Protein AF-A0A9X1I318-F1 (afdb_monomer_lite)

Sequence (467 aa):
MESYISKHQFKATGDNLLKHIIPNKFHVRIDIENLVLRIYRDKNLLEYDEILSKYSVNESSVAISFIKLIILSNYSLKAFKARKRINTLFAWRLIFDSLTFFKKDNPKAGIGSQGFLSIELYRYESEDNRKILRLHIWDESFANEFKENEFRKYKVHSHLFNAQSHILVGSISNNRYEVLATDNTSDNSLYRIDWKSEKDDKGLTKRRSELNVDIENVTIKKTSGETVTIGQDYSVSINEYHSSNSNTPLTATLFLFNSDEGLNNLSKVVGPKNDSNTGFKYEQINIFPSLYKIDREIKKYYNKQKLLGLDWMRKIHTLEHAHRIESRHLNTFSEILSWSIVGIPAIIAALTFYLKQMPNDKEDIIVWVAIMAGISTLLGTVNKVIKPSNLSEKHRLNSGKFEHLRHKLEKSIIFNNDDRLELVLDDIQKDWKELTLYNVKEYNFKRATKMIKNMKVYPENLAFLKE

pLDDT: mean 89.59, std 9.31, range [50.41, 98.25]

Secondary structure (DSSP, 8-state):
---EEEHHHHHHHHHHHHHHTS-GGGGGG--HHHHHHHHHTT-SEEEHHHHHHHHTTTS-HHHHHHHHHHHHHHHHHHHHHTT----HHHHHHHHHHHHHHHTTT--EEEE-TTSSEEEEEEEEE-SS-EEEEEEEEEEGGGGGGS-TTTTTTT-SB--SSEEEEEEEESEEEEEEEEEEE-SS--SEEEEEEEEEEEE-TTS-EEEEEEEEEEESSEEEEEEEEEEEETT-EEEE-TT-EEEEEESSSEEEEEEEEE-TT---S-EEEEEETT-TT-S---EEEESHHHHHHHHHHHHHHHHHHHHHHHHHHHHHHHHHHHHHHHHHHHHHHHHHHHHHHHHHHHHHHHHHHHHTT-SS--HHHHHHHHHHHHHHHHHHHHHHHH-HHHHHHHHHHHHHHHHHHHHHHHIIIII---TTHHHHHHHHHHHHHTS--PPPPHHHHHHHHHHHHHHT-SPPTTGGGG-

Organism: NCBI:txid2883124

Foldseek 3Di:
DQQKDFLVLLLVQLVQCCVAPFDPVCVVVDDSVVLSCVQQVPHGMDGLCSSLVVDVPPGDLSHNLSSLLSSLVVQVVVCVVVVHFDLLVSNLVSVLSNLCPRCVVPLKFKDKLLQWTKAWSGWDDDPQWIKTKIKIKHALCSVVVDDPCSRNQFQKKFDQFKKKKAWSAAKKKKWWKDKDADPDDAQKFKWWWDWDWDADPVRHTDIFTFTDTPGQHIDIDTPDIDMDGHRDMDMAHGGIIIGIDTPDNMIMITMMGTCPVHGDPIMMTMGGHPPPDGGMDIDIDRCVVNSVVSVVRSVVVVVVLLQVLLVVLLVLQLLLQLLLVLLVVLVVVLVVLVCLLVVLVVVLVVLVVVLVPDDPDRDVSVVVSVVSVVVSVVSVVCCVVVVSNVSSVLSNVLSVLSVVLSVLSCCCNPVDPDSCSVVSVVVSVVSVVVRDDDDGDPVSSVVSSVVSVVVVPGDDPCPVVVD

Radius of gyration: 34.1 Å; chains: 1; bounding box: 88×60×101 Å

Structure (mmCIF, N/CA/C/O backbone):
data_AF-A0A9X1I318-F1
#
_entry.id   AF-A0A9X1I318-F1
#
loop_
_atom_site.group_PDB
_atom_site.id
_atom_site.type_symbol
_atom_site.label_atom_id
_atom_site.label_alt_id
_atom_site.label_comp_id
_atom_site.label_asym_id
_atom_site.label_entity_id
_atom_site.label_seq_id
_atom_site.pdbx_PDB_ins_code
_atom_site.Cartn_x
_atom_site.Cartn_y
_atom_site.Cartn_z
_atom_site.occupancy
_atom_site.B_iso_or_equiv
_atom_site.auth_seq_id
_atom_site.auth_comp_id
_atom_site.auth_asym_id
_atom_site.auth_atom_id
_atom_site.pdbx_PDB_model_num
ATOM 1 N N . MET A 1 1 ? -9.176 -6.220 -1.183 1.00 59.53 1 MET A N 1
ATOM 2 C CA . MET A 1 1 ? -8.923 -6.766 -2.536 1.00 59.53 1 MET A CA 1
ATOM 3 C C . MET A 1 1 ? -9.077 -8.269 -2.465 1.00 59.53 1 MET A C 1
ATOM 5 O O . MET A 1 1 ? -8.786 -8.821 -1.416 1.00 59.53 1 MET A O 1
ATOM 9 N N . GLU A 1 2 ? -9.546 -8.902 -3.534 1.00 70.81 2 GLU A N 1
ATOM 10 C CA . GLU A 1 2 ? -9.625 -10.359 -3.614 1.00 70.81 2 GLU A CA 1
ATOM 11 C C . GLU A 1 2 ? -8.238 -10.972 -3.410 1.00 70.81 2 GLU A C 1
ATOM 13 O O . GLU A 1 2 ? -7.357 -10.850 -4.261 1.00 70.81 2 GLU A O 1
ATOM 18 N N . SER A 1 3 ? -8.030 -11.585 -2.249 1.00 86.19 3 SER A N 1
ATOM 19 C CA . SER A 1 3 ? -6.770 -12.210 -1.852 1.00 86.19 3 SER A CA 1
ATOM 20 C C . SER A 1 3 ? -6.700 -13.662 -2.304 1.00 86.19 3 SER A C 1
ATOM 22 O O . SER A 1 3 ? -6.124 -14.480 -1.602 1.00 86.19 3 SER A O 1
ATOM 24 N N . TYR A 1 4 ? -7.312 -13.993 -3.441 1.00 94.38 4 TYR A N 1
ATOM 25 C CA . TYR A 1 4 ? -7.426 -15.360 -3.928 1.00 94.38 4 TYR A CA 1
ATOM 26 C C . TYR A 1 4 ? -6.865 -15.526 -5.336 1.00 94.38 4 TYR A C 1
ATOM 28 O O . TYR A 1 4 ? -6.851 -14.589 -6.139 1.00 94.38 4 TYR A O 1
ATOM 36 N N . ILE A 1 5 ? -6.470 -16.748 -5.668 1.00 96.94 5 ILE A N 1
ATOM 37 C CA . ILE A 1 5 ? -6.023 -17.155 -6.999 1.00 96.94 5 ILE A CA 1
ATOM 38 C C . ILE A 1 5 ? -6.631 -18.514 -7.339 1.00 96.94 5 ILE A C 1
ATOM 40 O O . ILE A 1 5 ? -6.784 -19.378 -6.476 1.00 96.94 5 ILE A O 1
ATOM 44 N N . SER A 1 6 ? -7.072 -18.665 -8.589 1.00 97.56 6 SER A N 1
ATOM 45 C CA . SER A 1 6 ? -7.607 -19.940 -9.069 1.00 97.56 6 SER A CA 1
ATOM 46 C C . SER A 1 6 ? -6.489 -20.876 -9.515 1.00 97.56 6 SER A C 1
ATOM 48 O O . SER A 1 6 ? -5.429 -20.425 -9.956 1.00 97.56 6 SER A O 1
ATOM 50 N N . LYS A 1 7 ? -6.765 -22.183 -9.496 1.00 97.19 7 LYS A N 1
ATOM 51 C CA . LYS A 1 7 ? -5.848 -23.236 -9.958 1.00 97.19 7 LYS A CA 1
ATOM 52 C C . LYS A 1 7 ? -5.289 -22.943 -11.355 1.00 97.19 7 LYS A C 1
ATOM 54 O O . LYS A 1 7 ? -4.079 -22.983 -11.568 1.00 97.19 7 LYS A O 1
ATOM 59 N N . HIS A 1 8 ? -6.172 -22.568 -12.281 1.00 97.69 8 HIS A N 1
ATOM 60 C CA . HIS A 1 8 ? -5.811 -22.203 -13.650 1.00 97.69 8 HIS A CA 1
ATOM 61 C C . HIS A 1 8 ? -4.916 -20.957 -13.706 1.00 97.69 8 HIS A C 1
ATOM 63 O O . HIS A 1 8 ? -3.879 -20.970 -14.364 1.00 97.69 8 HIS A O 1
ATOM 69 N N . GLN A 1 9 ? -5.276 -19.884 -12.989 1.00 97.38 9 GLN A N 1
ATOM 70 C CA . GLN A 1 9 ? -4.472 -18.656 -12.957 1.00 97.38 9 GLN A CA 1
ATOM 71 C C . GLN A 1 9 ? -3.088 -18.891 -12.353 1.00 97.38 9 GLN A C 1
ATOM 73 O O . GLN A 1 9 ? -2.112 -18.340 -12.856 1.00 97.38 9 GLN A O 1
ATOM 78 N N . PHE A 1 10 ? -2.999 -19.699 -11.296 1.00 97.62 10 PHE A N 1
ATOM 79 C CA . PHE A 1 10 ? -1.734 -20.060 -10.665 1.00 97.62 10 PHE A CA 1
ATOM 80 C C . PHE A 1 10 ? -0.814 -20.766 -11.659 1.00 97.62 10 PHE A C 1
ATOM 82 O O . PHE A 1 10 ? 0.320 -20.332 -11.856 1.00 97.62 10 PHE A O 1
ATOM 89 N N . LYS A 1 11 ? -1.338 -21.795 -12.335 1.00 97.75 11 LYS A N 1
ATOM 90 C CA . LYS A 1 11 ? -0.611 -22.552 -13.353 1.00 97.75 11 LYS A CA 1
ATOM 91 C C . LYS A 1 11 ? -0.147 -21.656 -14.501 1.00 97.75 11 LYS A C 1
ATOM 93 O O . LYS A 1 11 ? 1.046 -21.561 -14.750 1.00 97.75 11 LYS A O 1
ATOM 98 N N . ALA A 1 12 ? -1.067 -20.919 -15.124 1.00 97.25 12 ALA A N 1
ATOM 99 C CA . ALA A 1 12 ? -0.755 -20.045 -16.254 1.00 97.25 12 ALA A CA 1
ATOM 100 C C . ALA A 1 12 ? 0.285 -18.967 -15.895 1.00 97.25 12 ALA A C 1
ATOM 102 O O . ALA A 1 12 ? 1.189 -18.681 -16.677 1.00 97.25 12 ALA A O 1
ATOM 103 N N . THR A 1 13 ? 0.191 -18.388 -14.692 1.00 97.56 13 THR A N 1
ATOM 104 C CA . THR A 1 13 ? 1.173 -17.408 -14.203 1.00 97.56 13 THR A CA 1
ATOM 105 C C . THR A 1 13 ? 2.540 -18.059 -13.995 1.00 97.56 13 THR A C 1
ATOM 107 O O . THR A 1 13 ? 3.552 -17.482 -14.387 1.00 97.56 13 THR A O 1
ATOM 110 N N . GLY A 1 14 ? 2.586 -19.253 -13.398 1.00 97.44 14 GLY A N 1
ATOM 111 C CA . GLY A 1 14 ? 3.834 -19.972 -13.160 1.00 97.44 14 GLY A CA 1
ATOM 112 C C . GLY A 1 14 ? 4.511 -20.447 -14.447 1.00 97.44 14 GLY A C 1
ATOM 113 O O . GLY A 1 14 ? 5.711 -20.229 -14.598 1.00 97.44 14 GLY A O 1
ATOM 114 N N . ASP A 1 15 ? 3.755 -20.996 -15.401 1.00 96.81 15 ASP A N 1
ATOM 115 C CA . ASP A 1 15 ? 4.260 -21.391 -16.726 1.00 96.81 15 ASP A CA 1
ATOM 116 C C . ASP A 1 15 ? 4.921 -20.190 -17.423 1.00 96.81 15 ASP A C 1
ATOM 118 O O . ASP A 1 15 ? 6.033 -20.266 -17.951 1.00 96.81 15 ASP A O 1
ATOM 122 N N . ASN A 1 16 ? 4.273 -19.029 -17.338 1.00 95.81 16 ASN A N 1
ATOM 123 C CA . ASN A 1 16 ? 4.775 -17.791 -17.913 1.00 95.81 16 ASN A CA 1
ATOM 124 C C . ASN A 1 16 ? 6.038 -17.259 -17.197 1.00 95.81 16 ASN A C 1
ATOM 126 O O . ASN A 1 16 ? 6.982 -16.795 -17.841 1.00 95.81 16 ASN A O 1
ATOM 130 N N . LEU A 1 17 ? 6.097 -17.370 -15.865 1.00 96.62 17 LEU A N 1
ATOM 131 C CA . LEU 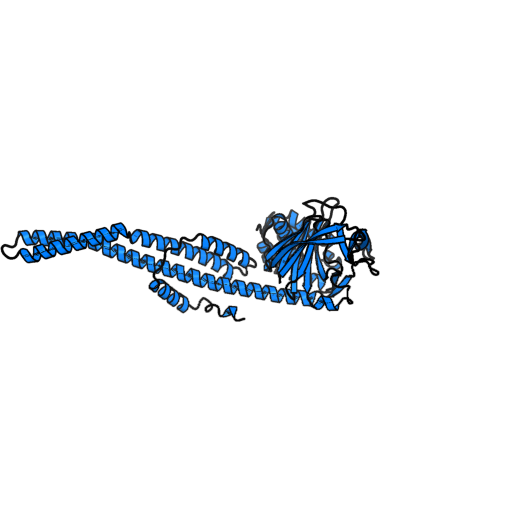A 1 17 ? 7.288 -17.027 -15.083 1.00 96.62 17 LEU A CA 1
ATOM 132 C C . LEU A 1 17 ? 8.473 -17.941 -15.412 1.00 96.62 17 LEU A C 1
ATOM 134 O O . LEU A 1 17 ? 9.583 -17.435 -15.574 1.00 96.62 17 LEU A O 1
ATOM 138 N N . LEU A 1 18 ? 8.259 -19.254 -15.541 1.00 95.62 18 LEU A N 1
ATOM 139 C CA . LEU A 1 18 ? 9.300 -20.201 -15.958 1.00 95.62 18 LEU A CA 1
ATOM 140 C C . LEU A 1 18 ? 9.850 -19.847 -17.338 1.00 95.62 18 LEU A C 1
ATOM 142 O O . LEU A 1 18 ? 11.062 -19.825 -17.530 1.00 95.62 18 LEU A O 1
ATOM 146 N N . LYS A 1 19 ? 8.964 -19.493 -18.270 1.00 93.69 19 LYS A N 1
ATOM 147 C CA . LYS A 1 19 ? 9.337 -19.149 -19.642 1.00 93.69 19 LYS A CA 1
ATOM 148 C C . LYS A 1 19 ? 10.169 -17.866 -19.752 1.00 93.69 19 LYS A C 1
ATOM 150 O O . LYS A 1 19 ? 11.054 -17.800 -20.602 1.00 93.69 19 LYS A O 1
ATOM 155 N N . HIS A 1 20 ? 9.879 -16.841 -18.946 1.00 91.88 20 HIS A N 1
ATOM 156 C CA . HIS A 1 20 ? 10.419 -15.494 -19.187 1.00 91.88 20 HIS A CA 1
ATOM 157 C C . HIS A 1 20 ? 11.241 -14.880 -18.052 1.00 91.88 20 HIS A C 1
ATOM 159 O O . HIS A 1 20 ? 12.017 -13.964 -18.318 1.00 91.88 20 HIS A O 1
ATOM 165 N N . ILE A 1 21 ? 11.073 -15.326 -16.806 1.00 93.88 21 ILE A N 1
ATOM 166 C CA . ILE A 1 21 ? 11.637 -14.644 -15.629 1.00 93.88 21 ILE A CA 1
ATOM 167 C C . ILE A 1 21 ? 12.590 -15.543 -14.842 1.00 93.88 21 ILE A C 1
ATOM 169 O O . ILE A 1 21 ? 13.669 -15.101 -14.442 1.00 93.88 21 ILE A O 1
ATOM 173 N N . ILE A 1 22 ? 12.209 -16.798 -14.596 1.00 94.38 22 ILE A N 1
ATOM 174 C CA . ILE A 1 22 ? 12.992 -17.710 -13.761 1.00 94.38 22 ILE A CA 1
ATOM 175 C C . ILE A 1 22 ? 14.209 -18.225 -14.539 1.00 94.38 22 ILE A C 1
ATOM 177 O O . ILE A 1 22 ? 14.042 -18.784 -15.622 1.00 94.38 22 ILE A O 1
ATOM 181 N N . PRO A 1 23 ? 15.435 -18.120 -13.989 1.00 91.62 23 PRO A N 1
ATOM 182 C CA . PRO A 1 23 ? 16.622 -18.666 -14.641 1.00 91.62 23 PRO A CA 1
ATOM 183 C C . PRO A 1 23 ? 16.536 -20.186 -14.863 1.00 91.62 23 PRO A C 1
ATOM 185 O O . PRO A 1 23 ? 16.211 -20.923 -13.930 1.00 91.62 23 PRO A O 1
ATOM 188 N N . ASN A 1 24 ? 16.946 -20.659 -16.047 1.00 91.19 24 ASN A N 1
ATOM 189 C CA . ASN A 1 24 ? 16.866 -22.074 -16.462 1.00 91.19 24 ASN A CA 1
ATOM 190 C C . ASN A 1 24 ? 17.455 -23.067 -15.445 1.00 91.19 24 ASN A C 1
ATOM 192 O O . ASN A 1 24 ? 16.933 -24.164 -15.273 1.00 91.19 24 ASN A O 1
ATOM 196 N N . LYS A 1 25 ? 18.501 -22.675 -14.703 1.00 92.69 25 LYS A N 1
ATOM 197 C CA . LYS A 1 25 ? 19.113 -23.515 -13.655 1.00 92.69 25 LYS A CA 1
ATOM 198 C C . LYS A 1 25 ? 18.145 -23.934 -12.536 1.00 92.69 25 LYS A C 1
ATOM 200 O O . LYS A 1 25 ? 18.431 -24.881 -11.811 1.00 92.69 25 LYS A O 1
ATOM 205 N N . PHE A 1 26 ? 17.027 -23.225 -12.369 1.00 93.94 26 PHE A N 1
ATOM 206 C CA . PHE A 1 26 ? 15.999 -23.547 -11.381 1.00 93.94 26 PHE A CA 1
ATOM 207 C C . PHE A 1 26 ? 14.840 -24.368 -11.957 1.00 93.94 26 PHE A C 1
ATOM 209 O O . PHE A 1 26 ? 14.088 -24.936 -11.173 1.00 93.94 26 PHE A O 1
ATOM 216 N N . HIS A 1 27 ? 14.699 -24.472 -13.286 1.00 93.44 27 HIS A N 1
ATOM 217 C CA . HIS A 1 27 ? 13.548 -25.130 -13.925 1.00 93.44 27 HIS A CA 1
ATOM 218 C C . HIS A 1 27 ? 13.441 -26.605 -13.538 1.00 93.44 27 HIS A C 1
ATOM 220 O O . HIS A 1 27 ? 12.365 -27.062 -13.185 1.00 93.44 27 HIS A O 1
ATOM 226 N N . VAL A 1 28 ? 14.569 -27.320 -13.474 1.00 90.12 28 VAL A N 1
ATOM 227 C CA . VAL A 1 28 ? 14.614 -28.742 -13.070 1.00 90.12 28 VAL A CA 1
ATOM 228 C C . VAL A 1 28 ? 14.072 -28.967 -11.650 1.00 90.12 28 VAL A C 1
ATOM 230 O O . VAL A 1 28 ? 13.634 -30.059 -11.310 1.00 90.12 28 VAL A O 1
ATOM 233 N N . ARG A 1 29 ? 14.097 -27.934 -10.800 1.00 91.44 29 ARG A N 1
ATOM 234 C CA . ARG A 1 29 ? 13.636 -27.999 -9.404 1.00 91.44 29 ARG A CA 1
ATOM 235 C C . ARG A 1 29 ? 12.206 -27.490 -9.220 1.00 91.44 29 ARG A C 1
ATOM 237 O O . ARG A 1 29 ? 11.715 -27.494 -8.094 1.00 91.44 29 ARG A O 1
ATOM 244 N N . ILE A 1 30 ? 11.564 -27.013 -10.285 1.00 92.38 30 ILE A N 1
ATOM 245 C CA . ILE A 1 30 ? 10.215 -26.453 -10.250 1.00 92.38 30 ILE A CA 1
ATOM 246 C C . ILE A 1 30 ? 9.317 -27.322 -11.122 1.00 92.38 30 ILE A C 1
ATOM 248 O O . ILE A 1 30 ? 9.264 -27.170 -12.337 1.00 92.38 30 ILE A O 1
ATOM 252 N N . ASP A 1 31 ? 8.577 -28.210 -10.470 1.00 93.94 31 ASP A N 1
ATOM 253 C CA . ASP A 1 31 ? 7.517 -28.983 -11.106 1.00 93.94 31 ASP A CA 1
ATOM 254 C C . ASP A 1 31 ? 6.170 -28.316 -10.822 1.00 93.94 31 ASP A C 1
ATOM 256 O O . ASP A 1 31 ? 5.591 -28.464 -9.741 1.00 93.94 31 ASP A O 1
ATOM 260 N N . ILE A 1 32 ? 5.702 -27.516 -11.780 1.00 94.81 32 ILE A N 1
ATOM 261 C CA . ILE A 1 32 ? 4.481 -26.731 -11.610 1.00 94.81 32 ILE A CA 1
ATOM 262 C C . ILE A 1 32 ? 3.226 -27.600 -11.518 1.00 94.81 32 ILE A C 1
ATOM 264 O O . ILE A 1 32 ? 2.325 -27.256 -10.757 1.00 94.81 32 ILE A O 1
ATOM 268 N N . GLU A 1 33 ? 3.169 -28.727 -12.227 1.00 95.38 33 GLU A N 1
ATOM 269 C CA . GLU A 1 33 ? 2.010 -29.624 -12.197 1.00 95.38 33 GLU A CA 1
ATOM 270 C C . GLU A 1 33 ? 1.876 -30.247 -10.810 1.00 95.38 33 GLU A C 1
ATOM 272 O O . GLU A 1 33 ? 0.816 -30.183 -10.182 1.00 95.38 33 GLU A O 1
ATOM 277 N N . ASN A 1 34 ? 2.987 -30.755 -10.273 1.00 93.56 34 ASN A N 1
ATOM 278 C CA . ASN A 1 34 ? 3.009 -31.302 -8.926 1.00 93.56 34 ASN A CA 1
ATOM 279 C C . ASN A 1 34 ? 2.770 -30.227 -7.857 1.00 93.56 34 ASN A C 1
ATOM 281 O O . ASN A 1 34 ? 2.057 -30.493 -6.889 1.00 93.56 34 ASN A O 1
ATOM 285 N N . LEU A 1 35 ? 3.292 -29.005 -8.024 1.00 93.38 35 LEU A N 1
ATOM 286 C CA . LEU A 1 35 ? 2.970 -27.889 -7.126 1.00 93.38 35 LEU A CA 1
ATOM 287 C C . LEU A 1 35 ? 1.473 -27.571 -7.147 1.00 93.38 35 LEU A C 1
ATOM 289 O O . LEU A 1 35 ? 0.862 -27.434 -6.090 1.00 93.38 35 LEU A O 1
ATOM 293 N N . VAL A 1 36 ? 0.862 -27.500 -8.329 1.00 94.62 36 VAL A N 1
ATOM 294 C CA . VAL A 1 36 ? -0.573 -27.250 -8.489 1.00 94.62 36 VAL A CA 1
ATOM 295 C C . VAL A 1 36 ? -1.398 -28.348 -7.814 1.00 94.62 36 VAL A C 1
ATOM 297 O O . VAL A 1 36 ? -2.303 -28.028 -7.043 1.00 94.62 36 VAL A O 1
ATOM 300 N N . LEU A 1 37 ? -1.076 -29.626 -8.046 1.00 93.12 37 LEU A N 1
ATOM 301 C CA . LEU A 1 37 ? -1.754 -30.760 -7.408 1.00 93.12 37 LEU A CA 1
ATOM 302 C C . LEU A 1 37 ? -1.618 -30.719 -5.883 1.00 93.12 37 LEU A C 1
ATOM 304 O O . LEU A 1 37 ? -2.613 -30.879 -5.176 1.00 93.12 37 LEU A O 1
ATOM 308 N N . ARG A 1 38 ? -0.411 -30.455 -5.367 1.00 91.19 38 ARG A N 1
ATOM 309 C CA . ARG A 1 38 ? -0.168 -30.380 -3.922 1.00 91.19 38 ARG A CA 1
ATOM 310 C C . ARG A 1 38 ? -0.896 -29.212 -3.278 1.00 91.19 38 ARG A C 1
ATOM 312 O O . ARG A 1 38 ? -1.484 -29.427 -2.221 1.00 91.19 38 ARG A O 1
ATOM 319 N N . ILE A 1 39 ? -0.841 -28.018 -3.876 1.00 92.25 39 ILE A N 1
ATOM 320 C CA . ILE A 1 39 ? -1.397 -26.770 -3.326 1.00 92.25 39 ILE A CA 1
ATOM 321 C C . ILE A 1 39 ? -2.921 -26.799 -3.338 1.00 92.25 39 ILE A C 1
ATOM 323 O O . ILE A 1 39 ? -3.552 -26.560 -2.309 1.00 92.25 39 ILE A O 1
ATOM 327 N N . TYR A 1 40 ? -3.507 -27.101 -4.494 1.00 93.50 40 TYR A N 1
ATOM 328 C CA . TYR A 1 40 ? -4.948 -27.008 -4.685 1.00 93.50 40 TYR A CA 1
ATOM 329 C C . TYR A 1 40 ? -5.686 -28.262 -4.234 1.00 93.50 40 TYR A C 1
ATOM 331 O O . TYR A 1 40 ? -6.803 -28.136 -3.745 1.00 93.50 40 TYR A O 1
ATOM 339 N N . ARG A 1 41 ? -5.066 -29.448 -4.331 1.00 91.12 41 ARG A N 1
ATOM 340 C CA . ARG A 1 41 ? -5.729 -30.741 -4.107 1.00 91.12 41 ARG A CA 1
ATOM 341 C C . ARG A 1 41 ? -7.045 -30.805 -4.898 1.00 91.12 41 ARG A C 1
ATOM 343 O O . ARG A 1 41 ? -7.022 -30.827 -6.128 1.00 91.12 41 ARG A O 1
ATOM 350 N N . ASP A 1 42 ? -8.165 -30.786 -4.188 1.00 92.81 42 ASP A N 1
ATOM 351 C CA . ASP A 1 42 ? -9.548 -30.803 -4.658 1.00 92.81 42 ASP A CA 1
ATOM 352 C C . ASP A 1 42 ? -10.168 -29.400 -4.830 1.00 92.81 42 ASP A C 1
ATOM 354 O O . ASP A 1 42 ? -11.209 -29.252 -5.469 1.00 92.81 42 ASP A O 1
ATOM 358 N N . LYS A 1 43 ? -9.532 -28.346 -4.307 1.00 95.38 43 LYS A N 1
ATOM 359 C CA . LYS A 1 43 ? -10.003 -26.961 -4.425 1.00 95.38 43 LYS A CA 1
ATOM 360 C C . LYS A 1 43 ? -9.628 -26.355 -5.778 1.00 95.38 43 LYS A C 1
ATOM 362 O O . LYS A 1 43 ? -8.573 -26.625 -6.336 1.00 95.38 43 LYS A O 1
ATOM 367 N N . ASN A 1 44 ? -10.451 -25.432 -6.273 1.00 95.88 44 ASN A N 1
ATOM 368 C CA . ASN A 1 44 ? -10.148 -24.654 -7.486 1.00 95.88 44 ASN A CA 1
ATOM 369 C C . ASN A 1 44 ? -9.750 -23.200 -7.203 1.00 95.88 44 ASN A C 1
ATOM 371 O O . ASN A 1 44 ? -9.299 -22.500 -8.110 1.00 95.88 44 ASN A O 1
ATOM 375 N N . LEU A 1 45 ? -9.903 -22.754 -5.958 1.00 96.69 45 LEU A N 1
ATOM 376 C CA . LEU A 1 45 ? -9.685 -21.384 -5.518 1.00 96.69 45 LEU A CA 1
ATOM 377 C C . LEU A 1 45 ? -9.083 -21.405 -4.114 1.00 96.69 45 LEU A C 1
ATOM 379 O O . LEU A 1 45 ? -9.561 -22.149 -3.257 1.00 96.69 45 LEU A O 1
ATOM 383 N N . LEU A 1 46 ? -8.044 -20.607 -3.892 1.00 96.44 46 LEU A N 1
ATOM 384 C CA . LEU A 1 46 ? -7.358 -20.513 -2.608 1.00 96.44 46 LEU A CA 1
ATOM 385 C C . LEU A 1 46 ? -6.979 -19.074 -2.300 1.00 96.44 46 LEU A C 1
ATOM 387 O O . LEU A 1 46 ? -6.640 -18.314 -3.210 1.00 96.44 46 LEU A O 1
ATOM 391 N N . GLU A 1 47 ? -6.986 -18.727 -1.016 1.00 94.69 47 GLU A N 1
ATOM 392 C CA . GLU A 1 47 ? -6.429 -17.462 -0.550 1.00 94.69 47 GLU A CA 1
ATOM 393 C C . GLU A 1 47 ? -4.895 -17.494 -0.543 1.00 94.69 47 GLU A C 1
ATOM 395 O O . GLU A 1 47 ? -4.281 -18.528 -0.280 1.00 94.69 47 GLU A O 1
ATOM 400 N N . TYR A 1 48 ? -4.257 -16.349 -0.790 1.00 94.19 48 TYR A N 1
ATOM 401 C CA . TYR A 1 48 ? -2.801 -16.214 -0.765 1.00 94.19 48 TYR A CA 1
ATOM 402 C C . TYR A 1 48 ? -2.212 -16.623 0.583 1.00 94.19 48 TYR A C 1
ATOM 404 O O . TYR A 1 48 ? -1.202 -17.319 0.612 1.00 94.19 48 TYR A O 1
ATOM 412 N N . ASP A 1 49 ? -2.872 -16.256 1.680 1.00 89.69 49 ASP A N 1
ATOM 413 C CA . ASP A 1 49 ? -2.424 -16.587 3.033 1.00 89.69 49 ASP A CA 1
ATOM 414 C C . ASP A 1 49 ? -2.558 -18.097 3.307 1.00 89.69 49 ASP A C 1
ATOM 416 O O . ASP A 1 49 ? -1.685 -18.693 3.941 1.00 89.69 49 ASP A O 1
ATOM 420 N N . GLU A 1 50 ? -3.578 -18.763 2.747 1.00 91.81 50 GLU A N 1
ATOM 421 C CA . GLU A 1 50 ? -3.713 -20.229 2.797 1.00 91.81 50 GLU A CA 1
ATOM 422 C C . GLU A 1 50 ? -2.583 -20.919 2.011 1.00 91.81 50 GLU A C 1
ATOM 424 O O . GLU A 1 50 ? -2.020 -21.910 2.479 1.00 91.81 50 GLU A O 1
ATOM 429 N N . ILE A 1 51 ? -2.200 -20.384 0.845 1.00 93.12 51 ILE A N 1
ATOM 430 C CA . ILE A 1 51 ? -1.078 -20.912 0.049 1.00 93.12 51 ILE A CA 1
ATOM 431 C C . ILE A 1 51 ? 0.257 -20.690 0.781 1.00 93.12 51 ILE A C 1
ATOM 433 O O . ILE A 1 51 ? 1.066 -21.610 0.887 1.00 93.12 51 ILE A O 1
ATOM 437 N N . LEU A 1 52 ? 0.504 -19.491 1.312 1.00 90.88 52 LEU A N 1
ATOM 438 C CA . LEU A 1 52 ? 1.765 -19.160 1.983 1.00 90.88 52 LEU A CA 1
ATOM 439 C C . LEU A 1 52 ? 1.934 -19.915 3.312 1.00 90.88 52 LEU A C 1
ATOM 441 O O . LEU A 1 52 ? 3.027 -20.401 3.605 1.00 90.88 52 LEU A O 1
ATOM 445 N N . SER A 1 53 ? 0.870 -20.058 4.106 1.00 87.06 53 SER A N 1
ATOM 446 C CA . SER A 1 53 ? 0.924 -20.758 5.400 1.00 87.06 53 SER A CA 1
ATOM 447 C C . SER A 1 53 ? 1.151 -22.262 5.249 1.00 87.06 53 SER A C 1
ATOM 449 O O . SER A 1 53 ? 2.011 -22.818 5.926 1.00 87.06 53 SER A O 1
ATOM 451 N N . LYS A 1 54 ? 0.448 -22.927 4.323 1.00 81.75 54 LYS A N 1
ATOM 452 C CA . LYS A 1 54 ? 0.570 -24.382 4.138 1.00 81.75 54 LYS A CA 1
ATOM 453 C C . LYS A 1 54 ? 1.944 -24.826 3.638 1.00 81.75 54 LYS A C 1
ATOM 455 O O . LYS A 1 54 ? 2.380 -25.926 3.970 1.00 81.75 54 LYS A O 1
ATOM 460 N N . TYR A 1 55 ? 2.608 -24.003 2.829 1.00 73.25 55 TYR A N 1
ATOM 461 C CA . TYR A 1 55 ? 3.787 -24.437 2.070 1.00 73.25 55 TYR A CA 1
ATOM 462 C C . TYR A 1 55 ? 5.080 -23.715 2.453 1.00 73.25 55 TYR A C 1
ATOM 464 O O . TYR A 1 55 ? 6.144 -24.085 1.966 1.00 73.25 55 TYR A O 1
ATOM 472 N N . SER A 1 56 ? 5.033 -22.759 3.387 1.00 68.56 56 SER A N 1
ATOM 473 C CA . SER A 1 56 ? 6.243 -22.146 3.959 1.00 68.56 56 SER A CA 1
ATOM 474 C C . SER A 1 56 ? 7.102 -23.110 4.790 1.00 68.56 56 SER A C 1
ATOM 476 O O . SER A 1 56 ? 8.273 -22.812 5.005 1.00 68.56 56 SER A O 1
ATOM 478 N N . VAL A 1 57 ? 6.565 -24.260 5.223 1.00 68.62 57 VAL A N 1
ATOM 479 C CA . VAL A 1 57 ? 7.267 -25.203 6.121 1.00 68.62 57 VAL A CA 1
ATOM 480 C C . VAL A 1 57 ? 7.788 -26.460 5.407 1.00 68.62 57 VAL A C 1
ATOM 482 O O . VAL A 1 57 ? 8.805 -27.008 5.818 1.00 68.62 57 VAL A O 1
ATOM 485 N N . ASN A 1 58 ? 7.140 -26.904 4.322 1.00 77.38 58 ASN A N 1
ATOM 486 C CA . ASN A 1 58 ? 7.363 -28.244 3.746 1.00 77.38 58 ASN A CA 1
ATOM 487 C C . ASN A 1 58 ? 7.910 -28.258 2.308 1.00 77.38 58 ASN A C 1
ATOM 489 O O . ASN A 1 58 ? 8.124 -29.332 1.750 1.00 77.38 58 ASN A O 1
ATOM 493 N N . GLU A 1 59 ? 8.115 -27.099 1.684 1.00 86.00 59 GLU A N 1
ATOM 494 C CA . GLU A 1 59 ? 8.620 -27.008 0.310 1.00 86.00 59 GLU A CA 1
ATOM 495 C C . GLU A 1 59 ? 10.077 -26.535 0.272 1.00 86.00 59 GLU A C 1
ATOM 497 O O . GLU A 1 59 ? 10.578 -25.873 1.183 1.00 86.00 59 GLU A O 1
ATOM 502 N N . SER A 1 60 ? 10.774 -26.848 -0.822 1.00 92.31 60 SER A N 1
ATOM 503 C CA . SER A 1 60 ? 12.124 -26.323 -1.038 1.00 92.31 60 SER A CA 1
ATOM 504 C C . SER A 1 60 ? 12.111 -24.792 -1.128 1.00 92.31 60 SER A C 1
ATOM 506 O O . SER A 1 60 ? 11.155 -24.194 -1.625 1.00 92.31 60 SER A O 1
ATOM 508 N N . SER A 1 61 ? 13.208 -24.132 -0.742 1.00 93.00 61 SER A N 1
ATOM 509 C CA . SER A 1 61 ? 13.314 -22.668 -0.852 1.00 93.00 61 SER A CA 1
ATOM 510 C C . SER A 1 61 ? 13.095 -22.158 -2.285 1.00 93.00 61 SER A C 1
ATOM 512 O O . SER A 1 61 ? 12.542 -21.078 -2.463 1.00 93.00 61 SER A O 1
ATOM 514 N N . VAL A 1 62 ? 13.455 -22.957 -3.305 1.00 95.19 62 VAL A N 1
ATOM 515 C CA . VAL A 1 62 ? 13.180 -22.646 -4.721 1.00 95.19 62 VAL A CA 1
ATOM 516 C C . VAL A 1 62 ? 11.676 -22.578 -4.975 1.00 95.19 62 VAL A C 1
ATOM 518 O O . VAL A 1 62 ? 11.193 -21.598 -5.541 1.00 95.19 62 VAL A O 1
ATOM 521 N N . ALA A 1 63 ? 10.938 -23.604 -4.545 1.00 94.88 63 ALA A N 1
ATOM 522 C CA . ALA A 1 63 ? 9.492 -23.670 -4.712 1.00 94.88 63 ALA A CA 1
ATOM 523 C C . ALA A 1 63 ? 8.789 -22.547 -3.937 1.00 94.88 63 ALA A C 1
ATOM 525 O O . ALA A 1 63 ? 7.919 -21.885 -4.492 1.00 94.88 63 ALA A O 1
ATOM 526 N N . ILE A 1 64 ? 9.217 -22.259 -2.702 1.00 94.75 64 ILE A N 1
ATOM 527 C CA . ILE A 1 64 ? 8.660 -21.162 -1.895 1.00 94.75 64 ILE A CA 1
ATOM 528 C C . ILE A 1 64 ? 8.845 -19.812 -2.600 1.00 94.75 64 ILE A C 1
ATOM 530 O O . ILE A 1 64 ? 7.876 -19.070 -2.763 1.00 94.75 64 ILE A O 1
ATOM 534 N N . SER A 1 65 ? 10.058 -19.484 -3.057 1.00 95.75 65 SER A N 1
ATOM 535 C CA . SER A 1 65 ? 10.308 -18.226 -3.776 1.00 95.75 65 SER A CA 1
ATOM 536 C C . SER A 1 65 ? 9.560 -18.162 -5.110 1.00 95.75 65 SER A C 1
ATOM 538 O O . SER A 1 65 ? 9.076 -17.099 -5.493 1.00 95.75 65 SER A O 1
ATOM 540 N N . PHE A 1 66 ? 9.395 -19.292 -5.803 1.00 97.00 66 PHE A N 1
ATOM 541 C CA . PHE A 1 66 ? 8.597 -19.361 -7.028 1.00 97.00 66 PHE A CA 1
ATOM 542 C C . PHE A 1 66 ? 7.106 -19.091 -6.767 1.00 97.00 66 PHE A C 1
ATOM 544 O O . PHE A 1 66 ? 6.504 -18.257 -7.444 1.00 97.00 66 PHE A O 1
ATOM 551 N N . ILE A 1 67 ? 6.526 -19.721 -5.740 1.00 96.69 67 ILE A N 1
ATOM 552 C CA . ILE A 1 67 ? 5.141 -19.490 -5.300 1.00 96.69 67 ILE A CA 1
ATOM 553 C C . ILE A 1 67 ? 4.932 -18.015 -4.938 1.00 96.69 67 ILE A C 1
ATOM 555 O O . ILE A 1 67 ? 3.944 -17.413 -5.361 1.00 96.69 67 ILE A O 1
ATOM 559 N N . LYS A 1 68 ? 5.871 -17.405 -4.201 1.00 96.81 68 LYS A N 1
ATOM 560 C CA . LYS A 1 68 ? 5.809 -15.978 -3.846 1.00 96.81 68 LYS A CA 1
ATOM 561 C C . LYS A 1 68 ? 5.762 -15.080 -5.082 1.00 96.81 68 LYS A C 1
ATOM 563 O O . LYS A 1 68 ? 4.974 -14.136 -5.109 1.00 96.81 68 LYS A O 1
ATOM 568 N N . LEU A 1 69 ? 6.536 -15.394 -6.122 1.00 97.25 69 LEU A N 1
ATOM 569 C CA . LEU A 1 69 ? 6.533 -14.631 -7.370 1.00 97.25 69 LEU A CA 1
ATOM 570 C C . LEU A 1 69 ? 5.243 -14.826 -8.188 1.00 97.25 69 LEU A C 1
ATOM 572 O O . LEU A 1 69 ? 4.752 -13.862 -8.781 1.00 97.25 69 LEU A O 1
ATOM 576 N N . ILE A 1 70 ? 4.650 -16.030 -8.178 1.00 97.94 70 ILE A N 1
ATOM 577 C CA . ILE A 1 70 ? 3.315 -16.283 -8.757 1.00 97.94 70 ILE A CA 1
ATOM 578 C C . ILE A 1 70 ? 2.267 -15.417 -8.058 1.00 97.94 70 ILE A C 1
ATOM 580 O O . ILE A 1 70 ? 1.497 -14.718 -8.722 1.00 97.94 70 ILE A O 1
ATOM 584 N N . ILE A 1 71 ? 2.256 -15.441 -6.721 1.00 97.56 71 ILE A N 1
ATOM 585 C CA . ILE A 1 71 ? 1.322 -14.657 -5.909 1.00 97.56 71 ILE A CA 1
ATOM 586 C C . ILE A 1 71 ? 1.508 -13.170 -6.186 1.00 97.56 71 ILE A C 1
ATOM 588 O O . ILE A 1 71 ? 0.522 -12.504 -6.482 1.00 97.56 71 ILE A O 1
ATOM 592 N N . LEU A 1 72 ? 2.745 -12.661 -6.167 1.00 97.81 72 LEU A N 1
ATOM 593 C CA . LEU A 1 72 ? 3.044 -11.261 -6.472 1.00 97.81 72 LEU A CA 1
ATOM 594 C C . LEU A 1 72 ? 2.488 -10.867 -7.839 1.00 97.81 72 LEU A C 1
ATOM 596 O O . LEU A 1 72 ? 1.766 -9.882 -7.951 1.00 97.81 72 LEU A O 1
ATOM 600 N N . SER A 1 73 ? 2.791 -11.656 -8.869 1.00 97.88 73 SER A N 1
ATOM 601 C CA . SER A 1 73 ? 2.362 -11.371 -10.237 1.00 97.88 73 SER A CA 1
ATOM 602 C C . SER A 1 73 ? 0.837 -11.311 -10.333 1.00 97.88 73 SER A C 1
ATOM 604 O O . SER A 1 73 ? 0.288 -10.339 -10.847 1.00 97.88 73 SER A O 1
ATOM 606 N N . ASN A 1 74 ? 0.129 -12.303 -9.783 1.00 97.81 74 ASN A N 1
ATOM 607 C CA . ASN A 1 74 ? -1.334 -12.323 -9.814 1.00 97.81 74 ASN A CA 1
ATOM 608 C C . ASN A 1 74 ? -1.952 -11.178 -8.998 1.00 97.81 74 ASN A C 1
ATOM 610 O O . ASN A 1 74 ? -2.834 -10.471 -9.489 1.00 97.81 74 ASN A O 1
ATOM 614 N N . TYR A 1 75 ? -1.456 -10.979 -7.776 1.00 96.62 75 TYR A N 1
ATOM 615 C CA . TYR A 1 75 ? -1.880 -9.937 -6.848 1.00 96.62 75 TYR A CA 1
ATOM 616 C C . TYR A 1 75 ? -1.755 -8.550 -7.480 1.00 96.62 75 TYR A C 1
ATOM 618 O O . TYR A 1 75 ? -2.729 -7.797 -7.523 1.00 96.62 75 TYR A O 1
ATOM 626 N N . SER A 1 76 ? -0.582 -8.236 -8.029 1.00 96.50 76 SER A N 1
ATOM 627 C CA . SER A 1 76 ? -0.303 -6.942 -8.638 1.00 96.50 76 SER A CA 1
ATOM 628 C C . SER A 1 76 ? -1.137 -6.726 -9.893 1.00 96.50 76 SER A C 1
ATOM 630 O O . SER A 1 76 ? -1.788 -5.694 -10.002 1.00 96.50 76 SER A O 1
ATOM 632 N N . LEU A 1 77 ? -1.207 -7.699 -10.809 1.00 95.94 77 LEU A N 1
ATOM 633 C CA . LEU A 1 77 ? -2.013 -7.563 -12.029 1.00 95.94 77 LEU A CA 1
ATOM 634 C C . LEU A 1 77 ? -3.499 -7.320 -11.721 1.00 95.94 77 LEU A C 1
ATOM 636 O O . LEU A 1 77 ? -4.133 -6.497 -12.382 1.00 95.94 77 LEU A O 1
ATOM 640 N N . LYS A 1 78 ? -4.053 -7.987 -10.698 1.00 95.38 78 LYS A N 1
ATOM 641 C CA . LYS A 1 78 ? -5.421 -7.723 -10.224 1.00 95.38 78 LYS A CA 1
ATOM 642 C C . LYS A 1 78 ? -5.562 -6.320 -9.634 1.00 95.38 78 LYS A C 1
ATOM 644 O O . LYS A 1 78 ? -6.543 -5.646 -9.944 1.00 95.38 78 LYS A O 1
ATOM 649 N N . ALA A 1 79 ? -4.605 -5.881 -8.813 1.00 93.44 79 ALA A N 1
ATOM 650 C CA . ALA A 1 79 ? -4.615 -4.550 -8.204 1.00 93.44 79 ALA A CA 1
ATOM 651 C C . ALA A 1 79 ? -4.597 -3.440 -9.263 1.00 93.44 79 ALA A C 1
ATOM 653 O O . ALA A 1 79 ? -5.488 -2.592 -9.270 1.00 93.44 79 ALA A O 1
ATOM 654 N N . PHE A 1 80 ? -3.656 -3.516 -10.207 1.00 94.56 80 PHE A N 1
ATOM 655 C CA . PHE A 1 80 ? -3.521 -2.566 -11.310 1.00 94.56 80 PHE A CA 1
ATOM 656 C C . PHE A 1 80 ? -4.773 -2.515 -12.188 1.00 94.56 80 PHE A C 1
ATOM 658 O O . PHE A 1 80 ? -5.302 -1.432 -12.444 1.00 94.56 80 PHE A O 1
ATOM 665 N N . LYS A 1 81 ? -5.301 -3.684 -12.590 1.00 93.62 81 LYS A N 1
ATOM 666 C CA . LYS A 1 81 ? -6.528 -3.774 -13.397 1.00 93.62 81 LYS A CA 1
ATOM 667 C C . LYS A 1 81 ? -7.730 -3.158 -12.681 1.00 93.62 81 LYS A C 1
ATOM 669 O O . LYS A 1 81 ? -8.547 -2.495 -13.307 1.00 93.62 81 LYS A O 1
ATOM 674 N N . ALA A 1 82 ? -7.846 -3.379 -11.374 1.00 93.00 82 ALA A N 1
ATOM 675 C CA . ALA A 1 82 ? -8.935 -2.838 -10.570 1.00 93.00 82 ALA A CA 1
ATOM 676 C C . ALA A 1 82 ? -8.704 -1.383 -10.120 1.00 93.00 82 ALA A C 1
ATOM 678 O O . ALA A 1 82 ? -9.564 -0.853 -9.418 1.00 93.00 82 ALA A O 1
ATOM 679 N N . ARG A 1 83 ? -7.559 -0.769 -10.469 1.00 90.38 83 ARG A N 1
ATOM 680 C CA . ARG A 1 83 ? -7.103 0.542 -9.968 1.00 90.38 83 ARG A CA 1
ATOM 681 C C . ARG A 1 83 ? -7.210 0.632 -8.441 1.00 90.38 83 ARG A C 1
ATOM 683 O O . ARG A 1 83 ? -7.750 1.582 -7.882 1.00 90.38 83 ARG A O 1
ATOM 690 N N . LYS A 1 84 ? -6.767 -0.431 -7.763 1.00 89.06 84 LYS A N 1
ATOM 691 C CA . LYS A 1 84 ? -6.807 -0.557 -6.303 1.00 89.06 84 LYS A CA 1
ATOM 692 C C . LYS A 1 84 ? -5.421 -0.372 -5.714 1.00 89.06 84 LYS A C 1
ATOM 694 O O . LYS A 1 84 ? -4.434 -0.867 -6.251 1.00 89.06 84 LYS A O 1
ATOM 699 N N . ARG A 1 85 ? -5.393 0.249 -4.536 1.00 87.75 85 ARG A N 1
ATOM 700 C CA . ARG A 1 85 ? -4.196 0.388 -3.713 1.00 87.75 85 ARG A CA 1
ATOM 701 C C . ARG A 1 85 ? -3.541 -0.970 -3.453 1.00 87.75 85 ARG A C 1
ATOM 703 O O . ARG A 1 85 ? -4.201 -1.924 -3.030 1.00 87.75 85 ARG A O 1
ATOM 710 N N . ILE A 1 86 ? -2.235 -1.030 -3.690 1.00 89.31 86 ILE A N 1
ATOM 711 C CA . ILE A 1 86 ? -1.389 -2.175 -3.368 1.00 89.31 86 ILE A CA 1
ATOM 712 C C . ILE A 1 86 ? -1.003 -2.104 -1.895 1.00 89.31 86 ILE A C 1
ATOM 714 O O . ILE A 1 86 ? -0.605 -1.062 -1.386 1.00 89.31 86 ILE A O 1
ATOM 718 N N . ASN A 1 87 ? -1.085 -3.245 -1.223 1.00 89.56 87 ASN A N 1
ATOM 719 C CA . ASN A 1 87 ? -0.464 -3.431 0.071 1.00 89.56 87 ASN A CA 1
ATOM 720 C C . ASN A 1 87 ? 1.056 -3.478 -0.122 1.00 89.56 87 ASN A C 1
ATOM 722 O O . ASN A 1 87 ? 1.615 -4.475 -0.593 1.00 89.56 87 ASN A O 1
ATOM 726 N N . THR A 1 88 ? 1.698 -2.374 0.242 1.00 91.50 88 THR A N 1
ATOM 727 C CA . THR A 1 88 ? 3.126 -2.148 0.048 1.00 91.50 88 THR A CA 1
ATOM 728 C C . THR A 1 88 ? 3.990 -3.175 0.770 1.00 91.50 88 THR A C 1
ATOM 730 O O . THR A 1 88 ? 4.920 -3.707 0.164 1.00 91.50 88 THR A O 1
ATOM 733 N N . LEU A 1 89 ? 3.692 -3.487 2.037 1.00 91.06 89 LEU A N 1
ATOM 734 C CA . LEU A 1 89 ? 4.507 -4.422 2.814 1.00 91.06 89 LEU A CA 1
ATOM 735 C C . LEU A 1 89 ? 4.399 -5.840 2.239 1.00 91.06 89 LEU A C 1
ATOM 737 O O . LEU A 1 89 ? 5.429 -6.475 2.031 1.00 91.06 89 LEU A O 1
ATOM 741 N N . PHE A 1 90 ? 3.195 -6.283 1.872 1.00 92.19 90 PHE A N 1
ATOM 742 C CA . PHE A 1 90 ? 2.953 -7.614 1.308 1.00 92.19 90 PHE A CA 1
ATOM 743 C C . PHE A 1 90 ? 3.667 -7.787 -0.022 1.00 92.19 90 PHE A C 1
ATOM 745 O O . PHE A 1 90 ? 4.461 -8.712 -0.196 1.00 92.19 90 PHE A O 1
ATOM 752 N N . ALA A 1 91 ? 3.442 -6.852 -0.950 1.00 95.00 91 ALA A N 1
ATOM 753 C CA . ALA A 1 91 ? 4.113 -6.867 -2.240 1.00 95.00 91 ALA A CA 1
ATOM 754 C C . ALA A 1 91 ? 5.636 -6.845 -2.057 1.00 95.00 91 ALA A C 1
ATOM 756 O O . ALA A 1 91 ? 6.344 -7.625 -2.693 1.00 95.00 91 ALA A O 1
ATOM 757 N N . TRP A 1 92 ? 6.140 -6.013 -1.140 1.00 96.88 92 TRP A N 1
ATOM 758 C CA . TRP A 1 92 ? 7.566 -5.933 -0.862 1.00 96.88 92 TRP A CA 1
ATOM 759 C C . TRP A 1 92 ? 8.149 -7.230 -0.298 1.00 96.88 92 TRP A C 1
ATOM 761 O O . TRP A 1 92 ? 9.211 -7.640 -0.757 1.00 96.88 92 TRP A O 1
ATOM 771 N N . ARG A 1 93 ? 7.478 -7.915 0.639 1.00 95.44 93 ARG A N 1
ATOM 772 C CA . ARG A 1 93 ? 7.951 -9.210 1.165 1.00 95.44 93 ARG A CA 1
ATOM 773 C C . ARG A 1 93 ? 8.112 -10.230 0.043 1.00 95.44 93 ARG A C 1
ATOM 775 O O . ARG A 1 93 ? 9.153 -10.875 -0.056 1.00 95.44 93 ARG A O 1
ATOM 782 N N . LEU A 1 94 ? 7.129 -10.315 -0.853 1.00 96.56 94 LEU A N 1
ATOM 783 C CA . LEU A 1 94 ? 7.190 -11.217 -2.002 1.00 96.56 94 LEU A CA 1
ATOM 784 C C . LEU A 1 94 ? 8.321 -10.841 -2.973 1.00 96.56 94 LEU A C 1
ATOM 786 O O . LEU A 1 94 ? 9.039 -11.728 -3.435 1.00 96.56 94 LEU A O 1
ATOM 790 N N . ILE A 1 95 ? 8.506 -9.545 -3.257 1.00 98.06 95 ILE A N 1
ATOM 791 C CA . ILE A 1 95 ? 9.594 -9.028 -4.107 1.00 98.06 95 ILE A CA 1
ATOM 792 C C . ILE A 1 95 ? 10.956 -9.355 -3.495 1.00 98.06 95 ILE A C 1
ATOM 794 O O . ILE A 1 95 ? 11.800 -9.961 -4.154 1.00 98.06 95 ILE A O 1
ATOM 798 N N . PHE A 1 96 ? 11.169 -8.956 -2.242 1.00 97.81 96 PHE A N 1
ATOM 799 C CA . PHE A 1 96 ? 12.438 -9.083 -1.542 1.00 97.81 96 PHE A CA 1
ATOM 800 C C . PHE A 1 96 ? 12.872 -10.547 -1.455 1.00 97.81 96 PHE A C 1
ATOM 802 O O . PHE A 1 96 ? 13.980 -10.884 -1.875 1.00 97.81 96 PHE A O 1
ATOM 809 N N . ASP A 1 97 ? 11.983 -11.435 -1.012 1.00 95.62 97 ASP A N 1
ATOM 810 C CA . ASP A 1 97 ? 12.284 -12.861 -0.866 1.00 95.62 97 ASP A CA 1
ATOM 811 C C . ASP A 1 97 ? 12.551 -13.538 -2.220 1.00 95.62 97 ASP A C 1
ATOM 813 O O . ASP A 1 97 ? 13.431 -14.394 -2.339 1.00 95.62 97 ASP A O 1
ATOM 817 N N . SER A 1 98 ? 11.822 -13.146 -3.269 1.00 96.31 98 SER A N 1
ATOM 818 C CA . SER A 1 98 ? 12.018 -13.708 -4.610 1.00 96.31 98 SER A CA 1
ATOM 819 C C . SER A 1 98 ? 13.333 -13.234 -5.230 1.00 96.31 98 SER A C 1
ATOM 821 O O . SER A 1 98 ? 14.086 -14.044 -5.774 1.00 96.31 98 SER A O 1
ATOM 823 N N . LEU A 1 99 ? 13.646 -11.937 -5.136 1.00 96.81 99 LEU A N 1
ATOM 824 C CA . LEU A 1 99 ? 14.865 -11.371 -5.714 1.00 96.81 99 LEU A CA 1
ATOM 825 C C . LEU A 1 99 ? 16.116 -11.821 -4.962 1.00 96.81 99 LEU A C 1
ATOM 827 O O . LEU A 1 99 ? 17.076 -12.247 -5.601 1.00 96.81 99 LEU A O 1
ATOM 831 N N . THR A 1 100 ? 16.112 -11.786 -3.627 1.00 96.75 100 THR A N 1
ATOM 832 C CA . THR A 1 100 ? 17.254 -12.268 -2.829 1.00 96.75 100 THR A CA 1
ATOM 833 C C . THR A 1 100 ? 17.553 -13.745 -3.079 1.00 96.75 100 THR A C 1
ATOM 835 O O . THR A 1 100 ? 18.719 -14.136 -3.054 1.00 96.75 100 THR A O 1
ATOM 838 N N . PHE A 1 101 ? 16.536 -14.547 -3.409 1.00 96.50 101 PHE A N 1
ATOM 839 C CA . PHE A 1 101 ? 16.712 -15.941 -3.798 1.00 96.50 101 PHE A CA 1
ATOM 840 C C . PHE A 1 101 ? 17.208 -16.107 -5.245 1.00 96.50 101 PHE A C 1
ATOM 842 O O . PHE A 1 101 ? 18.312 -16.601 -5.477 1.00 96.50 101 PHE A O 1
ATOM 849 N N . PHE A 1 102 ? 16.421 -15.687 -6.243 1.00 95.31 102 PHE A N 1
ATOM 850 C CA . PHE A 1 102 ? 16.709 -15.984 -7.654 1.00 95.31 102 PHE A CA 1
ATOM 851 C C . PHE A 1 102 ? 17.895 -15.197 -8.223 1.00 95.31 102 PHE A C 1
ATOM 853 O O . PHE A 1 102 ? 18.522 -15.651 -9.184 1.00 95.31 102 PHE A O 1
ATOM 860 N N . LYS A 1 103 ? 18.228 -14.039 -7.639 1.00 93.69 103 LYS A N 1
ATOM 861 C CA . LYS A 1 103 ? 19.364 -13.201 -8.052 1.00 93.69 103 LYS A CA 1
ATOM 862 C C . LYS A 1 103 ? 20.601 -13.374 -7.165 1.00 93.69 103 LYS A C 1
ATOM 864 O O . LYS A 1 103 ? 21.587 -12.694 -7.415 1.00 93.69 103 LYS A O 1
ATOM 869 N N . LYS A 1 104 ? 20.606 -14.304 -6.197 1.00 93.06 104 LYS A N 1
ATOM 870 C CA . LYS A 1 104 ? 21.746 -14.544 -5.287 1.00 93.06 104 LYS A CA 1
ATOM 871 C C . LYS A 1 104 ? 23.093 -14.659 -6.001 1.00 93.06 104 LYS A C 1
ATOM 873 O O . LYS A 1 104 ? 24.039 -13.977 -5.628 1.00 93.06 104 LYS A O 1
ATOM 878 N N . ASP A 1 105 ? 23.148 -15.473 -7.051 1.00 89.56 105 ASP A N 1
ATOM 879 C CA . ASP A 1 105 ? 24.402 -15.751 -7.768 1.00 89.56 105 ASP A CA 1
ATOM 880 C C . ASP A 1 105 ? 24.696 -14.738 -8.888 1.00 89.56 105 ASP A C 1
ATOM 882 O O . ASP A 1 105 ? 25.777 -14.744 -9.466 1.00 89.56 105 ASP A O 1
ATOM 886 N N . ASN A 1 106 ? 23.725 -13.891 -9.241 1.00 90.19 106 ASN A N 1
ATOM 887 C CA . ASN A 1 106 ? 23.896 -12.826 -10.226 1.00 90.19 106 ASN A CA 1
ATOM 888 C C . ASN A 1 106 ? 23.013 -11.627 -9.845 1.00 90.19 106 ASN A C 1
ATOM 890 O O . ASN A 1 106 ? 21.937 -11.440 -10.429 1.00 90.19 106 ASN A O 1
ATOM 894 N N . PRO A 1 107 ? 23.444 -10.820 -8.859 1.00 90.56 107 PRO A N 1
ATOM 895 C CA . PRO A 1 107 ? 22.634 -9.749 -8.295 1.00 90.56 107 PRO A CA 1
ATOM 896 C C . PRO A 1 107 ? 22.672 -8.482 -9.152 1.00 90.56 107 PRO A C 1
ATOM 898 O O . PRO A 1 107 ? 22.407 -7.400 -8.647 1.00 90.56 107 PRO A O 1
ATOM 901 N N . LYS A 1 108 ? 23.040 -8.581 -10.433 1.00 89.25 108 LYS A N 1
ATOM 902 C CA . LYS A 1 108 ? 23.147 -7.429 -11.325 1.00 89.25 108 LYS A CA 1
ATOM 903 C C . LYS A 1 108 ? 21.819 -7.143 -12.025 1.00 89.25 108 LYS A C 1
ATOM 905 O O . LYS A 1 108 ? 21.124 -8.067 -12.466 1.00 89.25 108 LYS A O 1
ATOM 910 N N . ALA A 1 109 ? 21.476 -5.865 -12.133 1.00 88.75 109 ALA A N 1
ATOM 911 C CA . ALA A 1 109 ? 20.407 -5.388 -13.001 1.00 88.75 109 ALA A CA 1
ATOM 912 C C . ALA A 1 109 ? 20.806 -4.081 -13.696 1.00 88.75 109 ALA A C 1
ATOM 914 O O . ALA A 1 109 ? 21.714 -3.375 -13.255 1.00 88.75 109 ALA A O 1
ATOM 915 N N . GLY A 1 110 ? 20.123 -3.796 -14.805 1.00 85.69 110 GLY A N 1
ATOM 916 C CA . GLY A 1 110 ? 20.416 -2.657 -15.663 1.00 85.69 110 GLY A CA 1
ATOM 917 C C . GLY A 1 110 ? 19.817 -1.355 -15.141 1.00 85.69 110 GLY A C 1
ATOM 918 O O . GLY A 1 110 ? 18.622 -1.295 -14.839 1.00 85.69 110 GLY A O 1
ATOM 919 N N . ILE A 1 111 ? 20.628 -0.305 -15.103 1.00 83.50 111 ILE A N 1
ATOM 920 C CA . ILE A 1 111 ? 20.174 1.080 -14.977 1.00 83.50 111 ILE A CA 1
ATOM 921 C C . ILE A 1 111 ? 20.290 1.773 -16.330 1.00 83.50 111 ILE A C 1
ATOM 923 O O . ILE A 1 111 ? 21.345 1.744 -16.946 1.00 83.50 111 ILE A O 1
ATOM 927 N N . GLY A 1 112 ? 19.205 2.369 -16.819 1.00 78.75 112 GLY A N 1
ATOM 928 C CA . GLY A 1 112 ? 19.231 3.133 -18.068 1.00 78.75 112 GLY A CA 1
ATOM 929 C C . GLY A 1 112 ? 19.598 4.599 -17.845 1.00 78.75 112 GLY A C 1
ATOM 930 O O . GLY A 1 112 ? 19.488 5.113 -16.731 1.00 78.75 112 GLY A O 1
ATOM 931 N N . SER A 1 113 ? 19.887 5.329 -18.924 1.00 74.50 113 SER A N 1
ATOM 932 C CA . SER A 1 113 ? 20.099 6.789 -18.902 1.00 74.50 113 SER A CA 1
ATOM 933 C C . SER A 1 113 ? 18.859 7.616 -18.516 1.00 74.50 113 SER A C 1
ATOM 935 O O . SER A 1 113 ? 18.920 8.842 -18.486 1.00 74.50 113 SER A O 1
ATOM 937 N N . GLN A 1 114 ? 17.743 6.973 -18.158 1.00 81.38 114 GLN A N 1
ATOM 938 C CA . GLN A 1 114 ? 16.616 7.590 -17.445 1.00 81.38 114 GLN A CA 1
ATOM 939 C C . GLN A 1 114 ? 16.895 7.769 -15.937 1.00 81.38 114 GLN A C 1
ATOM 941 O O . GLN A 1 114 ? 16.190 8.515 -15.260 1.00 81.38 114 GLN A O 1
ATOM 946 N N . GLY A 1 115 ? 17.951 7.136 -15.415 1.00 84.62 115 GLY A N 1
ATOM 947 C CA . GLY A 1 115 ? 18.467 7.347 -14.063 1.00 84.62 115 GLY A CA 1
ATOM 948 C C . GLY A 1 115 ? 17.777 6.540 -12.964 1.00 84.62 115 GLY A C 1
ATOM 949 O O . GLY A 1 115 ? 17.753 6.979 -11.814 1.00 84.62 115 GLY A O 1
ATOM 950 N N . PHE A 1 116 ? 17.216 5.383 -13.315 1.00 91.31 116 PHE A N 1
ATOM 951 C CA . PHE A 1 116 ? 16.680 4.408 -12.368 1.00 91.31 116 PHE A CA 1
ATOM 952 C C . PHE A 1 116 ? 17.004 2.977 -12.796 1.00 91.31 116 PHE A C 1
ATOM 954 O O . PHE A 1 116 ? 17.088 2.653 -13.984 1.00 91.31 116 PHE A O 1
ATOM 961 N N . LEU A 1 117 ? 17.177 2.117 -11.801 1.00 93.25 117 LEU A N 1
ATOM 962 C CA . LEU A 1 117 ? 17.356 0.682 -11.959 1.00 93.25 117 LEU A CA 1
ATOM 963 C C . LEU A 1 117 ? 15.999 0.037 -12.255 1.00 93.25 117 LEU A C 1
ATOM 965 O O . LEU A 1 117 ? 15.011 0.358 -11.594 1.00 93.25 117 LEU A O 1
ATOM 969 N N . SER A 1 118 ? 15.948 -0.889 -13.213 1.00 92.81 118 SER A N 1
ATOM 970 C CA . SER A 1 118 ? 14.713 -1.587 -13.582 1.00 92.81 118 SER A CA 1
ATOM 971 C C . SER A 1 118 ? 14.903 -3.102 -13.524 1.00 92.81 118 SER A C 1
ATOM 973 O O . SER A 1 118 ? 15.799 -3.655 -14.163 1.00 92.81 118 SER A O 1
ATOM 975 N N . ILE A 1 119 ? 14.066 -3.784 -12.740 1.00 95.00 119 ILE A N 1
ATOM 976 C CA . ILE A 1 119 ? 14.118 -5.238 -12.548 1.00 95.00 119 ILE A CA 1
ATOM 977 C C . ILE A 1 119 ? 12.781 -5.835 -12.969 1.00 95.00 119 ILE A C 1
ATOM 979 O O . ILE A 1 119 ? 11.753 -5.540 -12.366 1.00 95.00 119 ILE A O 1
ATOM 983 N N . GLU A 1 120 ? 12.782 -6.690 -13.987 1.00 95.19 120 GLU A N 1
ATOM 984 C CA . GLU A 1 120 ? 11.568 -7.389 -14.412 1.00 95.19 120 GLU A CA 1
ATOM 985 C C . GLU A 1 120 ? 11.170 -8.464 -13.394 1.00 95.19 120 GLU A C 1
ATOM 987 O O . GLU A 1 120 ? 11.997 -9.264 -12.956 1.00 95.19 120 GLU A O 1
ATOM 992 N N . LEU A 1 121 ? 9.891 -8.464 -13.023 1.00 97.31 121 LEU A N 1
ATOM 993 C CA . LEU A 1 121 ? 9.288 -9.392 -12.063 1.00 97.31 121 LEU A CA 1
ATOM 994 C C . LEU A 1 121 ? 8.281 -10.329 -12.733 1.00 97.31 121 LEU A C 1
ATOM 996 O O . LEU A 1 121 ? 8.090 -11.454 -12.284 1.00 97.31 121 LEU A O 1
ATOM 1000 N N . TYR A 1 122 ? 7.644 -9.868 -13.810 1.00 97.31 122 TYR A N 1
ATOM 1001 C CA . TYR A 1 122 ? 6.710 -10.643 -14.616 1.00 97.31 122 TYR A CA 1
ATOM 1002 C C . TYR A 1 122 ? 6.685 -10.102 -16.043 1.00 97.31 122 TYR A C 1
ATOM 1004 O O . TYR A 1 122 ? 6.753 -8.890 -16.256 1.00 97.31 122 TYR A O 1
ATOM 1012 N N . ARG A 1 123 ? 6.536 -10.996 -17.018 1.00 94.94 123 ARG A N 1
ATOM 1013 C CA . ARG A 1 123 ? 6.327 -10.643 -18.419 1.00 94.94 123 ARG A CA 1
ATOM 1014 C C . ARG A 1 123 ? 5.329 -11.604 -19.030 1.00 94.94 123 ARG A C 1
ATOM 1016 O O . ARG A 1 123 ? 5.559 -12.802 -18.991 1.00 94.94 123 ARG A O 1
ATOM 1023 N N . TYR A 1 124 ? 4.277 -11.077 -19.632 1.00 93.19 124 TYR A N 1
ATOM 1024 C CA . TYR A 1 124 ? 3.403 -11.780 -20.561 1.00 93.19 124 TYR A CA 1
ATOM 1025 C C . TYR A 1 124 ? 3.455 -11.063 -21.902 1.00 93.19 124 TYR A C 1
ATOM 1027 O O . TYR A 1 124 ? 3.401 -9.832 -21.948 1.00 93.19 124 TYR A O 1
ATOM 1035 N N . GLU A 1 125 ? 3.577 -11.826 -22.978 1.00 86.38 125 GLU A N 1
ATOM 1036 C CA . GLU A 1 125 ? 3.718 -11.279 -24.315 1.00 86.38 125 GLU A CA 1
ATOM 1037 C C . GLU A 1 125 ? 3.091 -12.222 -25.345 1.00 86.38 125 GLU A C 1
ATOM 1039 O O . GLU A 1 125 ? 3.446 -13.396 -25.438 1.00 86.38 125 GLU A O 1
ATOM 1044 N N . SER A 1 126 ? 2.152 -11.670 -26.101 1.00 85.88 126 SER A N 1
ATOM 1045 C CA . SER A 1 126 ? 1.471 -12.237 -27.266 1.00 85.88 126 SER A CA 1
ATOM 1046 C C . SER A 1 126 ? 1.373 -11.141 -28.335 1.00 85.88 126 SER A C 1
ATOM 1048 O O . SER A 1 126 ? 1.771 -10.009 -28.056 1.00 85.88 126 SER A O 1
ATOM 1050 N N . GLU A 1 127 ? 0.871 -11.456 -29.532 1.00 78.50 127 GLU A N 1
ATOM 1051 C CA . GLU A 1 127 ? 0.785 -10.491 -30.644 1.00 78.50 127 GLU A CA 1
ATOM 1052 C C . GLU A 1 127 ? 0.038 -9.208 -30.242 1.00 78.50 127 GLU A C 1
ATOM 1054 O O . GLU A 1 127 ? 0.583 -8.117 -30.395 1.00 78.50 127 GLU A O 1
ATOM 1059 N N . ASP A 1 128 ? -1.121 -9.347 -29.591 1.00 81.88 128 ASP A N 1
ATOM 1060 C CA . ASP A 1 128 ? -1.984 -8.208 -29.239 1.00 81.88 128 ASP A CA 1
ATOM 1061 C C . ASP A 1 128 ? -1.955 -7.828 -27.752 1.00 81.88 128 ASP A C 1
ATOM 1063 O O . ASP A 1 128 ? -2.542 -6.826 -27.341 1.00 81.88 128 ASP A O 1
ATOM 1067 N N . ASN A 1 129 ? -1.303 -8.629 -26.902 1.00 87.50 129 ASN A N 1
ATOM 1068 C CA . ASN A 1 129 ? -1.306 -8.393 -25.459 1.00 87.50 129 ASN A CA 1
ATOM 1069 C C . ASN A 1 129 ? 0.085 -8.497 -24.832 1.00 87.50 129 ASN A C 1
ATOM 1071 O O . ASN A 1 129 ? 0.756 -9.530 -24.919 1.00 87.50 129 ASN A O 1
ATOM 1075 N N . ARG A 1 130 ? 0.488 -7.427 -24.143 1.00 90.81 130 ARG A N 1
ATOM 1076 C CA . ARG A 1 130 ? 1.721 -7.303 -23.373 1.00 90.81 130 ARG A CA 1
ATOM 1077 C C . ARG A 1 130 ? 1.438 -6.791 -21.968 1.00 90.81 130 ARG A C 1
ATOM 1079 O O . ARG A 1 130 ? 0.815 -5.748 -21.775 1.00 90.81 130 ARG A O 1
ATOM 1086 N N . LYS A 1 131 ? 2.004 -7.494 -20.985 1.00 95.25 131 LYS A N 1
ATOM 1087 C CA . LYS A 1 131 ? 2.025 -7.086 -19.575 1.00 95.25 131 LYS A CA 1
ATOM 1088 C C . LYS A 1 131 ? 3.423 -7.256 -19.025 1.00 95.25 131 LYS A C 1
ATOM 1090 O O . LYS A 1 131 ? 3.947 -8.367 -19.033 1.00 95.25 131 LYS A O 1
ATOM 1095 N N . ILE A 1 132 ? 4.029 -6.179 -18.540 1.00 95.62 132 ILE A N 1
ATOM 1096 C CA . ILE A 1 132 ? 5.383 -6.224 -17.979 1.00 95.62 132 ILE A CA 1
ATOM 1097 C C . ILE A 1 132 ? 5.366 -5.563 -16.609 1.00 95.62 132 ILE A C 1
ATOM 1099 O O . ILE A 1 132 ? 5.181 -4.353 -16.508 1.00 95.62 132 ILE A O 1
ATOM 1103 N N . LEU A 1 133 ? 5.567 -6.366 -15.566 1.00 98.00 133 LEU A N 1
ATOM 1104 C CA . LEU A 1 133 ? 5.688 -5.903 -14.188 1.00 98.00 133 LEU A CA 1
ATOM 1105 C C . LEU A 1 133 ? 7.166 -5.725 -13.854 1.00 98.00 133 LEU A C 1
ATOM 1107 O O . LEU A 1 133 ? 7.964 -6.650 -14.037 1.00 98.00 133 LEU A O 1
ATOM 1111 N N . ARG A 1 134 ? 7.531 -4.557 -13.334 1.00 97.12 134 ARG A N 1
ATOM 1112 C CA . ARG A 1 134 ? 8.906 -4.208 -12.985 1.00 97.12 134 ARG A CA 1
ATOM 1113 C C . ARG A 1 134 ? 8.985 -3.558 -11.613 1.00 97.12 134 ARG A C 1
ATOM 1115 O O . ARG A 1 134 ? 8.091 -2.820 -11.215 1.00 97.12 134 ARG A O 1
ATOM 1122 N N . LEU A 1 135 ? 10.084 -3.800 -10.915 1.00 98.12 135 LEU A N 1
ATOM 1123 C CA . LEU A 1 135 ? 10.522 -2.969 -9.803 1.00 98.12 135 LEU A CA 1
ATOM 1124 C C . LEU A 1 135 ? 11.419 -1.869 -10.366 1.00 98.12 135 LEU A C 1
ATOM 1126 O O . LEU A 1 135 ? 12.452 -2.172 -10.966 1.00 98.12 135 LEU A O 1
ATOM 1130 N N . HIS A 1 136 ? 11.034 -0.613 -10.173 1.00 97.44 136 HIS A N 1
ATOM 1131 C CA . HIS A 1 136 ? 11.906 0.527 -10.442 1.00 97.44 136 HIS A CA 1
ATOM 1132 C C . HIS A 1 136 ? 12.501 1.033 -9.134 1.00 97.44 136 HIS A C 1
ATOM 1134 O O . HIS A 1 136 ? 11.794 1.116 -8.131 1.00 97.44 136 HIS A O 1
ATOM 1140 N N . ILE A 1 137 ? 13.793 1.358 -9.143 1.00 97.31 137 ILE A N 1
ATOM 1141 C CA . ILE A 1 137 ? 14.507 1.890 -7.981 1.00 97.31 137 ILE A CA 1
ATOM 1142 C C . ILE A 1 137 ? 15.279 3.138 -8.405 1.00 97.31 137 ILE A C 1
ATOM 1144 O O . ILE A 1 137 ? 16.051 3.105 -9.361 1.00 97.31 137 ILE A O 1
ATOM 1148 N N . TRP A 1 138 ? 15.100 4.218 -7.656 1.00 95.81 138 TRP A N 1
ATOM 1149 C CA . TRP A 1 138 ? 15.928 5.414 -7.690 1.00 95.81 138 TRP A CA 1
ATOM 1150 C C . TRP A 1 138 ? 16.744 5.440 -6.403 1.00 95.81 138 TRP A C 1
ATOM 1152 O O . TRP A 1 138 ? 16.165 5.438 -5.319 1.00 95.81 138 TRP A O 1
ATOM 1162 N N . ASP A 1 139 ? 18.065 5.470 -6.521 1.00 93.94 139 ASP A N 1
ATOM 1163 C CA . ASP A 1 139 ? 18.998 5.664 -5.411 1.00 93.94 139 ASP A CA 1
ATOM 1164 C C . ASP A 1 139 ? 19.981 6.759 -5.841 1.00 93.94 139 ASP A C 1
ATOM 1166 O O . ASP A 1 139 ? 20.456 6.753 -6.979 1.00 93.94 139 ASP A O 1
ATOM 1170 N N . GLU A 1 140 ? 20.256 7.727 -4.971 1.00 92.00 140 GLU A N 1
ATOM 1171 C CA . GLU A 1 140 ? 21.203 8.812 -5.258 1.00 92.00 140 GLU A CA 1
ATOM 1172 C C . GLU A 1 140 ? 22.599 8.294 -5.632 1.00 92.00 140 GLU A C 1
ATOM 1174 O O . GLU A 1 140 ? 23.271 8.885 -6.477 1.00 92.00 140 GLU A O 1
ATOM 1179 N N . SER A 1 141 ? 22.997 7.138 -5.084 1.00 90.75 141 SER A N 1
ATOM 1180 C CA . SER A 1 141 ? 24.292 6.517 -5.377 1.00 90.75 141 SER A CA 1
ATOM 1181 C C . SER A 1 141 ? 24.445 6.082 -6.834 1.00 90.75 141 SER A C 1
ATOM 1183 O O . SER A 1 141 ? 25.568 5.959 -7.313 1.00 90.75 141 SER A O 1
ATOM 1185 N N . PHE A 1 142 ? 23.345 5.908 -7.572 1.00 90.81 142 PHE A N 1
ATOM 1186 C CA . PHE A 1 142 ? 23.385 5.504 -8.976 1.00 90.81 142 PHE A CA 1
ATOM 1187 C C . PHE A 1 142 ? 23.983 6.558 -9.904 1.00 90.81 142 PHE A C 1
ATOM 1189 O O . PHE A 1 142 ? 24.461 6.208 -10.979 1.00 90.81 142 PHE A O 1
ATOM 1196 N N . ALA A 1 143 ? 23.969 7.835 -9.515 1.00 86.88 143 ALA A N 1
ATOM 1197 C CA . ALA A 1 143 ? 24.586 8.889 -10.315 1.00 86.88 143 ALA A CA 1
ATOM 1198 C C . ALA A 1 143 ? 26.100 8.664 -10.497 1.00 86.88 143 ALA A C 1
ATOM 1200 O O . ALA A 1 143 ? 26.643 9.034 -11.532 1.00 86.88 143 ALA A O 1
ATOM 1201 N N . ASN A 1 144 ? 26.753 7.999 -9.536 1.00 87.06 144 ASN A N 1
ATOM 1202 C CA . ASN A 1 144 ? 28.194 7.734 -9.547 1.00 87.06 144 ASN A CA 1
ATOM 1203 C C . ASN A 1 144 ? 28.624 6.711 -10.612 1.00 87.06 144 ASN A C 1
ATOM 1205 O O . ASN A 1 144 ? 29.811 6.592 -10.897 1.00 87.06 144 ASN A O 1
ATOM 1209 N N . GLU A 1 145 ? 27.676 5.974 -11.194 1.00 84.88 145 GLU A N 1
ATOM 1210 C CA . GLU A 1 145 ? 27.945 4.939 -12.201 1.00 84.88 145 GLU A CA 1
ATOM 1211 C C . GLU A 1 145 ? 27.993 5.506 -13.630 1.00 84.88 145 GLU A C 1
ATOM 1213 O O . GLU A 1 145 ? 28.334 4.799 -14.572 1.00 84.88 145 GLU A O 1
ATOM 1218 N N . PHE A 1 146 ? 27.648 6.783 -13.815 1.00 81.25 146 PHE A N 1
ATOM 1219 C CA . PHE A 1 146 ? 27.563 7.424 -15.127 1.00 81.25 146 PHE A CA 1
ATOM 1220 C C . PHE A 1 146 ? 28.584 8.549 -15.264 1.00 81.25 146 PHE A C 1
ATOM 1222 O O . PHE A 1 146 ? 28.886 9.262 -14.308 1.00 81.25 146 PHE A O 1
ATOM 1229 N N . LYS A 1 147 ? 29.074 8.763 -16.491 1.00 79.06 147 LYS A N 1
ATOM 1230 C CA . LYS A 1 147 ? 29.857 9.962 -16.811 1.00 79.06 147 LYS A CA 1
ATOM 1231 C C . LYS A 1 147 ? 28.964 11.206 -16.779 1.00 79.06 147 LYS A C 1
ATOM 1233 O O . LYS A 1 147 ? 27.742 11.127 -16.949 1.00 79.06 147 LYS A O 1
ATOM 1238 N N . GLU A 1 148 ? 29.595 12.361 -16.593 1.00 69.06 148 GLU A N 1
ATOM 1239 C CA . GLU A 1 148 ? 28.936 13.667 -16.603 1.00 69.06 148 GLU A CA 1
ATOM 1240 C C . GLU A 1 148 ? 28.065 13.823 -17.869 1.00 69.06 148 GLU A C 1
ATOM 1242 O O . GLU A 1 148 ? 28.495 13.494 -18.974 1.00 69.06 148 GLU A O 1
ATOM 1247 N N . ASN A 1 149 ? 26.814 14.270 -17.700 1.00 73.69 149 ASN A N 1
ATOM 1248 C CA . ASN A 1 149 ? 25.787 14.445 -18.746 1.00 73.69 149 ASN A CA 1
ATOM 1249 C C . ASN A 1 149 ? 25.139 13.175 -19.346 1.00 73.69 149 ASN A C 1
ATOM 1251 O O . ASN A 1 149 ? 24.271 13.286 -20.215 1.00 73.69 149 ASN A O 1
ATOM 1255 N N . GLU A 1 150 ? 25.474 11.969 -18.875 1.00 81.19 150 GLU A N 1
ATOM 1256 C CA . GLU A 1 150 ? 24.812 10.726 -19.326 1.00 81.19 150 GLU A CA 1
ATOM 1257 C C . GLU A 1 150 ? 23.636 10.321 -18.429 1.00 81.19 150 GLU A C 1
ATOM 1259 O O . GLU A 1 150 ? 22.649 9.730 -18.886 1.00 81.19 150 GLU A O 1
ATOM 1264 N N . PHE A 1 151 ? 23.720 10.668 -17.145 1.00 82.19 151 PHE A N 1
ATOM 1265 C CA . PHE A 1 151 ? 22.690 10.368 -16.165 1.00 82.19 151 PHE A CA 1
ATOM 1266 C C . PHE A 1 151 ? 21.466 11.261 -16.364 1.00 82.19 151 PHE A C 1
ATOM 1268 O O . PHE A 1 151 ? 21.544 12.487 -16.295 1.00 82.19 151 PHE A O 1
ATOM 1275 N N . ARG A 1 152 ? 20.300 10.633 -16.551 1.00 82.75 152 ARG A N 1
ATOM 1276 C CA . ARG A 1 152 ? 19.019 11.320 -16.770 1.00 82.75 152 ARG A CA 1
ATOM 1277 C C . ARG A 1 152 ? 19.040 12.231 -18.010 1.00 82.75 152 ARG A C 1
ATOM 1279 O O . ARG A 1 152 ? 18.497 13.334 -17.989 1.00 82.75 152 ARG A O 1
ATOM 1286 N N . LYS A 1 153 ? 19.652 11.757 -19.092 1.00 87.19 153 LYS A N 1
ATOM 1287 C CA . LYS A 1 153 ? 19.711 12.446 -20.388 1.00 87.19 153 LYS A CA 1
ATOM 1288 C C . LYS A 1 153 ? 18.361 12.467 -21.112 1.00 87.19 153 LYS A C 1
ATOM 1290 O O . LYS A 1 153 ? 17.967 13.492 -21.651 1.00 87.19 153 LYS A O 1
ATOM 1295 N N . TYR A 1 154 ? 17.616 11.361 -21.054 1.00 89.19 154 TYR A N 1
ATOM 1296 C CA . TYR A 1 154 ? 16.311 11.197 -21.713 1.00 89.19 154 TYR A CA 1
ATOM 1297 C C . TYR A 1 154 ? 15.167 11.144 -20.688 1.00 89.19 154 TYR A C 1
ATOM 1299 O O . TYR A 1 154 ? 14.447 10.150 -20.580 1.00 89.19 154 TYR A O 1
ATOM 1307 N N . LYS A 1 155 ? 15.042 12.192 -19.859 1.00 89.56 155 LYS A N 1
ATOM 1308 C CA . LYS A 1 155 ? 14.042 12.253 -18.769 1.00 89.56 155 LYS A CA 1
ATOM 1309 C C . LYS A 1 155 ? 12.607 12.269 -19.282 1.00 89.56 155 LYS A C 1
ATOM 1311 O O . LYS A 1 155 ? 11.757 11.582 -18.719 1.00 89.56 155 LYS A O 1
ATOM 1316 N N . VAL A 1 156 ? 12.334 13.094 -20.292 1.00 94.50 156 VAL A N 1
ATOM 1317 C CA . VAL A 1 156 ? 10.987 13.274 -20.843 1.00 94.50 156 VAL A CA 1
ATOM 1318 C C . VAL A 1 156 ? 10.771 12.232 -21.929 1.00 94.50 156 VAL A C 1
ATOM 1320 O O . VAL A 1 156 ? 11.501 12.205 -22.918 1.00 94.50 156 VAL A O 1
ATOM 1323 N N . HIS A 1 157 ? 9.794 11.356 -21.731 1.00 94.50 157 HIS A N 1
ATOM 1324 C CA . HIS A 1 157 ? 9.534 10.238 -22.631 1.00 94.50 157 HIS A CA 1
ATOM 1325 C C . HIS A 1 157 ? 8.059 9.853 -22.650 1.00 94.50 157 HIS A C 1
ATOM 1327 O O . HIS A 1 157 ? 7.308 10.203 -21.743 1.00 94.50 157 HIS A O 1
ATOM 1333 N N . SER A 1 158 ? 7.668 9.127 -23.693 1.00 94.00 158 SER A N 1
ATOM 1334 C CA . SER A 1 158 ? 6.340 8.541 -23.868 1.00 94.00 158 SER A CA 1
ATOM 1335 C C . SER A 1 158 ? 6.413 7.017 -23.928 1.00 94.00 158 SER A C 1
ATOM 1337 O O . SER A 1 158 ? 7.455 6.437 -24.251 1.00 94.00 158 SER A O 1
ATOM 1339 N N . HIS A 1 159 ? 5.294 6.355 -23.642 1.00 91.25 159 HIS A N 1
ATOM 1340 C CA . HIS A 1 159 ? 5.202 4.895 -23.592 1.00 91.25 159 HIS A CA 1
ATOM 1341 C C . HIS A 1 159 ? 4.368 4.327 -24.742 1.00 91.25 159 HIS A C 1
ATOM 1343 O O . HIS A 1 159 ? 3.385 4.932 -25.164 1.00 91.25 159 HIS A O 1
ATOM 1349 N N . LEU A 1 160 ? 4.740 3.124 -25.202 1.00 88.75 160 LEU A N 1
ATOM 1350 C CA . LEU A 1 160 ? 3.955 2.327 -26.164 1.00 88.75 160 LEU A CA 1
ATOM 1351 C C . LEU A 1 160 ? 2.655 1.776 -25.560 1.00 88.75 160 LEU A C 1
ATOM 1353 O O . LEU A 1 160 ? 1.716 1.467 -26.288 1.00 88.75 160 LEU A O 1
ATOM 1357 N N . PHE A 1 161 ? 2.650 1.599 -24.240 1.00 89.38 161 PHE A N 1
ATOM 1358 C CA . PHE A 1 161 ? 1.588 0.975 -23.459 1.00 89.38 161 PHE A CA 1
ATOM 1359 C C . PHE A 1 161 ? 1.117 1.953 -22.396 1.00 89.38 161 PHE A C 1
ATOM 1361 O O . PHE A 1 161 ? 1.878 2.838 -21.996 1.00 89.38 161 PHE A O 1
ATOM 1368 N N . ASN A 1 162 ? -0.082 1.725 -21.865 1.00 93.56 162 ASN A N 1
ATOM 1369 C CA . ASN A 1 162 ? -0.455 2.375 -20.623 1.00 93.56 162 ASN A CA 1
ATOM 1370 C C . ASN A 1 162 ? 0.523 1.942 -19.522 1.00 93.56 162 ASN A C 1
ATOM 1372 O O . ASN A 1 162 ? 0.886 0.764 -19.405 1.00 93.56 162 ASN A O 1
ATOM 1376 N N . ALA A 1 163 ? 0.966 2.911 -18.738 1.00 95.25 163 ALA A N 1
ATOM 1377 C CA . ALA A 1 163 ? 1.920 2.727 -17.665 1.00 95.25 163 ALA A CA 1
ATOM 1378 C C . ALA A 1 163 ? 1.244 3.055 -16.339 1.00 95.25 163 ALA A C 1
ATOM 1380 O O . ALA A 1 163 ? 0.639 4.110 -16.185 1.00 95.25 163 ALA A O 1
ATOM 1381 N N . GLN A 1 164 ? 1.368 2.171 -15.358 1.00 97.06 164 GLN A N 1
ATOM 1382 C CA . GLN A 1 164 ? 0.855 2.388 -14.010 1.00 97.06 164 GLN A CA 1
ATOM 1383 C C . GLN A 1 164 ? 1.967 2.135 -13.000 1.00 97.06 164 GLN A C 1
ATOM 1385 O O . GLN A 1 164 ? 2.772 1.221 -13.168 1.00 97.06 164 GLN A O 1
ATOM 1390 N N . SER A 1 165 ? 2.008 2.915 -11.925 1.00 97.31 165 SER A N 1
ATOM 1391 C CA . SER A 1 165 ? 3.081 2.835 -10.938 1.00 97.31 165 SER A CA 1
ATOM 1392 C C . SER A 1 165 ? 2.547 3.017 -9.525 1.00 97.31 165 SER A C 1
ATOM 1394 O O . SER A 1 165 ? 2.005 4.071 -9.222 1.00 97.31 165 SER A O 1
ATOM 1396 N N . HIS A 1 166 ? 2.787 2.045 -8.643 1.00 97.50 166 HIS A N 1
ATOM 1397 C CA . HIS A 1 166 ? 2.543 2.155 -7.200 1.00 97.50 166 HIS A CA 1
ATOM 1398 C C . HIS A 1 166 ? 3.847 2.437 -6.455 1.00 97.50 166 HIS A C 1
ATOM 1400 O O . HIS A 1 166 ? 4.848 1.746 -6.663 1.00 97.50 166 HIS A O 1
ATOM 1406 N N . ILE A 1 167 ? 3.840 3.419 -5.554 1.00 97.19 167 ILE A N 1
ATOM 1407 C CA . ILE A 1 167 ? 5.019 3.779 -4.760 1.00 97.19 167 ILE A CA 1
ATOM 1408 C C . ILE A 1 167 ? 5.168 2.806 -3.586 1.00 97.19 167 ILE A C 1
ATOM 1410 O O . ILE A 1 167 ? 4.301 2.736 -2.720 1.00 97.19 167 ILE A O 1
ATOM 1414 N N . LEU A 1 168 ? 6.281 2.072 -3.535 1.00 96.75 168 LEU A N 1
ATOM 1415 C CA . LEU A 1 168 ? 6.596 1.154 -2.435 1.00 96.75 168 LEU A CA 1
ATOM 1416 C C . LEU A 1 168 ? 7.381 1.842 -1.315 1.00 96.75 168 LEU A C 1
ATOM 1418 O O . LEU A 1 168 ? 7.250 1.491 -0.151 1.00 96.75 168 LEU A O 1
ATOM 1422 N N . VAL A 1 169 ? 8.225 2.814 -1.654 1.00 96.88 169 VAL A N 1
ATOM 1423 C CA . VAL A 1 169 ? 8.961 3.630 -0.682 1.00 96.88 169 VAL A CA 1
ATOM 1424 C C . VAL A 1 169 ? 9.356 4.953 -1.317 1.00 96.88 169 VAL A C 1
ATOM 1426 O O . VAL A 1 169 ? 9.539 5.009 -2.531 1.00 96.88 169 VAL A O 1
ATOM 1429 N N . GLY A 1 170 ? 9.524 5.994 -0.503 1.00 96.50 170 GLY A N 1
ATOM 1430 C CA . GLY A 1 170 ? 9.951 7.314 -0.962 1.00 96.50 170 GLY A CA 1
ATOM 1431 C C . GLY A 1 170 ? 8.815 8.122 -1.587 1.00 96.50 170 GLY A C 1
ATOM 1432 O O . GLY A 1 170 ? 7.650 7.995 -1.196 1.00 96.50 170 GLY A O 1
ATOM 1433 N N . SER A 1 171 ? 9.166 8.988 -2.536 1.00 96.88 171 SER A N 1
ATOM 1434 C CA . SER A 1 171 ? 8.213 9.844 -3.242 1.00 96.88 171 SER A CA 1
ATOM 1435 C C . SER A 1 171 ? 8.683 10.156 -4.661 1.00 96.88 171 SER A C 1
ATOM 1437 O O . SER A 1 171 ? 9.867 10.395 -4.892 1.00 96.88 171 SER A O 1
ATOM 1439 N N . ILE A 1 172 ? 7.736 10.186 -5.601 1.00 97.44 172 ILE A N 1
ATOM 1440 C CA . ILE A 1 172 ? 7.953 10.563 -6.999 1.00 97.44 172 ILE A CA 1
ATOM 1441 C C . ILE A 1 172 ? 7.207 11.863 -7.304 1.00 97.44 172 ILE A C 1
ATOM 1443 O O . ILE A 1 172 ? 6.031 12.001 -6.976 1.00 97.44 172 ILE A O 1
ATOM 1447 N N . SER A 1 173 ? 7.878 12.779 -7.998 1.00 97.12 173 SER A N 1
ATOM 1448 C CA . SER A 1 173 ? 7.238 13.836 -8.783 1.00 97.12 173 SER A CA 1
ATOM 1449 C C . SER A 1 173 ? 7.049 13.342 -10.215 1.00 97.12 173 SER A C 1
ATOM 1451 O O . SER A 1 173 ? 8.036 13.160 -10.936 1.00 97.12 173 SER A O 1
ATOM 1453 N N . ASN A 1 174 ? 5.798 13.128 -10.618 1.00 97.19 174 ASN A N 1
ATOM 1454 C CA . ASN A 1 174 ? 5.421 12.793 -11.986 1.00 97.19 174 ASN A CA 1
ATOM 1455 C C . ASN A 1 174 ? 4.983 14.076 -12.705 1.00 97.19 174 ASN A C 1
ATOM 1457 O O . ASN A 1 174 ? 3.967 14.673 -12.358 1.00 97.19 174 ASN A O 1
ATOM 1461 N N . ASN A 1 175 ? 5.764 14.534 -13.681 1.00 97.75 175 ASN A N 1
ATOM 1462 C CA . ASN A 1 175 ? 5.469 15.740 -14.458 1.00 97.75 175 ASN A CA 1
ATOM 1463 C C . ASN A 1 175 ? 5.018 15.354 -15.862 1.00 97.75 175 ASN A C 1
ATOM 1465 O O . ASN A 1 175 ? 5.666 14.518 -16.486 1.00 97.75 175 ASN A O 1
ATOM 1469 N N . ARG A 1 176 ? 3.967 15.999 -16.368 1.00 97.69 176 ARG A N 1
ATOM 1470 C CA . ARG A 1 176 ? 3.422 15.779 -17.714 1.00 97.69 176 ARG A CA 1
ATOM 1471 C C . ARG A 1 176 ? 3.801 16.943 -18.617 1.00 97.69 176 ARG A C 1
ATOM 1473 O O . ARG A 1 176 ? 3.900 18.087 -18.156 1.00 97.69 176 ARG A O 1
ATOM 1480 N N . TYR A 1 177 ? 4.034 16.646 -19.887 1.00 97.62 177 TYR A N 1
ATOM 1481 C CA . TYR A 1 177 ? 4.545 17.611 -20.848 1.00 97.62 177 TYR A CA 1
ATOM 1482 C C . TYR A 1 177 ? 3.786 17.556 -22.165 1.00 97.62 177 TYR A C 1
ATOM 1484 O O . TYR A 1 177 ? 3.321 16.508 -22.604 1.00 97.62 177 TYR A O 1
ATOM 1492 N N . GLU A 1 178 ? 3.737 18.707 -22.811 1.00 96.75 178 GLU A N 1
ATOM 1493 C CA . GLU A 1 178 ? 3.447 18.856 -24.224 1.00 96.75 178 GLU A CA 1
ATOM 1494 C C . GLU A 1 178 ? 4.783 19.058 -24.951 1.00 96.75 178 GLU A C 1
ATOM 1496 O O . GLU A 1 178 ? 5.624 19.849 -24.508 1.00 96.75 178 GLU A O 1
ATOM 1501 N N . VAL A 1 179 ? 4.998 18.307 -26.031 1.00 95.88 179 VAL A N 1
ATOM 1502 C CA . VAL A 1 179 ? 6.206 18.390 -26.861 1.00 95.88 179 VAL A CA 1
ATOM 1503 C C . VAL A 1 179 ? 5.790 18.880 -28.238 1.00 95.88 179 VAL A C 1
ATOM 1505 O O . VAL A 1 179 ? 5.067 18.181 -28.947 1.00 95.88 179 VAL A O 1
ATOM 1508 N N . LEU A 1 180 ? 6.236 20.082 -28.598 1.00 95.31 180 LEU A N 1
ATOM 1509 C CA . LEU A 1 180 ? 5.835 20.766 -29.826 1.00 95.31 180 LEU A CA 1
ATOM 1510 C C . LEU A 1 180 ? 7.043 20.964 -30.735 1.00 95.31 180 LEU A C 1
ATOM 1512 O O . LEU A 1 180 ? 8.094 21.420 -30.279 1.00 95.31 180 LEU A O 1
ATOM 1516 N N . ALA A 1 181 ? 6.877 20.656 -32.021 1.00 94.06 181 ALA A N 1
ATOM 1517 C CA . ALA A 1 181 ? 7.827 21.077 -33.043 1.00 94.06 181 ALA A CA 1
ATOM 1518 C C . ALA A 1 181 ? 7.903 22.610 -33.079 1.00 94.06 181 ALA A C 1
ATOM 1520 O O . ALA A 1 181 ? 6.915 23.297 -32.817 1.00 94.06 181 ALA A O 1
ATOM 1521 N N . THR A 1 182 ? 9.081 23.142 -33.380 1.00 92.38 182 THR A N 1
ATOM 1522 C CA . THR A 1 182 ? 9.307 24.584 -33.489 1.00 92.38 182 THR A CA 1
ATOM 1523 C C . THR A 1 182 ? 10.244 24.878 -34.650 1.00 92.38 182 THR A C 1
ATOM 1525 O O . THR A 1 182 ? 11.192 24.131 -34.884 1.00 92.38 182 THR A O 1
ATOM 1528 N N . ASP A 1 183 ? 10.014 25.997 -35.329 1.00 87.88 183 ASP A N 1
ATOM 1529 C CA . ASP A 1 183 ? 10.917 26.490 -36.374 1.00 87.88 183 ASP A CA 1
ATOM 1530 C C . ASP A 1 183 ? 12.127 27.233 -35.777 1.00 87.88 183 ASP A C 1
ATOM 1532 O O . ASP A 1 183 ? 13.170 27.366 -36.415 1.00 87.88 183 ASP A O 1
ATOM 1536 N N . ASN A 1 184 ? 12.019 27.679 -34.519 1.00 89.44 184 ASN A N 1
ATOM 1537 C CA . ASN A 1 184 ? 13.129 28.288 -33.785 1.00 89.44 184 ASN A CA 1
ATOM 1538 C C . ASN A 1 184 ? 14.189 27.249 -33.392 1.00 89.44 184 ASN A C 1
ATOM 1540 O O . ASN A 1 184 ? 13.865 26.103 -33.071 1.00 89.44 184 ASN A O 1
ATOM 1544 N N . THR A 1 185 ? 15.453 27.675 -33.317 1.00 86.69 185 THR A N 1
ATOM 1545 C CA . THR A 1 185 ? 16.538 26.841 -32.788 1.00 86.69 185 THR A CA 1
ATOM 1546 C C . THR A 1 185 ? 16.246 26.425 -31.346 1.00 86.69 185 THR A C 1
ATOM 1548 O O . THR A 1 185 ? 15.951 27.266 -30.499 1.00 86.69 185 THR A O 1
ATOM 1551 N N . SER A 1 186 ? 16.338 25.121 -31.073 1.00 89.94 186 SER A N 1
ATOM 1552 C CA . SER A 1 186 ? 16.154 24.529 -29.745 1.00 89.94 186 SER A CA 1
ATOM 1553 C C . SER A 1 186 ? 17.362 23.680 -29.357 1.00 89.94 186 SER A C 1
ATOM 1555 O O . SER A 1 186 ? 17.995 23.066 -30.216 1.00 89.94 186 SER A O 1
ATOM 1557 N N . ASP A 1 187 ? 17.626 23.590 -28.054 1.00 91.38 187 ASP A N 1
ATOM 1558 C CA . ASP A 1 187 ? 18.632 22.690 -27.480 1.00 91.38 187 ASP A CA 1
ATOM 1559 C C . ASP A 1 187 ? 18.158 21.228 -27.429 1.00 91.38 187 ASP A C 1
ATOM 1561 O O . ASP A 1 187 ? 18.926 20.339 -27.062 1.00 91.38 187 ASP A O 1
ATOM 1565 N N . ASN A 1 188 ? 16.893 20.961 -27.777 1.00 94.00 188 ASN A N 1
ATOM 1566 C CA . ASN A 1 188 ? 16.276 19.643 -27.673 1.00 94.00 188 ASN A CA 1
ATOM 1567 C C . ASN A 1 188 ? 15.790 19.116 -29.025 1.00 94.00 188 ASN A C 1
ATOM 1569 O O . ASN A 1 188 ? 15.176 19.847 -29.807 1.00 94.00 188 ASN A O 1
ATOM 1573 N N . SER A 1 189 ? 15.950 17.808 -29.213 1.00 94.56 189 SER A N 1
ATOM 1574 C CA . SER A 1 189 ? 15.367 17.033 -30.309 1.00 94.56 189 SER A CA 1
ATOM 1575 C C . SER A 1 189 ? 14.471 15.921 -29.765 1.00 94.56 189 SER A C 1
ATOM 1577 O O . SER A 1 189 ? 14.671 15.405 -28.659 1.00 94.56 189 SER A O 1
ATOM 1579 N N . LEU A 1 190 ? 13.476 15.536 -30.559 1.00 94.25 190 LEU A N 1
ATOM 1580 C CA . LEU A 1 190 ? 12.656 14.360 -30.311 1.00 94.25 190 LEU A CA 1
ATOM 1581 C C . LEU A 1 190 ? 13.271 13.166 -31.029 1.00 94.25 190 LEU A C 1
ATOM 1583 O O . LEU A 1 190 ? 13.488 13.205 -32.239 1.00 94.25 190 LEU A O 1
ATOM 1587 N N . TYR A 1 191 ? 13.507 12.098 -30.283 1.00 92.88 191 TYR A N 1
ATOM 1588 C CA . TYR A 1 191 ? 14.048 10.849 -30.787 1.00 92.88 191 TYR A CA 1
ATOM 1589 C C . TYR A 1 191 ? 12.982 9.762 -30.724 1.00 92.88 191 TYR A C 1
ATOM 1591 O O . TYR A 1 191 ? 12.328 9.569 -29.696 1.00 92.88 191 TYR A O 1
ATOM 1599 N N . ARG A 1 192 ? 12.836 9.012 -31.811 1.00 91.75 192 ARG A N 1
ATOM 1600 C CA . ARG A 1 192 ? 12.060 7.776 -31.866 1.00 91.75 192 ARG A CA 1
ATOM 1601 C C . ARG A 1 192 ? 12.908 6.614 -31.363 1.00 91.75 192 ARG A C 1
ATOM 1603 O O . ARG A 1 192 ? 14.079 6.502 -31.722 1.00 91.75 192 ARG A O 1
ATOM 1610 N N . ILE A 1 193 ? 12.309 5.754 -30.540 1.00 88.88 193 ILE A N 1
ATOM 1611 C CA . ILE A 1 193 ? 12.947 4.529 -30.059 1.00 88.88 193 ILE A CA 1
ATOM 1612 C C . ILE A 1 193 ? 12.575 3.372 -30.982 1.00 88.88 193 ILE A C 1
ATOM 1614 O O . ILE A 1 193 ? 11.428 2.919 -30.978 1.00 88.88 193 ILE A O 1
ATOM 1618 N N . ASP A 1 194 ? 13.563 2.849 -31.700 1.00 85.12 194 ASP A N 1
ATOM 1619 C CA . ASP A 1 194 ? 13.411 1.656 -32.525 1.00 85.12 194 ASP A CA 1
ATOM 1620 C C . ASP A 1 194 ? 13.983 0.442 -31.769 1.00 85.12 194 ASP A C 1
ATOM 1622 O O . ASP A 1 194 ? 15.138 0.428 -31.332 1.00 85.12 194 ASP A O 1
ATOM 1626 N N . TRP A 1 195 ? 13.150 -0.582 -31.558 1.00 77.88 195 TRP A N 1
ATOM 1627 C CA . TRP A 1 195 ? 13.511 -1.774 -30.784 1.00 77.88 195 TRP A CA 1
ATOM 1628 C C . TRP A 1 195 ? 13.937 -2.916 -31.703 1.00 77.88 195 TRP A C 1
ATOM 1630 O O . TRP A 1 195 ? 13.115 -3.486 -32.418 1.00 77.88 195 TRP A O 1
ATOM 1640 N N . LYS A 1 196 ? 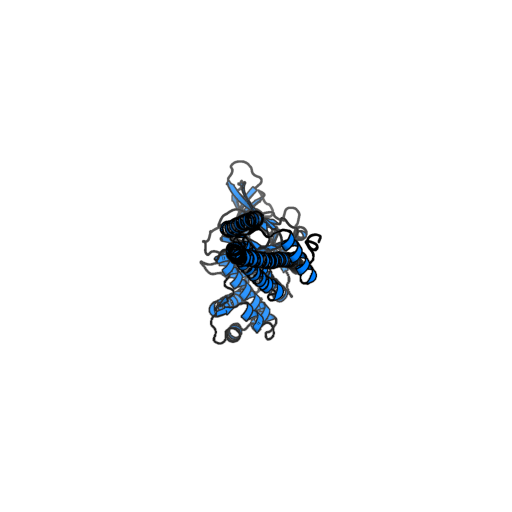15.203 -3.323 -31.614 1.00 78.94 196 LYS A N 1
ATOM 1641 C CA . LYS A 1 196 ? 15.722 -4.534 -32.256 1.00 78.94 196 LYS A CA 1
ATOM 1642 C C . LYS A 1 196 ? 15.722 -5.686 -31.259 1.00 78.94 196 LYS A C 1
ATOM 1644 O O . LYS A 1 196 ? 16.135 -5.526 -30.111 1.00 78.94 196 LYS A O 1
ATOM 1649 N N . SER A 1 197 ? 15.218 -6.843 -31.680 1.00 73.12 197 SER A N 1
ATOM 1650 C CA . SER A 1 197 ? 15.256 -8.073 -30.885 1.00 73.12 197 SER A CA 1
ATOM 1651 C C . SER A 1 197 ? 16.317 -9.001 -31.460 1.00 73.12 197 SER A C 1
ATOM 1653 O O . SER A 1 197 ? 16.226 -9.408 -32.612 1.00 73.12 197 SER A O 1
ATOM 1655 N N . GLU A 1 198 ? 17.301 -9.343 -30.644 1.00 76.31 198 GLU A N 1
ATOM 1656 C CA . GLU A 1 198 ? 18.365 -10.294 -30.947 1.00 76.31 198 GLU A CA 1
ATOM 1657 C C . GLU A 1 198 ? 18.233 -11.485 -29.992 1.00 76.31 198 GLU A C 1
ATOM 1659 O O . GLU A 1 198 ? 17.660 -11.360 -28.909 1.00 76.31 198 GLU A O 1
ATOM 1664 N N . LYS A 1 199 ? 18.733 -12.660 -30.370 1.00 70.94 199 LYS A N 1
ATOM 1665 C CA . LYS A 1 199 ? 18.905 -13.763 -29.417 1.00 70.94 199 LYS A CA 1
ATOM 1666 C C . LYS A 1 199 ? 20.335 -13.728 -28.898 1.00 70.94 199 LYS A C 1
ATOM 1668 O O . LYS A 1 199 ? 21.255 -13.552 -29.688 1.00 70.94 199 LYS A O 1
ATOM 1673 N N . ASP A 1 200 ? 20.511 -13.864 -27.590 1.00 65.81 200 ASP A N 1
ATOM 1674 C CA . ASP A 1 200 ? 21.833 -14.071 -27.007 1.00 65.81 200 ASP A CA 1
ATOM 1675 C C . ASP A 1 200 ? 22.307 -15.522 -27.198 1.00 65.81 200 ASP A C 1
ATOM 1677 O O . ASP A 1 200 ? 21.552 -16.392 -27.644 1.00 65.81 200 ASP A O 1
ATOM 1681 N N . ASP A 1 201 ? 23.554 -15.792 -26.809 1.00 63.47 201 ASP A N 1
ATOM 1682 C CA . ASP A 1 201 ? 24.205 -17.108 -26.916 1.00 63.47 201 ASP A CA 1
ATOM 1683 C C . ASP A 1 201 ? 23.481 -18.221 -26.133 1.00 63.47 201 ASP A C 1
ATOM 1685 O O . ASP A 1 201 ? 23.797 -19.402 -26.264 1.00 63.47 201 ASP A O 1
ATOM 1689 N N . LYS A 1 202 ? 22.505 -17.858 -25.291 1.00 57.31 202 LYS A N 1
ATOM 1690 C CA . LYS A 1 202 ? 21.686 -18.768 -24.481 1.00 57.31 202 LYS A CA 1
ATOM 1691 C C . LYS A 1 202 ? 20.263 -18.900 -25.031 1.00 57.31 202 LYS A C 1
ATOM 1693 O O . LYS A 1 202 ? 19.414 -19.509 -24.382 1.00 57.31 202 LYS A O 1
ATOM 1698 N N . GLY A 1 203 ? 19.995 -18.335 -26.211 1.00 57.06 203 GLY A N 1
ATOM 1699 C CA . GLY A 1 203 ? 18.693 -18.344 -26.870 1.00 57.06 203 GLY A CA 1
ATOM 1700 C C . GLY A 1 203 ? 17.668 -17.385 -26.258 1.00 57.06 203 GLY A C 1
ATOM 1701 O O . GLY A 1 203 ? 16.502 -17.418 -26.659 1.00 57.06 203 GLY A O 1
ATOM 1702 N N . LEU A 1 204 ? 18.069 -16.529 -25.311 1.00 55.75 204 LEU A N 1
ATOM 1703 C CA . LEU A 1 204 ? 17.194 -15.540 -24.689 1.00 55.75 204 LEU A CA 1
ATOM 1704 C C . LEU A 1 204 ? 17.088 -14.306 -25.583 1.00 55.75 204 LEU A C 1
ATOM 1706 O O . LEU A 1 204 ? 18.062 -13.850 -26.172 1.00 55.75 204 LEU A O 1
ATOM 1710 N N . THR A 1 205 ? 15.889 -13.734 -25.684 1.00 55.47 205 THR A N 1
ATOM 1711 C CA . THR A 1 205 ? 15.685 -12.510 -26.468 1.00 55.47 205 THR A CA 1
ATOM 1712 C C . THR A 1 205 ? 16.288 -11.308 -25.742 1.00 55.47 205 THR A C 1
ATOM 1714 O O . THR A 1 205 ? 15.747 -10.841 -24.739 1.00 55.47 205 THR A O 1
ATOM 1717 N N . LYS A 1 206 ? 17.384 -10.774 -26.276 1.00 63.56 206 LYS A N 1
ATOM 1718 C CA . LYS A 1 206 ? 17.981 -9.499 -25.890 1.00 63.56 206 LYS A CA 1
ATOM 1719 C C . LYS A 1 206 ? 17.394 -8.395 -26.765 1.00 63.56 206 LYS A C 1
ATOM 1721 O O . LYS A 1 206 ? 17.480 -8.447 -27.986 1.00 63.56 206 LYS A O 1
ATOM 1726 N N . ARG A 1 207 ? 16.786 -7.379 -26.152 1.00 67.00 207 ARG A N 1
ATOM 1727 C CA . ARG A 1 207 ? 16.329 -6.191 -26.885 1.00 67.00 207 ARG A CA 1
ATOM 1728 C C . ARG A 1 207 ? 17.369 -5.093 -26.804 1.00 67.00 207 ARG A C 1
ATOM 1730 O O . ARG A 1 207 ? 17.826 -4.765 -25.710 1.00 67.00 207 ARG A O 1
ATOM 1737 N N . ARG A 1 208 ? 17.701 -4.515 -27.952 1.00 72.38 208 ARG A N 1
ATOM 1738 C CA . ARG A 1 208 ? 18.507 -3.305 -28.064 1.00 72.38 208 ARG A CA 1
ATOM 1739 C C . ARG A 1 208 ? 17.624 -2.188 -28.604 1.00 72.38 208 ARG A C 1
ATOM 1741 O O . ARG A 1 208 ? 16.873 -2.391 -29.551 1.00 72.38 208 ARG A O 1
ATOM 1748 N N . SER A 1 209 ? 17.692 -1.029 -27.972 1.00 77.12 209 SER A N 1
ATOM 1749 C CA . SER A 1 209 ? 17.047 0.193 -28.447 1.00 77.12 209 SER A CA 1
ATOM 1750 C C . SER A 1 209 ? 18.050 1.033 -29.226 1.00 77.12 209 SER A C 1
ATOM 1752 O O . SER A 1 209 ? 19.159 1.262 -28.738 1.00 77.12 209 SER A O 1
ATOM 1754 N N . GLU A 1 210 ? 17.637 1.539 -30.377 1.00 84.50 210 GLU A N 1
ATOM 1755 C CA . GLU A 1 210 ? 18.336 2.583 -31.121 1.00 84.50 210 GLU A CA 1
ATOM 1756 C C . GLU A 1 210 ? 17.482 3.853 -31.115 1.00 84.50 210 GLU A C 1
ATOM 1758 O O . GLU A 1 210 ? 16.251 3.781 -31.126 1.00 84.50 210 GLU A O 1
ATOM 1763 N N . LEU A 1 211 ? 18.136 5.012 -31.027 1.00 86.75 211 LEU A N 1
ATOM 1764 C CA . LEU A 1 211 ? 17.470 6.310 -31.044 1.00 86.75 211 LEU A CA 1
ATOM 1765 C C . LEU A 1 211 ? 17.709 6.975 -32.392 1.00 86.75 211 LEU A C 1
ATOM 1767 O O . LEU A 1 211 ? 18.851 7.267 -32.738 1.00 86.75 211 LEU A O 1
ATOM 1771 N N . ASN A 1 212 ? 16.624 7.243 -33.110 1.00 89.00 212 ASN A N 1
ATOM 1772 C CA . ASN A 1 212 ? 16.648 7.948 -34.384 1.00 89.00 212 ASN A CA 1
ATOM 1773 C C . 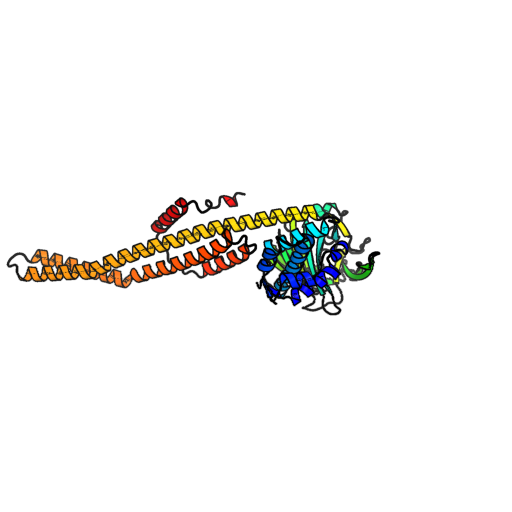ASN A 1 212 ? 15.984 9.312 -34.215 1.00 89.00 212 ASN A C 1
ATOM 1775 O O . ASN A 1 212 ? 14.923 9.402 -33.599 1.00 89.00 212 ASN A O 1
ATOM 1779 N N . VAL A 1 213 ? 16.609 10.374 -34.729 1.00 89.50 213 VAL A N 1
ATOM 1780 C CA . VAL A 1 213 ? 16.014 11.718 -34.690 1.00 89.50 213 VAL A CA 1
ATOM 1781 C C . VAL A 1 213 ? 14.704 11.688 -35.477 1.00 89.50 213 VAL A C 1
ATOM 1783 O O . VAL A 1 213 ? 14.674 11.265 -36.629 1.00 89.50 213 VAL A O 1
ATOM 1786 N N . ASP A 1 214 ? 13.627 12.110 -34.827 1.00 90.19 214 ASP A N 1
ATOM 1787 C CA . ASP A 1 214 ? 12.289 12.232 -35.408 1.00 90.19 214 ASP A CA 1
ATOM 1788 C C . ASP A 1 214 ? 11.988 13.703 -35.723 1.00 90.19 214 ASP A C 1
ATOM 1790 O O . ASP A 1 214 ? 11.562 14.032 -36.824 1.00 90.19 214 ASP A O 1
ATOM 1794 N N . ILE A 1 215 ? 12.272 14.604 -34.771 1.00 90.69 215 ILE A N 1
ATOM 1795 C CA . ILE A 1 215 ? 12.119 16.058 -34.937 1.00 90.69 215 ILE A CA 1
ATOM 1796 C C . ILE A 1 215 ? 13.353 16.756 -34.364 1.00 90.69 215 ILE A C 1
ATOM 1798 O O . ILE A 1 215 ? 13.662 16.598 -33.182 1.00 90.69 215 ILE A O 1
ATOM 1802 N N . GLU A 1 216 ? 14.043 17.552 -35.181 1.00 88.81 216 GLU A N 1
ATOM 1803 C CA . GLU A 1 216 ? 15.300 18.199 -34.784 1.00 88.81 216 GLU A CA 1
ATOM 1804 C C . GLU A 1 216 ? 15.129 19.293 -33.729 1.00 88.81 216 GLU A C 1
ATOM 1806 O O . GLU A 1 216 ? 15.965 19.400 -32.835 1.00 88.81 216 GLU A O 1
ATOM 1811 N N . ASN A 1 217 ? 14.071 20.103 -33.820 1.00 93.25 217 ASN A N 1
ATOM 1812 C CA . ASN A 1 217 ? 13.822 21.204 -32.893 1.00 93.25 217 ASN A CA 1
ATOM 1813 C C . ASN A 1 217 ? 12.472 21.008 -32.209 1.00 93.25 217 ASN A C 1
ATOM 1815 O O . ASN A 1 217 ? 11.418 21.094 -32.846 1.00 93.25 217 ASN A O 1
ATOM 1819 N N . VAL A 1 218 ? 12.502 20.772 -30.897 1.00 95.31 218 VAL A N 1
ATOM 1820 C CA . VAL A 1 218 ? 11.284 20.703 -30.084 1.00 95.31 218 VAL A CA 1
ATOM 1821 C C . VAL A 1 218 ? 11.343 21.627 -28.881 1.00 95.31 218 VAL A C 1
ATOM 1823 O O . VAL A 1 218 ? 12.391 21.812 -28.263 1.00 95.31 218 VAL A O 1
ATOM 1826 N N . THR A 1 219 ? 10.193 22.185 -28.522 1.00 94.88 219 THR A N 1
ATOM 1827 C CA . THR A 1 219 ? 9.977 22.852 -27.236 1.00 94.88 219 THR A CA 1
ATOM 1828 C C . THR A 1 219 ? 9.211 21.928 -26.300 1.00 94.88 219 THR A C 1
ATOM 1830 O O . THR A 1 219 ? 8.365 21.141 -26.727 1.00 94.88 219 THR A O 1
ATOM 1833 N N . ILE A 1 220 ? 9.532 22.010 -25.009 1.00 95.56 220 ILE A N 1
ATOM 1834 C CA . ILE A 1 220 ? 8.901 21.204 -23.966 1.00 95.56 220 ILE A CA 1
ATOM 1835 C C . ILE A 1 220 ? 8.149 22.150 -23.038 1.00 95.56 220 ILE A C 1
ATOM 1837 O O . ILE A 1 220 ? 8.754 23.009 -22.397 1.00 95.56 220 ILE A O 1
ATOM 1841 N N . LYS A 1 221 ? 6.836 21.966 -22.917 1.00 96.00 221 LYS A N 1
ATOM 1842 C CA . LYS A 1 221 ? 5.996 22.735 -21.998 1.00 96.00 221 LYS A CA 1
ATOM 1843 C C . LYS A 1 221 ? 5.424 21.806 -20.940 1.00 96.00 221 LYS A C 1
ATOM 1845 O O . LYS A 1 221 ? 4.693 20.875 -21.259 1.00 96.00 221 LYS A O 1
ATOM 1850 N N . LYS A 1 222 ? 5.740 22.044 -19.665 1.00 97.12 222 LYS A N 1
ATOM 1851 C CA . LYS A 1 222 ? 5.111 21.300 -18.563 1.00 97.12 222 LYS A CA 1
ATOM 1852 C C . LYS A 1 222 ? 3.629 21.674 -18.495 1.00 97.12 222 LYS A C 1
ATOM 1854 O O . LYS A 1 222 ? 3.305 22.847 -18.331 1.00 97.12 222 LYS A O 1
ATOM 1859 N N . THR A 1 223 ? 2.748 20.687 -18.608 1.00 97.25 223 THR A N 1
ATOM 1860 C CA . THR A 1 223 ? 1.289 20.882 -18.585 1.00 97.25 223 THR A CA 1
ATOM 1861 C C . THR A 1 223 ? 0.711 20.668 -17.194 1.00 97.25 223 THR A C 1
ATOM 1863 O O . THR A 1 223 ? -0.213 21.365 -16.791 1.00 97.25 223 THR A O 1
ATOM 1866 N N . SER A 1 224 ? 1.268 19.728 -16.432 1.00 97.50 224 SER A N 1
ATOM 1867 C CA . SER A 1 224 ? 0.878 19.467 -15.046 1.00 97.50 224 SER A CA 1
ATOM 1868 C C . SER A 1 224 ? 1.969 18.694 -14.304 1.00 97.50 224 SER A C 1
ATOM 1870 O O . SER A 1 224 ? 2.991 18.295 -14.872 1.00 97.50 224 SER A O 1
ATOM 1872 N N . GLY A 1 225 ? 1.788 18.515 -13.000 1.00 96.44 225 GLY A N 1
ATOM 1873 C CA . GLY A 1 225 ? 2.620 17.624 -12.210 1.00 96.44 225 GLY A CA 1
ATOM 1874 C C . GLY A 1 225 ? 1.922 17.219 -10.925 1.00 96.44 225 GLY A C 1
ATOM 1875 O O . GLY A 1 225 ? 1.116 17.974 -10.386 1.00 96.44 225 GLY A O 1
ATOM 1876 N N . GLU A 1 226 ? 2.249 16.030 -10.452 1.00 97.31 226 GLU A N 1
ATOM 1877 C CA . GLU A 1 226 ? 1.717 15.449 -9.227 1.00 97.31 226 GLU A CA 1
ATOM 1878 C C . GLU A 1 226 ? 2.858 14.869 -8.390 1.00 97.31 226 GLU A C 1
ATOM 1880 O O . GLU A 1 226 ? 3.839 14.343 -8.926 1.00 97.31 226 GLU A O 1
ATOM 1885 N N . THR A 1 227 ? 2.725 14.969 -7.070 1.00 97.88 227 THR A N 1
ATOM 1886 C CA . THR A 1 227 ? 3.629 14.319 -6.122 1.00 97.88 227 THR A CA 1
ATOM 1887 C C . THR A 1 227 ? 2.901 13.150 -5.490 1.00 97.88 227 THR A C 1
ATOM 1889 O O . THR A 1 227 ? 1.879 13.329 -4.832 1.00 97.88 227 THR A O 1
ATOM 1892 N N . VAL A 1 228 ? 3.463 11.962 -5.664 1.00 96.50 228 VAL A N 1
A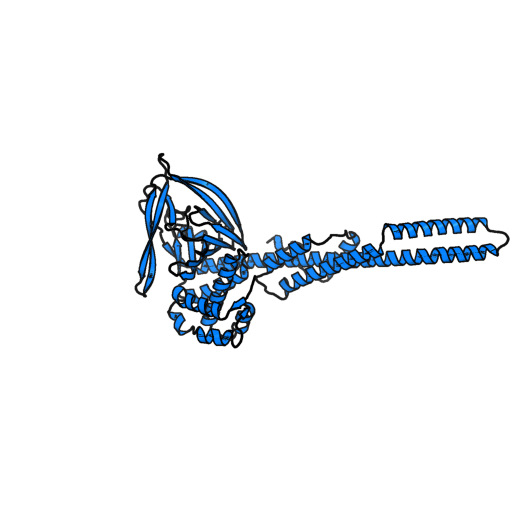TOM 1893 C CA . VAL A 1 228 ? 2.949 10.708 -5.116 1.00 96.50 228 VAL A CA 1
ATOM 1894 C C . VAL A 1 228 ? 3.941 10.134 -4.113 1.00 96.50 228 VAL A C 1
ATOM 1896 O O . VAL A 1 228 ? 5.163 10.250 -4.250 1.00 96.50 228 VAL A O 1
ATOM 1899 N N . THR A 1 229 ? 3.398 9.539 -3.064 1.00 95.38 229 THR A N 1
ATOM 1900 C CA . THR A 1 229 ? 4.116 8.996 -1.908 1.00 95.38 229 THR A CA 1
ATOM 1901 C C . THR A 1 229 ? 3.728 7.538 -1.684 1.00 95.38 229 THR A C 1
ATOM 1903 O O . THR A 1 229 ? 2.891 6.996 -2.404 1.00 95.38 229 THR A O 1
ATOM 1906 N N . ILE A 1 230 ? 4.368 6.880 -0.719 1.00 92.69 230 ILE A N 1
ATOM 1907 C CA . ILE A 1 230 ? 4.157 5.463 -0.400 1.00 92.69 230 ILE A CA 1
ATOM 1908 C C . ILE A 1 230 ? 2.675 5.040 -0.362 1.00 92.69 230 ILE A C 1
ATOM 1910 O O . ILE A 1 230 ? 1.807 5.702 0.207 1.00 92.69 230 ILE A O 1
ATOM 1914 N N . GLY A 1 231 ? 2.390 3.917 -1.017 1.00 88.75 231 GLY A N 1
ATOM 1915 C CA . GLY A 1 231 ? 1.059 3.350 -1.174 1.00 88.75 231 GLY A CA 1
ATOM 1916 C C . GLY A 1 231 ? 0.144 4.111 -2.140 1.00 88.75 231 GLY A C 1
ATOM 1917 O O . GLY A 1 231 ? -0.939 3.611 -2.410 1.00 88.75 231 GLY A O 1
ATOM 1918 N N . GLN A 1 232 ? 0.525 5.277 -2.666 1.00 92.62 232 GLN A N 1
ATOM 1919 C CA . GLN A 1 232 ? -0.215 5.950 -3.741 1.00 92.62 232 GLN A CA 1
ATOM 1920 C C . GLN A 1 232 ? 0.223 5.427 -5.114 1.00 92.62 232 GLN A C 1
ATOM 1922 O O . GLN A 1 232 ? 1.228 4.715 -5.241 1.00 92.62 232 GLN A O 1
ATOM 1927 N N . ASP A 1 233 ? -0.529 5.792 -6.147 1.00 95.31 233 ASP A N 1
ATOM 1928 C CA . ASP A 1 233 ? -0.241 5.447 -7.532 1.00 95.31 233 ASP A CA 1
ATOM 1929 C C . ASP A 1 233 ? -0.488 6.591 -8.503 1.00 95.31 233 ASP A C 1
ATOM 1931 O O . ASP A 1 233 ? -1.128 7.586 -8.175 1.00 95.31 233 ASP A O 1
ATOM 1935 N N . TYR A 1 234 ? 0.071 6.431 -9.697 1.00 96.25 234 TYR A N 1
ATOM 1936 C CA . TYR A 1 234 ? -0.201 7.272 -10.851 1.00 96.25 234 TYR A CA 1
ATOM 1937 C C . TYR A 1 234 ? -0.207 6.419 -12.120 1.00 96.25 234 TYR A C 1
ATOM 1939 O O . TYR A 1 234 ? 0.405 5.343 -12.175 1.00 96.25 234 TYR A O 1
ATOM 1947 N N . SER A 1 235 ? -0.873 6.924 -13.156 1.00 95.88 235 SER A N 1
ATOM 1948 C CA . SER A 1 235 ? -0.880 6.328 -14.489 1.00 95.88 235 SER A CA 1
ATOM 1949 C C . SER A 1 235 ? -0.456 7.328 -15.556 1.00 95.88 235 SER A C 1
ATOM 1951 O O . SER A 1 235 ? -0.716 8.528 -15.446 1.00 95.88 235 SER A O 1
ATOM 1953 N N . VAL A 1 236 ? 0.176 6.826 -16.606 1.00 95.06 236 VAL A N 1
ATOM 1954 C CA . VAL A 1 236 ? 0.609 7.587 -17.774 1.00 95.06 236 VAL A CA 1
ATOM 1955 C C . VAL A 1 236 ? 0.011 6.911 -18.988 1.00 95.06 236 VAL A C 1
ATOM 1957 O O . VAL A 1 236 ? 0.264 5.729 -19.233 1.00 95.06 236 VAL A O 1
ATOM 1960 N N . SER A 1 237 ? -0.799 7.671 -19.714 1.00 94.25 237 SER A N 1
ATOM 1961 C CA . SER A 1 237 ? -1.518 7.158 -20.869 1.00 94.25 237 SER A CA 1
ATOM 1962 C C . SER A 1 237 ? -0.547 6.856 -22.007 1.00 94.25 237 SER A C 1
ATOM 1964 O O . SER A 1 237 ? 0.587 7.342 -22.055 1.00 94.25 237 SER A O 1
ATOM 1966 N N . ILE A 1 238 ? -1.014 6.067 -22.967 1.00 92.44 238 ILE A N 1
ATOM 1967 C CA . ILE A 1 238 ? -0.275 5.803 -24.201 1.00 92.44 238 ILE A CA 1
ATOM 1968 C C . ILE A 1 238 ? 0.078 7.141 -24.873 1.00 92.44 238 ILE A C 1
ATOM 1970 O O . ILE A 1 238 ? -0.764 8.034 -24.954 1.00 92.44 238 ILE A O 1
ATOM 1974 N N . ASN A 1 239 ? 1.317 7.278 -25.356 1.00 90.50 239 ASN A N 1
ATOM 1975 C CA . ASN A 1 239 ? 1.855 8.483 -26.015 1.00 90.50 239 ASN A CA 1
ATOM 1976 C C . ASN A 1 239 ? 1.944 9.757 -25.178 1.00 90.50 239 ASN A C 1
ATOM 1978 O O . ASN A 1 239 ? 2.379 10.791 -25.684 1.00 90.50 239 ASN A O 1
ATOM 1982 N N . GLU A 1 240 ? 1.582 9.703 -23.906 1.00 94.81 240 GLU A N 1
ATOM 1983 C CA . GLU A 1 240 ? 1.712 10.849 -23.030 1.00 94.81 240 GLU A CA 1
ATOM 1984 C C . GLU A 1 240 ? 3.178 11.057 -22.638 1.00 94.81 240 GLU A C 1
ATOM 1986 O O . GLU A 1 240 ? 3.849 10.132 -22.173 1.00 94.81 240 GLU A O 1
ATOM 1991 N N . TYR A 1 241 ? 3.685 12.279 -22.819 1.00 96.44 241 TYR A N 1
ATOM 1992 C CA . TYR A 1 241 ? 5.039 12.622 -22.400 1.00 96.44 241 TYR A CA 1
ATOM 1993 C C . TYR A 1 241 ? 5.075 12.936 -20.915 1.00 96.44 241 TYR A C 1
ATOM 1995 O O . TYR A 1 241 ? 4.379 13.832 -20.430 1.00 96.44 241 TYR A O 1
ATOM 2003 N N . HIS A 1 242 ? 5.955 12.248 -20.199 1.00 97.00 242 HIS A N 1
ATOM 2004 C CA . HIS A 1 242 ? 6.140 12.476 -18.778 1.00 97.00 242 HIS A CA 1
ATOM 2005 C C . HIS A 1 242 ? 7.605 12.352 -18.347 1.00 97.00 242 HIS A C 1
ATOM 2007 O O . HIS A 1 242 ? 8.458 11.857 -19.087 1.00 97.00 242 HIS A O 1
ATOM 2013 N N . SER A 1 243 ? 7.895 12.812 -17.131 1.00 95.50 243 SER A N 1
ATOM 2014 C CA . SER A 1 243 ? 9.127 12.491 -16.416 1.00 95.50 243 SER A CA 1
ATOM 2015 C C . SER A 1 243 ? 8.822 12.159 -14.957 1.00 95.50 243 SER A C 1
ATOM 2017 O O . SER A 1 243 ? 8.044 12.856 -14.303 1.00 95.50 243 SER A O 1
ATOM 2019 N N . SER A 1 244 ? 9.474 11.117 -14.441 1.00 94.88 244 SER A N 1
ATOM 2020 C CA . SER A 1 244 ? 9.374 10.702 -13.039 1.00 94.88 244 SER A CA 1
ATOM 2021 C C . SER A 1 244 ? 10.693 10.965 -12.326 1.00 94.88 244 SER A C 1
ATOM 2023 O O . SER A 1 244 ? 11.733 10.424 -12.707 1.00 94.88 244 SER A O 1
ATOM 2025 N N . ASN A 1 245 ? 10.656 11.787 -11.278 1.00 93.94 245 ASN A N 1
ATOM 2026 C CA . ASN A 1 245 ? 11.834 12.131 -10.483 1.00 93.94 245 ASN A CA 1
ATOM 2027 C C . ASN A 1 245 ? 11.619 11.742 -9.022 1.00 93.94 245 ASN A C 1
ATOM 2029 O O . ASN A 1 245 ? 10.569 12.036 -8.457 1.00 93.94 245 ASN A O 1
ATOM 2033 N N . SER A 1 246 ? 12.622 11.114 -8.410 1.00 94.94 246 SER A N 1
ATOM 2034 C CA . SER A 1 246 ? 12.615 10.860 -6.968 1.00 94.94 246 SER A CA 1
ATOM 2035 C C . SER A 1 246 ? 12.767 12.165 -6.192 1.00 94.94 246 SER A C 1
ATOM 2037 O O . SER A 1 246 ? 13.685 12.936 -6.466 1.00 94.94 246 SER A O 1
ATOM 2039 N N . ASN A 1 247 ? 11.894 12.375 -5.208 1.00 95.94 247 ASN A N 1
ATOM 2040 C CA . ASN A 1 247 ? 11.962 13.487 -4.255 1.00 95.94 247 ASN A CA 1
ATOM 2041 C C . ASN A 1 247 ? 12.746 13.119 -2.984 1.00 95.94 247 ASN A C 1
ATOM 2043 O O . ASN A 1 247 ? 12.955 13.961 -2.116 1.00 95.94 247 ASN A O 1
ATOM 2047 N N . THR A 1 248 ? 13.148 11.854 -2.851 1.00 95.31 248 THR A N 1
ATOM 2048 C CA . THR A 1 248 ? 13.903 11.320 -1.712 1.00 95.31 248 THR A CA 1
ATOM 2049 C C . THR A 1 248 ? 15.189 10.632 -2.186 1.00 95.31 248 THR A C 1
ATOM 2051 O O . THR A 1 248 ? 15.261 10.220 -3.349 1.00 95.31 248 THR A O 1
ATOM 2054 N N . PRO A 1 249 ? 16.199 10.453 -1.309 1.00 95.38 249 PRO A N 1
ATOM 2055 C CA . PRO A 1 249 ? 17.444 9.749 -1.650 1.00 95.38 249 PRO A CA 1
ATOM 2056 C C . PRO A 1 249 ? 17.234 8.325 -2.179 1.00 95.38 249 PRO A C 1
ATOM 2058 O O . PRO A 1 249 ? 18.008 7.838 -2.999 1.00 95.38 249 PRO A O 1
ATOM 2061 N N . LEU A 1 250 ? 16.167 7.667 -1.716 1.00 96.56 250 LEU A N 1
ATOM 2062 C CA . LEU A 1 250 ? 15.746 6.343 -2.148 1.00 96.56 250 LEU A CA 1
ATOM 2063 C C . LEU A 1 250 ? 14.243 6.347 -2.423 1.00 96.56 250 LEU A C 1
ATOM 2065 O O . LEU A 1 250 ? 13.457 6.763 -1.569 1.00 96.56 250 LEU A O 1
ATOM 2069 N N . THR A 1 251 ? 13.861 5.845 -3.591 1.00 97.88 251 THR A N 1
ATOM 2070 C CA . THR A 1 251 ? 12.469 5.597 -3.974 1.00 97.88 251 THR A CA 1
ATOM 2071 C C . THR A 1 251 ? 12.389 4.282 -4.724 1.00 97.88 251 THR A C 1
ATOM 2073 O O . THR A 1 251 ? 13.254 3.982 -5.545 1.00 97.88 251 THR A O 1
ATOM 2076 N N . ALA A 1 252 ? 11.343 3.500 -4.477 1.00 98.25 252 ALA A N 1
ATOM 2077 C CA . ALA A 1 252 ? 11.065 2.315 -5.272 1.00 98.25 252 ALA A CA 1
ATOM 2078 C C . ALA A 1 252 ? 9.587 2.234 -5.618 1.00 98.25 252 ALA A C 1
ATOM 2080 O O . ALA A 1 252 ? 8.728 2.581 -4.805 1.00 98.25 252 ALA A O 1
ATOM 2081 N N . THR A 1 253 ? 9.294 1.756 -6.821 1.00 98.19 253 THR A N 1
ATOM 2082 C CA . THR A 1 253 ? 7.928 1.616 -7.313 1.00 98.19 253 THR A CA 1
ATOM 2083 C C . THR A 1 253 ? 7.722 0.251 -7.938 1.00 98.19 253 THR A C 1
ATOM 2085 O O . THR A 1 253 ? 8.606 -0.279 -8.613 1.00 98.19 253 THR A O 1
ATOM 2088 N N . LEU A 1 254 ? 6.525 -0.296 -7.764 1.00 98.12 254 LEU A N 1
ATOM 2089 C CA . LEU A 1 254 ? 6.056 -1.397 -8.584 1.00 98.12 254 LEU A CA 1
ATOM 2090 C C . LEU A 1 254 ? 5.371 -0.807 -9.812 1.00 98.12 254 LEU A C 1
ATOM 2092 O O . LEU A 1 254 ? 4.431 -0.030 -9.676 1.00 98.12 254 LEU A O 1
ATOM 2096 N N . PHE A 1 255 ? 5.860 -1.149 -10.994 1.00 97.25 255 PHE A N 1
ATOM 2097 C CA . PHE A 1 255 ? 5.481 -0.525 -12.252 1.00 97.25 255 PHE A CA 1
ATOM 2098 C C . PHE A 1 255 ? 4.924 -1.570 -13.217 1.00 97.25 255 PHE A C 1
ATOM 2100 O O . PHE A 1 255 ? 5.534 -2.623 -13.399 1.00 97.25 255 PHE A O 1
ATOM 2107 N N . LEU A 1 256 ? 3.790 -1.288 -13.851 1.00 97.56 256 LEU A N 1
ATOM 2108 C CA . LEU A 1 256 ? 3.161 -2.146 -14.845 1.00 97.56 256 LEU A CA 1
ATOM 2109 C C . LEU A 1 256 ? 3.043 -1.412 -16.180 1.00 97.56 256 LEU A C 1
ATOM 2111 O O . LEU A 1 256 ? 2.403 -0.369 -16.264 1.0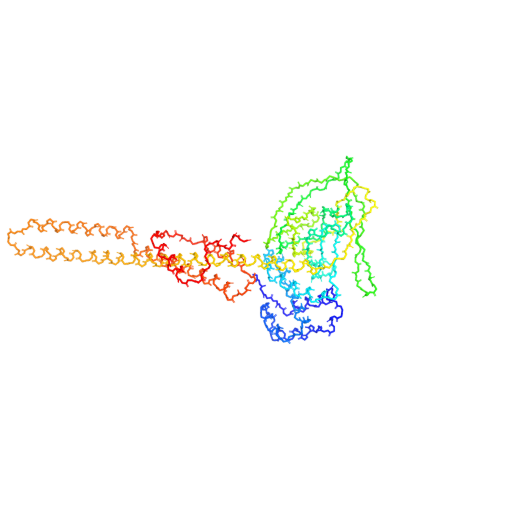0 97.56 256 LEU A O 1
ATOM 2115 N N . PHE A 1 257 ? 3.590 -2.019 -17.229 1.00 95.06 257 PHE A N 1
ATOM 2116 C CA . PHE A 1 257 ? 3.167 -1.753 -18.601 1.00 95.06 257 PHE A CA 1
ATOM 2117 C C . PHE A 1 257 ? 2.013 -2.680 -18.957 1.00 95.06 257 PHE A C 1
ATOM 2119 O O . PHE A 1 257 ? 2.143 -3.894 -18.772 1.00 95.06 257 PHE A O 1
ATOM 2126 N N . ASN A 1 258 ? 0.916 -2.128 -19.470 1.00 94.00 258 ASN A N 1
ATOM 2127 C CA . ASN A 1 258 ? -0.268 -2.887 -19.853 1.00 94.00 258 ASN A CA 1
ATOM 2128 C C . ASN A 1 258 ? -0.822 -2.417 -21.204 1.00 94.00 258 ASN A C 1
ATOM 2130 O O . ASN A 1 258 ? -1.108 -1.234 -21.381 1.00 94.00 258 ASN A O 1
ATOM 2134 N N . SER A 1 259 ? -1.010 -3.351 -22.135 1.00 92.38 259 SER A N 1
ATOM 2135 C CA . SER A 1 259 ? -1.628 -3.079 -23.434 1.00 92.38 259 SER A CA 1
ATOM 2136 C C . SER A 1 259 ? -3.147 -3.280 -23.464 1.00 92.38 259 SER A C 1
ATOM 2138 O O . SER A 1 259 ? -3.742 -3.126 -24.525 1.00 92.38 259 SER A O 1
ATOM 2140 N N . ASP A 1 260 ? -3.794 -3.623 -22.341 1.00 89.75 260 ASP A N 1
ATOM 2141 C CA . ASP A 1 260 ? -5.261 -3.786 -22.291 1.00 89.75 260 ASP A CA 1
ATOM 2142 C C . ASP A 1 260 ? -6.008 -2.494 -22.714 1.00 89.75 260 ASP A C 1
ATOM 2144 O O . ASP A 1 260 ? -7.153 -2.566 -23.148 1.00 89.75 260 ASP A O 1
ATOM 2148 N N . GLU A 1 261 ? -5.374 -1.319 -22.591 1.00 85.50 261 GLU A N 1
ATOM 2149 C CA . GLU A 1 261 ? -5.923 -0.010 -23.000 1.00 85.50 261 GLU A CA 1
ATOM 2150 C C . GLU A 1 261 ? -5.468 0.426 -24.411 1.00 85.50 261 GLU A C 1
ATOM 2152 O O . GLU A 1 261 ? -5.729 1.551 -24.831 1.00 85.50 261 GLU A O 1
ATOM 2157 N N . GLY A 1 262 ? -4.793 -0.457 -25.151 1.00 85.06 262 GLY A N 1
ATOM 2158 C CA . GLY A 1 262 ? -4.313 -0.216 -26.509 1.00 85.06 262 GLY A CA 1
ATOM 2159 C C . GLY A 1 262 ? -2.795 -0.306 -26.659 1.00 85.06 262 GLY A C 1
ATOM 2160 O O . GLY A 1 262 ? -2.036 -0.499 -25.704 1.00 85.06 262 GLY A O 1
ATOM 2161 N N . LEU A 1 263 ? -2.362 -0.162 -27.908 1.00 83.75 263 LEU A N 1
ATOM 2162 C CA . LEU A 1 263 ? -0.970 -0.198 -28.337 1.00 83.75 263 LEU A CA 1
ATOM 2163 C C . LEU A 1 263 ? -0.712 1.010 -29.229 1.00 83.75 263 LEU A C 1
ATOM 2165 O O . LEU A 1 263 ? -1.489 1.264 -30.148 1.00 83.75 263 LEU A O 1
ATOM 2169 N N . ASN A 1 264 ? 0.383 1.730 -28.988 1.00 80.19 264 ASN A N 1
ATOM 2170 C CA . ASN A 1 264 ? 0.922 2.626 -30.004 1.00 80.19 264 ASN A CA 1
ATOM 2171 C C . ASN A 1 264 ? 2.092 1.985 -30.749 1.00 80.19 264 ASN A C 1
ATOM 2173 O O . ASN A 1 264 ? 2.773 1.095 -30.243 1.00 80.19 264 ASN A O 1
ATOM 2177 N N . ASN A 1 265 ? 2.347 2.506 -31.944 1.00 71.25 265 ASN A N 1
ATOM 2178 C CA . ASN A 1 265 ? 3.397 2.034 -32.825 1.00 71.25 265 ASN A CA 1
ATOM 2179 C C . ASN A 1 265 ? 4.791 2.494 -32.377 1.00 71.25 265 ASN A C 1
ATOM 2181 O O . ASN A 1 265 ? 5.755 1.798 -32.671 1.00 71.25 265 ASN A O 1
ATOM 2185 N N . LEU A 1 266 ? 4.928 3.639 -31.684 1.00 80.00 266 LEU A N 1
ATOM 2186 C CA . LEU A 1 266 ? 6.234 4.264 -31.425 1.00 80.00 266 LEU A CA 1
ATOM 2187 C C . LEU A 1 266 ? 6.333 4.933 -30.046 1.00 80.00 266 LEU A C 1
ATOM 2189 O O . LEU A 1 266 ? 5.476 5.725 -29.664 1.00 80.00 266 LEU A O 1
ATOM 2193 N N . SER A 1 267 ? 7.419 4.647 -29.323 1.00 87.31 267 SER A N 1
ATOM 2194 C CA . SER A 1 267 ? 7.812 5.374 -28.112 1.00 87.31 267 SER A CA 1
ATOM 2195 C C . SER A 1 267 ? 8.859 6.403 -28.496 1.00 87.31 267 SER A C 1
ATOM 2197 O O . SER A 1 267 ? 9.677 6.172 -29.392 1.00 87.31 267 SER A O 1
ATOM 2199 N N . LYS A 1 268 ? 8.797 7.561 -27.847 1.00 93.19 268 LYS A N 1
ATOM 2200 C CA . LYS A 1 268 ? 9.662 8.695 -28.150 1.00 93.19 268 LYS A CA 1
ATOM 2201 C C . LYS A 1 268 ? 10.244 9.280 -26.876 1.00 93.19 268 LYS A C 1
ATOM 2203 O O . LYS A 1 268 ? 9.586 9.281 -25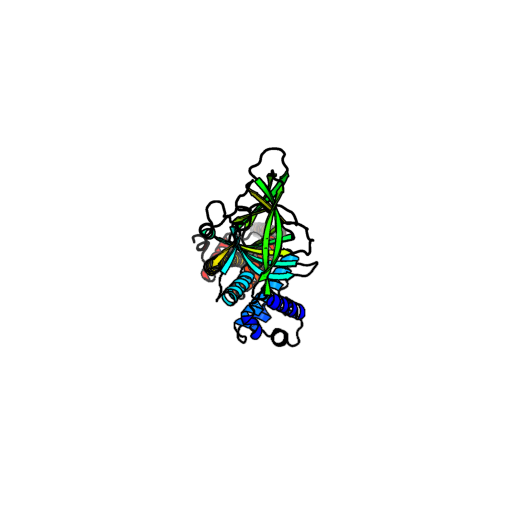.833 1.00 93.19 268 LYS A O 1
ATOM 2208 N N . VAL A 1 269 ? 11.453 9.813 -26.977 1.00 93.75 269 VAL A N 1
ATOM 2209 C CA . VAL A 1 269 ? 12.135 10.523 -25.894 1.00 93.75 269 VAL A CA 1
ATOM 2210 C C . VAL A 1 269 ? 12.626 11.875 -26.363 1.00 93.75 269 VAL A C 1
ATOM 2212 O O . VAL A 1 269 ? 13.021 12.032 -27.514 1.00 93.75 269 VAL A O 1
ATOM 2215 N N . VAL A 1 270 ? 12.638 12.843 -25.458 1.00 94.12 270 VAL A N 1
ATOM 2216 C CA . VAL A 1 270 ? 13.294 14.125 -25.696 1.00 94.12 270 VAL A CA 1
ATOM 2217 C C . VAL A 1 270 ? 14.712 14.053 -25.145 1.00 94.12 270 VAL A C 1
ATOM 2219 O O . VAL A 1 270 ? 14.928 13.579 -24.026 1.00 94.12 270 VAL A O 1
ATOM 2222 N N . GLY A 1 271 ? 15.674 14.502 -25.942 1.00 92.50 271 GLY A N 1
ATOM 2223 C CA . GLY A 1 271 ? 17.087 14.546 -25.583 1.00 92.50 271 GLY A CA 1
ATOM 2224 C C . GLY A 1 271 ? 17.782 15.768 -26.180 1.00 92.50 271 GLY A C 1
ATOM 2225 O O . GLY A 1 271 ? 17.150 16.521 -26.924 1.00 92.50 271 GLY A O 1
ATOM 2226 N N . PRO A 1 272 ? 19.077 15.962 -25.880 1.00 90.81 272 PRO A N 1
ATOM 2227 C CA . PRO A 1 272 ? 19.841 17.081 -26.417 1.00 90.81 272 PRO A CA 1
ATOM 2228 C C . PRO A 1 272 ? 19.901 17.020 -27.945 1.00 90.81 272 PRO A C 1
ATOM 2230 O O . PRO A 1 272 ? 19.947 15.933 -28.527 1.00 90.81 272 PRO A O 1
ATOM 2233 N N . LYS A 1 273 ? 19.907 18.180 -28.597 1.00 88.25 273 LYS A N 1
ATOM 2234 C CA . LYS A 1 273 ? 20.112 18.293 -30.042 1.00 88.25 273 LYS A CA 1
ATOM 2235 C C . LYS A 1 273 ? 21.539 17.887 -30.420 1.00 88.25 273 LYS A C 1
ATOM 2237 O O . LYS A 1 273 ? 22.476 18.156 -29.672 1.00 88.25 273 LYS A O 1
ATOM 2242 N N . ASN A 1 274 ? 21.702 17.266 -31.593 1.00 81.44 274 ASN A N 1
ATOM 2243 C CA . ASN A 1 274 ? 22.999 16.820 -32.131 1.00 81.44 274 ASN A CA 1
ATOM 2244 C C . ASN A 1 274 ? 23.783 15.930 -31.160 1.00 81.44 274 ASN A C 1
ATOM 2246 O O . ASN A 1 274 ? 24.989 16.084 -30.967 1.00 81.44 274 ASN A O 1
ATOM 2250 N N . ASP A 1 275 ? 23.076 15.007 -30.522 1.00 81.31 275 ASP A N 1
ATOM 2251 C CA . ASP A 1 275 ? 23.665 14.102 -29.559 1.00 81.31 275 ASP A CA 1
ATOM 2252 C C . ASP A 1 275 ? 24.715 13.187 -30.215 1.00 81.31 275 ASP A C 1
ATOM 2254 O O . ASP A 1 275 ? 24.388 12.267 -30.960 1.00 81.31 275 ASP A O 1
ATOM 2258 N N . SER A 1 276 ? 25.995 13.427 -29.929 1.00 71.38 276 SER A N 1
ATOM 2259 C CA . SER A 1 276 ? 27.106 12.656 -30.501 1.00 71.38 276 SER A CA 1
ATOM 2260 C C . SER A 1 276 ? 27.182 11.216 -29.984 1.00 71.38 276 SER A C 1
ATOM 2262 O O . SER A 1 276 ? 27.833 10.379 -30.602 1.00 71.38 276 SER A O 1
ATOM 2264 N N . ASN A 1 277 ? 26.503 10.915 -28.872 1.00 75.75 277 ASN A N 1
ATOM 2265 C CA . ASN A 1 277 ? 26.415 9.589 -28.267 1.00 75.75 277 ASN A CA 1
ATOM 2266 C C . ASN A 1 277 ? 24.940 9.243 -28.013 1.00 75.75 277 ASN A C 1
ATOM 2268 O O . ASN A 1 277 ? 24.509 9.109 -26.858 1.00 75.75 277 ASN A O 1
ATOM 2272 N N . THR A 1 278 ? 24.163 9.136 -29.094 1.00 70.44 278 THR A N 1
ATOM 2273 C CA . THR A 1 278 ? 22.758 8.725 -29.032 1.00 70.44 278 THR A CA 1
ATOM 2274 C C . THR A 1 278 ? 22.612 7.317 -28.467 1.00 70.44 278 THR A C 1
ATOM 2276 O O . THR A 1 278 ? 23.330 6.382 -28.826 1.00 70.44 278 THR A O 1
ATOM 2279 N N . GLY A 1 279 ? 21.626 7.148 -27.590 1.00 69.88 279 GLY A N 1
ATOM 2280 C CA . GLY A 1 279 ? 21.209 5.842 -27.095 1.00 69.88 279 GLY A CA 1
ATOM 2281 C C . GLY A 1 279 ? 21.242 5.716 -25.580 1.00 69.88 279 GLY A C 1
ATOM 2282 O O . GLY A 1 279 ? 21.921 6.446 -24.855 1.00 69.88 279 GLY A O 1
ATOM 2283 N N . PHE A 1 280 ? 20.468 4.756 -25.084 1.00 73.88 280 PHE A N 1
ATOM 2284 C CA . PHE A 1 280 ? 20.457 4.435 -23.667 1.00 73.88 280 PHE A CA 1
ATOM 2285 C C . PHE A 1 280 ? 21.729 3.677 -23.300 1.00 73.88 280 PHE A C 1
ATOM 2287 O O . PHE A 1 280 ? 21.990 2.587 -23.813 1.00 73.88 280 PHE A O 1
ATOM 2294 N N . LYS A 1 281 ? 22.507 4.247 -22.381 1.00 73.69 281 LYS A N 1
ATOM 2295 C CA . LYS A 1 281 ? 23.579 3.522 -21.705 1.00 73.69 281 LYS A CA 1
ATOM 2296 C C . LYS A 1 281 ? 22.999 2.718 -20.560 1.00 73.69 281 LYS A C 1
ATOM 2298 O O . LYS A 1 281 ? 22.156 3.224 -19.817 1.00 73.69 281 LYS A O 1
ATOM 2303 N N . TYR A 1 282 ? 23.446 1.470 -20.471 1.00 77.81 282 TYR A N 1
ATOM 2304 C CA . TYR A 1 282 ? 23.008 0.534 -19.454 1.00 77.81 282 TYR A CA 1
ATOM 2305 C C . TYR A 1 282 ? 24.192 0.061 -18.629 1.00 77.81 282 TYR A C 1
ATOM 2307 O O . TYR A 1 282 ? 24.977 -0.755 -19.106 1.00 77.81 282 TYR A O 1
ATOM 2315 N N . GLU A 1 283 ? 24.265 0.522 -17.387 1.00 82.44 283 GLU A N 1
ATOM 2316 C CA . GLU A 1 283 ? 25.228 0.003 -16.417 1.00 82.44 283 GLU A CA 1
ATOM 2317 C C . GLU A 1 283 ? 24.610 -1.141 -15.612 1.00 82.44 283 GLU A C 1
ATOM 2319 O O . GLU A 1 283 ? 23.390 -1.217 -15.436 1.00 82.44 283 GLU A O 1
ATOM 2324 N N . GLN A 1 284 ? 25.446 -2.072 -15.154 1.00 88.75 284 GLN A N 1
ATOM 2325 C CA . GLN A 1 284 ? 25.016 -3.236 -14.378 1.00 88.75 284 GLN A CA 1
ATOM 2326 C C . GLN A 1 284 ? 25.397 -3.069 -12.910 1.00 88.75 284 GLN A C 1
ATOM 2328 O O . GLN A 1 284 ? 26.553 -3.267 -12.540 1.00 88.75 284 GLN A O 1
ATOM 2333 N N . ILE A 1 285 ? 24.409 -2.787 -12.062 1.00 90.56 285 ILE A N 1
ATOM 2334 C CA . ILE A 1 285 ? 24.622 -2.499 -10.638 1.00 90.56 285 ILE A CA 1
ATOM 2335 C C . ILE A 1 285 ? 24.179 -3.689 -9.786 1.00 90.56 285 ILE A C 1
ATOM 2337 O O . ILE A 1 285 ? 23.181 -4.348 -10.087 1.00 90.56 285 ILE A O 1
ATOM 2341 N N . ASN A 1 286 ? 24.911 -3.956 -8.699 1.00 93.44 286 ASN A N 1
ATOM 2342 C CA . ASN A 1 286 ? 24.478 -4.892 -7.664 1.00 93.44 286 ASN A CA 1
ATOM 2343 C C . ASN A 1 286 ? 23.225 -4.359 -6.948 1.00 93.44 286 ASN A C 1
ATOM 2345 O O . ASN A 1 286 ? 23.271 -3.325 -6.288 1.00 93.44 286 ASN A O 1
ATOM 2349 N N . ILE A 1 287 ? 22.117 -5.090 -7.036 1.00 95.12 287 ILE A N 1
ATOM 2350 C CA . ILE A 1 287 ? 20.818 -4.658 -6.515 1.00 95.12 287 ILE A CA 1
ATOM 2351 C C . ILE A 1 287 ? 20.692 -4.789 -4.992 1.00 95.12 287 ILE A C 1
ATOM 2353 O O . ILE A 1 287 ? 19.845 -4.131 -4.391 1.00 95.12 287 ILE A O 1
ATOM 2357 N N . PHE A 1 288 ? 21.493 -5.644 -4.345 1.00 96.19 288 PHE A N 1
ATOM 2358 C CA . PHE A 1 288 ? 21.288 -5.996 -2.936 1.00 96.19 288 PHE A CA 1
ATOM 2359 C C . PHE A 1 288 ? 21.394 -4.827 -1.957 1.00 96.19 288 PHE A C 1
ATOM 2361 O O . PHE A 1 288 ? 20.498 -4.723 -1.117 1.00 96.19 288 PHE A O 1
ATOM 2368 N N . PRO A 1 289 ? 22.384 -3.918 -2.052 1.00 96.12 289 PRO A N 1
ATOM 2369 C CA . PRO A 1 289 ? 22.423 -2.741 -1.191 1.00 96.12 289 PRO A CA 1
ATOM 2370 C C . PRO A 1 289 ? 21.110 -1.949 -1.225 1.00 96.12 289 PRO A C 1
ATOM 2372 O O . PRO A 1 289 ? 20.550 -1.647 -0.172 1.00 96.12 289 PRO A O 1
ATOM 2375 N N . SER A 1 290 ? 20.563 -1.690 -2.417 1.00 96.25 290 SER A N 1
ATOM 2376 C CA . SER A 1 290 ? 19.288 -0.985 -2.564 1.00 96.25 290 SER A CA 1
ATOM 2377 C C . SER A 1 290 ? 18.112 -1.798 -2.020 1.00 96.25 290 SER A C 1
ATOM 2379 O O . SER A 1 290 ? 17.284 -1.233 -1.312 1.00 96.25 290 SER A O 1
ATOM 2381 N N . LEU A 1 291 ? 18.050 -3.118 -2.259 1.00 97.44 291 LEU A N 1
ATOM 2382 C CA . LEU A 1 291 ? 16.988 -3.960 -1.689 1.00 97.44 291 LEU A CA 1
ATOM 2383 C C . LEU A 1 291 ? 16.982 -3.909 -0.153 1.00 97.44 291 LEU A C 1
ATOM 2385 O O . LEU A 1 291 ? 15.931 -3.700 0.442 1.00 97.44 291 LEU A O 1
ATOM 2389 N N . TYR A 1 292 ? 18.134 -4.038 0.510 1.00 97.62 292 TYR A N 1
ATOM 2390 C CA . TYR A 1 292 ? 18.193 -3.962 1.976 1.00 97.62 292 TYR A CA 1
ATOM 2391 C C . TYR A 1 292 ? 17.858 -2.565 2.516 1.00 97.62 292 TYR A C 1
ATOM 2393 O O . TYR A 1 292 ? 17.196 -2.457 3.551 1.00 97.62 292 TYR A O 1
ATOM 2401 N N . LYS A 1 293 ? 18.262 -1.489 1.822 1.00 97.44 293 LYS A N 1
ATOM 2402 C CA . LYS A 1 293 ? 17.841 -0.127 2.190 1.00 97.44 293 LYS A CA 1
ATOM 2403 C C . LYS A 1 293 ? 16.317 0.025 2.093 1.00 97.44 293 LYS A C 1
ATOM 2405 O O . LYS A 1 293 ? 15.709 0.501 3.047 1.00 97.44 293 LYS A O 1
ATOM 2410 N N . ILE A 1 294 ? 15.700 -0.421 0.991 1.00 97.81 294 ILE A N 1
ATOM 2411 C CA . ILE A 1 294 ? 14.238 -0.375 0.805 1.00 97.81 294 ILE A CA 1
ATOM 2412 C C . ILE A 1 294 ? 13.540 -1.176 1.910 1.00 97.81 294 ILE A C 1
ATOM 2414 O O . ILE A 1 294 ? 12.582 -0.692 2.508 1.00 97.81 294 ILE A O 1
ATOM 2418 N N . ASP A 1 295 ? 14.051 -2.368 2.232 1.00 97.19 295 ASP A N 1
ATOM 2419 C CA . ASP A 1 295 ? 13.489 -3.219 3.281 1.00 97.19 295 ASP A CA 1
ATOM 2420 C C . ASP A 1 295 ? 13.435 -2.524 4.643 1.00 97.19 295 ASP A C 1
ATOM 2422 O O . ASP A 1 295 ? 12.414 -2.575 5.336 1.00 97.19 295 ASP A O 1
ATOM 2426 N N . ARG A 1 296 ? 14.519 -1.835 5.006 1.00 96.25 296 ARG A N 1
ATOM 2427 C CA . ARG A 1 296 ? 14.601 -1.057 6.240 1.00 96.25 296 ARG A CA 1
ATOM 2428 C C . ARG A 1 296 ? 13.611 0.106 6.245 1.00 96.25 296 ARG A C 1
ATOM 2430 O O . ARG A 1 296 ? 12.915 0.289 7.241 1.00 96.25 296 ARG A O 1
ATOM 2437 N N . GLU A 1 297 ? 13.528 0.868 5.157 1.00 95.25 297 GLU A N 1
ATOM 2438 C CA . GLU A 1 297 ? 12.625 2.021 5.068 1.00 95.25 297 GLU A CA 1
ATOM 2439 C C . GLU A 1 297 ? 11.146 1.604 5.104 1.00 95.25 297 GLU A C 1
ATOM 2441 O O . GLU A 1 297 ? 10.352 2.216 5.818 1.00 95.25 297 GLU A O 1
ATOM 2446 N N . ILE A 1 298 ? 10.774 0.510 4.431 1.00 93.31 298 ILE A N 1
ATOM 2447 C CA . ILE A 1 298 ? 9.408 -0.034 4.486 1.00 93.31 298 ILE A CA 1
ATOM 2448 C C . ILE A 1 298 ? 9.069 -0.524 5.901 1.00 93.31 298 ILE A C 1
ATOM 2450 O O . ILE A 1 298 ? 7.994 -0.214 6.416 1.00 93.31 298 ILE A O 1
ATOM 2454 N N . LYS A 1 299 ? 9.987 -1.232 6.577 1.00 91.12 299 LYS A N 1
ATOM 2455 C CA . LYS A 1 299 ? 9.803 -1.634 7.986 1.00 91.12 299 LYS A CA 1
ATOM 2456 C C . LYS A 1 299 ? 9.643 -0.423 8.906 1.00 91.12 299 LYS A C 1
ATOM 2458 O O . LYS A 1 299 ? 8.763 -0.424 9.763 1.00 91.12 299 LYS A O 1
ATOM 2463 N N . LYS A 1 300 ? 10.460 0.620 8.720 1.00 90.75 300 LYS A N 1
ATOM 2464 C CA . LYS A 1 300 ? 10.368 1.874 9.484 1.00 90.75 300 LYS A CA 1
ATOM 2465 C C . LYS A 1 300 ? 9.006 2.538 9.287 1.00 90.75 300 LYS A C 1
ATOM 2467 O O . LYS A 1 300 ? 8.370 2.916 10.269 1.00 90.75 300 LYS A O 1
ATOM 2472 N N . TYR A 1 301 ? 8.546 2.647 8.043 1.00 88.50 301 TYR A N 1
ATOM 2473 C CA . TYR A 1 301 ? 7.236 3.205 7.718 1.00 88.50 301 TYR A CA 1
ATOM 2474 C C . TYR A 1 301 ? 6.096 2.418 8.378 1.00 88.50 301 TYR A C 1
ATOM 2476 O O . TYR A 1 301 ? 5.260 3.000 9.071 1.00 88.50 301 TYR A O 1
ATOM 2484 N N . TYR A 1 302 ? 6.107 1.091 8.249 1.00 85.81 302 TYR A N 1
ATOM 2485 C CA . TYR A 1 302 ? 5.081 0.234 8.838 1.00 85.81 302 TYR A CA 1
ATOM 2486 C C . TYR A 1 302 ? 5.087 0.275 10.373 1.00 85.81 302 TYR A C 1
ATOM 2488 O O . TYR A 1 302 ? 4.033 0.337 11.002 1.00 85.81 302 TYR A O 1
ATOM 2496 N N . ASN A 1 303 ? 6.264 0.331 11.004 1.00 87.06 303 ASN A N 1
ATOM 2497 C CA . ASN A 1 303 ? 6.363 0.516 12.452 1.00 87.06 303 ASN A CA 1
ATOM 2498 C C . ASN A 1 303 ? 5.721 1.838 12.897 1.00 87.06 303 ASN A C 1
ATOM 2500 O O . ASN A 1 303 ? 4.986 1.853 13.885 1.00 87.06 303 ASN A O 1
ATOM 2504 N N . LYS A 1 304 ? 5.925 2.931 12.145 1.00 86.75 304 LYS A N 1
ATOM 2505 C CA . LYS A 1 304 ? 5.245 4.212 12.404 1.00 86.75 304 LYS A CA 1
ATOM 2506 C C . LYS A 1 304 ? 3.723 4.084 12.269 1.00 86.75 304 LYS A C 1
ATOM 2508 O O . LYS A 1 304 ? 3.004 4.584 13.133 1.00 86.75 304 LYS A O 1
ATOM 2513 N N . GLN A 1 305 ? 3.223 3.367 11.258 1.00 85.81 305 GLN A N 1
ATOM 2514 C CA . GLN A 1 305 ? 1.787 3.081 11.120 1.00 85.81 305 GLN A CA 1
ATOM 2515 C C . GLN A 1 305 ? 1.244 2.244 12.287 1.00 85.81 305 GLN A C 1
ATOM 2517 O O . GLN A 1 305 ? 0.185 2.560 12.824 1.00 85.81 305 GLN A O 1
ATOM 2522 N N . LYS A 1 306 ? 1.978 1.218 12.735 1.00 86.94 306 LYS A N 1
ATOM 2523 C CA . LYS A 1 306 ? 1.603 0.394 13.894 1.00 86.94 306 LYS A CA 1
ATOM 2524 C C . LYS A 1 306 ? 1.491 1.232 15.164 1.00 86.94 306 LYS A C 1
ATOM 2526 O O . LYS A 1 306 ? 0.520 1.099 15.903 1.00 86.94 306 LYS A O 1
ATOM 2531 N N . LEU A 1 307 ? 2.447 2.127 15.394 1.00 87.56 307 LEU A N 1
ATOM 2532 C CA . LEU A 1 307 ? 2.433 3.052 16.528 1.00 87.56 307 LEU A CA 1
ATOM 2533 C C . LEU A 1 307 ? 1.262 4.043 16.456 1.00 87.56 307 LEU A C 1
ATOM 2535 O O . LEU A 1 307 ? 0.597 4.270 17.467 1.00 87.56 307 LEU A O 1
ATOM 2539 N N . LEU A 1 308 ? 0.955 4.568 15.266 1.00 86.69 308 LEU A N 1
ATOM 2540 C CA . LEU A 1 308 ? -0.231 5.398 15.039 1.00 86.69 308 LEU A CA 1
ATOM 2541 C C . LEU A 1 308 ? -1.526 4.625 15.324 1.00 86.69 308 LEU A C 1
ATOM 2543 O O . LEU A 1 308 ? -2.406 5.132 16.017 1.00 86.69 308 LEU A O 1
ATOM 2547 N N . GLY A 1 309 ? -1.624 3.383 14.848 1.00 88.81 309 GLY A N 1
ATOM 2548 C CA . GLY A 1 309 ? -2.751 2.500 15.129 1.00 88.81 309 GLY A CA 1
ATOM 2549 C C . GLY A 1 309 ? -2.918 2.226 16.627 1.00 88.81 309 GLY A C 1
ATOM 2550 O O . GLY A 1 309 ? -4.028 2.296 17.147 1.00 88.81 309 GLY A O 1
ATOM 2551 N N . LEU A 1 310 ? -1.826 1.990 17.361 1.00 88.81 310 LEU A N 1
ATOM 2552 C CA . LEU A 1 310 ? -1.864 1.824 18.819 1.00 88.81 310 LEU A CA 1
ATOM 2553 C C . LEU A 1 310 ? -2.347 3.098 19.536 1.00 88.81 310 LEU A C 1
ATOM 2555 O O . LEU A 1 310 ? -3.134 3.012 20.482 1.00 88.81 310 LEU A O 1
ATOM 2559 N N . ASP A 1 311 ? -1.922 4.279 19.079 1.00 89.19 311 ASP A N 1
ATOM 2560 C CA . ASP A 1 311 ? -2.416 5.562 19.594 1.00 89.19 311 ASP A CA 1
ATOM 2561 C C . ASP A 1 311 ? -3.919 5.750 19.331 1.00 89.19 311 ASP A C 1
ATOM 2563 O O . ASP A 1 311 ? -4.671 6.139 20.230 1.00 89.19 311 ASP A O 1
ATOM 2567 N N . TRP A 1 312 ? -4.379 5.431 18.120 1.00 90.81 312 TRP A N 1
ATOM 2568 C CA . TRP A 1 312 ? -5.798 5.481 17.765 1.00 90.81 312 TRP A CA 1
ATOM 2569 C C . TRP A 1 312 ? -6.620 4.516 18.610 1.00 90.81 312 TRP A C 1
ATOM 2571 O O . TRP A 1 312 ? -7.640 4.917 19.167 1.00 90.81 312 TRP A O 1
ATOM 2581 N N . MET A 1 313 ? -6.145 3.284 18.791 1.00 91.19 313 MET A N 1
ATOM 2582 C CA . MET A 1 313 ? -6.796 2.289 19.639 1.00 91.19 313 MET A CA 1
ATOM 2583 C C . MET A 1 313 ? -6.969 2.805 21.071 1.00 91.19 313 MET A C 1
ATOM 2585 O O . MET A 1 313 ? -8.055 2.699 21.635 1.00 91.19 313 MET A O 1
ATOM 2589 N N . ARG A 1 314 ? -5.943 3.449 21.640 1.00 92.69 314 ARG A N 1
ATOM 2590 C CA . ARG A 1 314 ? -6.018 4.080 22.966 1.00 92.69 314 ARG A CA 1
ATOM 2591 C C . ARG A 1 314 ? -7.065 5.199 23.028 1.00 92.69 314 ARG A C 1
ATOM 2593 O O . ARG A 1 314 ? -7.801 5.290 24.014 1.00 92.69 314 ARG A O 1
ATOM 2600 N N . LYS A 1 315 ? -7.143 6.053 22.000 1.00 92.25 315 LYS A N 1
ATOM 2601 C CA . LYS A 1 315 ? -8.129 7.150 21.911 1.00 92.25 315 LYS A CA 1
ATOM 2602 C C . LYS A 1 315 ? -9.555 6.610 21.798 1.00 92.25 315 LYS A C 1
ATOM 2604 O O . LYS A 1 315 ? -10.422 7.040 22.555 1.00 92.25 315 LYS A O 1
ATOM 2609 N N . ILE A 1 316 ? -9.770 5.629 20.921 1.00 94.00 316 ILE A N 1
ATOM 2610 C CA . ILE A 1 316 ? -11.046 4.920 20.763 1.00 94.00 316 ILE A CA 1
ATOM 2611 C C . ILE A 1 316 ? -11.460 4.285 22.096 1.00 94.00 316 ILE A C 1
ATOM 2613 O O . ILE A 1 316 ? -12.574 4.512 22.555 1.00 94.00 316 ILE A O 1
ATOM 2617 N N . HIS A 1 317 ? -10.553 3.570 22.765 1.00 95.00 317 HIS A N 1
ATOM 2618 C CA . HIS A 1 317 ? -10.836 2.897 24.035 1.00 95.00 317 HIS A CA 1
ATOM 2619 C C . HIS A 1 317 ? -11.151 3.890 25.170 1.00 95.00 317 HIS A C 1
ATOM 2621 O O . HIS A 1 317 ? -12.032 3.658 25.999 1.00 95.00 317 HIS A O 1
ATOM 2627 N N . THR A 1 318 ? -10.480 5.046 25.181 1.00 95.56 318 THR A N 1
ATOM 2628 C CA . THR A 1 318 ? -10.806 6.140 26.107 1.00 95.56 318 THR A CA 1
ATOM 2629 C C . THR A 1 318 ? -12.228 6.649 25.881 1.00 95.56 318 THR A C 1
ATOM 2631 O O . THR A 1 318 ? -12.974 6.805 26.847 1.00 95.56 318 THR A O 1
ATOM 2634 N N . LEU A 1 319 ? -12.626 6.881 24.627 1.00 95.75 319 LEU A N 1
ATOM 2635 C CA . LEU A 1 319 ? -13.980 7.335 24.304 1.00 95.75 319 LEU A CA 1
ATOM 2636 C C . LEU A 1 319 ? -15.039 6.272 24.595 1.00 95.75 319 LEU A C 1
ATOM 2638 O O . LEU A 1 319 ? -16.065 6.606 25.182 1.00 95.75 319 LEU A O 1
ATOM 2642 N N . GLU A 1 320 ? -14.779 5.007 24.264 1.00 96.19 320 GLU A N 1
ATOM 2643 C CA . GLU A 1 320 ? -15.633 3.866 24.614 1.00 96.19 320 GLU A CA 1
ATOM 2644 C C . GLU A 1 320 ? -15.998 3.910 26.105 1.00 96.19 320 GLU A C 1
ATOM 2646 O O . GLU A 1 320 ? -17.177 3.964 26.472 1.00 96.19 320 GLU A O 1
ATOM 2651 N N . HIS A 1 321 ? -14.987 3.979 26.977 1.00 97.06 321 HIS A N 1
ATOM 2652 C CA . HIS A 1 321 ? -15.204 4.048 28.418 1.00 97.06 321 HIS A CA 1
ATOM 2653 C C . HIS A 1 321 ? -15.833 5.363 28.873 1.00 97.06 321 HIS A C 1
ATOM 2655 O O . HIS A 1 321 ? -16.685 5.342 29.762 1.00 97.06 321 HIS A O 1
ATOM 2661 N N . ALA A 1 322 ? -15.461 6.497 28.280 1.00 97.38 322 ALA A N 1
ATOM 2662 C CA . ALA A 1 322 ? -16.046 7.789 28.621 1.00 97.38 322 ALA A CA 1
ATOM 2663 C C . ALA A 1 322 ? -17.563 7.796 28.346 1.00 97.38 322 ALA A C 1
ATOM 2665 O O . ALA A 1 322 ? -18.343 8.207 29.206 1.00 97.38 322 ALA A O 1
ATOM 2666 N N . HIS A 1 323 ? -17.992 7.240 27.208 1.00 97.19 323 HIS A N 1
ATOM 2667 C CA . HIS A 1 323 ? -19.404 7.061 26.870 1.00 97.19 323 HIS A CA 1
ATOM 2668 C C . HIS A 1 323 ? -20.115 6.065 27.799 1.00 97.19 323 HIS A C 1
ATOM 2670 O O . HIS A 1 323 ? -21.237 6.342 28.220 1.00 97.19 323 HIS A O 1
ATOM 2676 N N . ARG A 1 324 ? -19.476 4.948 28.184 1.00 97.31 324 ARG A N 1
ATOM 2677 C CA . ARG A 1 324 ? -20.046 4.010 29.177 1.00 97.31 324 ARG A CA 1
ATOM 2678 C C . ARG A 1 324 ? -20.264 4.677 30.539 1.00 97.31 324 ARG A C 1
ATOM 2680 O O . ARG A 1 324 ? -21.303 4.469 31.164 1.00 97.31 324 ARG A O 1
ATOM 2687 N N . ILE A 1 325 ? -19.311 5.492 30.997 1.00 97.69 325 ILE A N 1
ATOM 2688 C CA . ILE A 1 325 ? -19.420 6.229 32.265 1.00 97.69 325 ILE A CA 1
ATOM 2689 C C . ILE A 1 325 ? -20.543 7.274 32.187 1.00 97.69 325 ILE A C 1
ATOM 2691 O O . ILE A 1 325 ? -21.360 7.343 33.105 1.00 97.69 325 ILE A O 1
ATOM 2695 N N . GLU A 1 326 ? -20.616 8.050 31.099 1.00 97.44 326 GLU A N 1
ATOM 2696 C CA . GLU A 1 326 ? -21.675 9.052 30.894 1.00 97.44 326 GLU A CA 1
ATOM 2697 C C . GLU A 1 326 ? -23.061 8.399 30.834 1.00 97.44 326 GLU A C 1
ATOM 2699 O O . GLU A 1 326 ? -23.982 8.844 31.515 1.00 97.44 326 GLU A O 1
ATOM 2704 N N . SER A 1 327 ? -23.195 7.292 30.093 1.00 97.50 327 SER A N 1
ATOM 2705 C CA . SER A 1 327 ? -24.429 6.506 30.018 1.00 97.50 327 SER A CA 1
ATOM 2706 C C . SER A 1 327 ? -24.888 6.060 31.407 1.00 97.50 327 SER A C 1
ATOM 2708 O O . SER A 1 327 ? -26.036 6.307 31.782 1.00 97.50 327 SER A O 1
ATOM 2710 N N . ARG A 1 328 ? -23.982 5.494 32.217 1.00 97.56 328 ARG A N 1
ATOM 2711 C CA . ARG A 1 328 ? -24.298 5.061 33.584 1.00 97.56 328 ARG A CA 1
ATOM 2712 C C . ARG A 1 328 ? -24.737 6.227 34.467 1.00 97.56 328 ARG A C 1
ATOM 2714 O O . ARG A 1 328 ? -25.721 6.102 35.185 1.00 97.56 328 ARG A O 1
ATOM 2721 N N . HIS A 1 329 ? -24.040 7.359 34.390 1.00 96.94 329 HIS A N 1
ATOM 2722 C CA . HIS A 1 329 ? -24.375 8.552 35.166 1.00 96.94 329 HIS A CA 1
ATOM 2723 C C . HIS A 1 329 ? -25.758 9.111 34.799 1.00 96.94 329 HIS A C 1
ATOM 2725 O O . HIS A 1 329 ? -26.558 9.399 35.687 1.00 96.94 329 HIS A O 1
ATOM 2731 N N . LEU A 1 330 ? -26.066 9.211 33.503 1.00 96.12 330 LEU A N 1
ATOM 2732 C CA . LEU A 1 330 ? -27.371 9.661 33.015 1.00 96.12 330 LEU A CA 1
ATOM 2733 C C . LEU A 1 330 ? -28.494 8.679 33.360 1.00 96.12 330 LEU A C 1
ATOM 2735 O O . LEU A 1 330 ? -29.594 9.122 33.678 1.00 96.12 330 LEU A O 1
ATOM 2739 N N . ASN A 1 331 ? -28.223 7.370 33.343 1.00 96.94 331 ASN A N 1
ATOM 2740 C CA . ASN A 1 331 ? -29.202 6.364 33.751 1.00 96.94 331 ASN A CA 1
ATOM 2741 C C . ASN A 1 331 ? -29.544 6.505 35.238 1.00 96.94 331 ASN A C 1
ATOM 2743 O O . ASN A 1 331 ? -30.712 6.635 35.585 1.00 96.94 331 ASN A O 1
ATOM 2747 N N . THR A 1 332 ? -28.532 6.597 36.107 1.00 96.75 332 THR A N 1
ATOM 2748 C CA . THR A 1 332 ? -28.748 6.830 37.543 1.00 96.75 332 THR A CA 1
ATOM 2749 C C . THR A 1 332 ? -29.478 8.150 37.800 1.00 96.75 332 THR A C 1
ATOM 2751 O O . THR A 1 332 ? -30.386 8.203 38.622 1.00 96.75 332 THR A O 1
ATOM 2754 N N . PHE A 1 333 ? -29.145 9.220 37.070 1.00 95.94 333 PHE A N 1
ATOM 2755 C CA . PHE A 1 333 ? -29.876 10.486 37.169 1.00 95.94 333 PHE A CA 1
ATOM 2756 C C . PHE A 1 333 ? -31.344 10.345 36.734 1.00 95.94 333 PHE A C 1
ATOM 2758 O O . PHE A 1 333 ? -32.239 10.862 37.401 1.00 95.94 333 PHE A O 1
ATOM 2765 N N . SER A 1 334 ? -31.606 9.602 35.655 1.00 95.25 334 SER A N 1
ATOM 2766 C CA . SER A 1 334 ? -32.961 9.295 35.187 1.00 95.25 334 SER A CA 1
ATOM 2767 C C . SER A 1 334 ? -33.757 8.481 36.208 1.00 95.25 334 SER A C 1
ATOM 2769 O O . SER A 1 334 ? -34.939 8.754 36.410 1.00 95.25 334 SER A O 1
ATOM 2771 N N . GLU A 1 335 ? -33.132 7.498 36.856 1.00 95.50 335 GLU A N 1
ATOM 2772 C CA . GLU A 1 335 ? -33.747 6.693 37.916 1.00 95.50 335 GLU A CA 1
ATOM 2773 C C . GLU A 1 335 ? -34.114 7.569 39.118 1.00 95.50 335 GLU A C 1
ATOM 2775 O O . GLU A 1 335 ? -35.258 7.532 39.566 1.00 95.50 335 GLU A O 1
ATOM 2780 N N . ILE A 1 336 ? -33.197 8.428 39.583 1.00 95.06 336 ILE A N 1
ATOM 2781 C CA . ILE A 1 336 ? -33.449 9.375 40.683 1.00 95.06 336 ILE A CA 1
ATOM 2782 C C . ILE A 1 336 ? -34.623 10.302 40.349 1.00 95.06 336 ILE A C 1
ATOM 2784 O O . ILE A 1 336 ? -35.526 10.468 41.170 1.00 95.06 336 ILE A O 1
ATOM 2788 N N . LEU A 1 337 ? -34.648 10.886 39.145 1.00 92.69 337 LEU A N 1
ATOM 2789 C CA . LEU A 1 337 ? -35.763 11.728 38.707 1.00 92.69 337 LEU A CA 1
ATOM 2790 C C . LEU A 1 337 ? -37.079 10.949 38.668 1.00 92.69 337 LEU A C 1
ATOM 2792 O O . LEU A 1 337 ? -38.090 11.447 39.154 1.00 92.69 337 LEU A O 1
ATOM 2796 N N . SER A 1 338 ? -37.064 9.727 38.135 1.00 92.38 338 SER A N 1
ATOM 2797 C CA . SER A 1 338 ? -38.265 8.892 38.016 1.00 92.38 338 SER A CA 1
ATOM 2798 C C . SER A 1 338 ? -38.844 8.548 39.389 1.00 92.38 338 SER A C 1
ATOM 2800 O O . SER A 1 338 ? -40.036 8.743 39.616 1.00 92.38 338 SER A O 1
ATOM 2802 N N . TRP A 1 339 ? -37.999 8.130 40.337 1.00 94.69 339 TRP A N 1
ATOM 2803 C CA . TRP A 1 339 ? -38.422 7.870 41.714 1.00 94.69 339 TRP A CA 1
ATOM 2804 C C . TRP A 1 339 ? -38.883 9.135 42.437 1.00 94.69 339 TRP A C 1
ATOM 2806 O O . TRP A 1 339 ? -39.836 9.072 43.207 1.00 94.69 339 TRP A O 1
ATOM 2816 N N . SER A 1 340 ? -38.276 10.290 42.160 1.00 93.25 340 SER A N 1
ATOM 2817 C CA . SER A 1 340 ? -38.694 11.566 42.757 1.00 93.25 340 SER A CA 1
ATOM 2818 C C . SER A 1 340 ? -40.068 12.012 42.248 1.00 93.25 340 SER A C 1
ATOM 2820 O O . SER A 1 340 ? -40.888 12.479 43.035 1.00 93.25 340 SER A O 1
ATOM 2822 N N . ILE A 1 341 ? -40.350 11.814 40.954 1.00 91.44 341 ILE A N 1
ATOM 2823 C CA . ILE A 1 341 ? -41.644 12.131 40.325 1.00 91.44 341 ILE A CA 1
ATOM 2824 C C . ILE A 1 341 ? -42.776 11.262 40.888 1.00 91.44 341 ILE A C 1
ATOM 2826 O O . ILE A 1 341 ? -43.912 11.714 40.924 1.00 91.44 341 ILE A O 1
ATOM 2830 N N . VAL A 1 342 ? -42.492 10.035 41.332 1.00 93.44 342 VAL A N 1
ATOM 2831 C CA . VAL A 1 342 ? -43.500 9.157 41.955 1.00 93.44 342 VAL A CA 1
ATOM 2832 C C . VAL A 1 342 ? -43.583 9.387 43.467 1.00 93.44 342 VAL A C 1
ATOM 2834 O O . VAL A 1 342 ? -44.672 9.510 44.026 1.00 93.44 342 VAL A O 1
ATOM 2837 N N . GLY A 1 343 ? -42.435 9.471 44.137 1.00 93.81 343 GLY A N 1
ATOM 2838 C CA . GLY A 1 343 ? -42.341 9.553 45.591 1.00 93.81 343 GLY A CA 1
ATOM 2839 C C . GLY A 1 343 ? -42.820 10.885 46.160 1.00 93.81 343 GLY A C 1
ATOM 2840 O O . GLY A 1 343 ? -43.554 10.886 47.144 1.00 93.81 343 GLY A O 1
ATOM 2841 N N . ILE A 1 344 ? -42.463 12.018 45.539 1.00 93.25 344 ILE A N 1
ATOM 2842 C CA . ILE A 1 344 ? -42.859 13.341 46.047 1.00 93.25 344 ILE A CA 1
ATOM 2843 C C . ILE A 1 344 ? -44.389 13.507 46.037 1.00 93.25 344 ILE A C 1
ATOM 2845 O O . ILE A 1 344 ? -44.932 13.855 47.086 1.00 93.25 344 ILE A O 1
ATOM 2849 N N . PRO A 1 345 ? -45.122 13.207 44.944 1.00 94.56 345 PRO A N 1
ATOM 2850 C CA . PRO A 1 345 ? -46.584 13.244 44.966 1.00 94.56 345 PRO A CA 1
ATOM 2851 C C . PRO A 1 345 ? -47.213 12.302 45.992 1.00 94.56 345 PRO A C 1
ATOM 2853 O O . PRO A 1 345 ? -48.192 12.682 46.627 1.00 94.56 345 PRO A O 1
ATOM 2856 N N . ALA A 1 346 ? -46.652 11.106 46.200 1.00 94.12 346 ALA A N 1
ATOM 2857 C CA . ALA A 1 346 ? -47.143 10.185 47.224 1.00 94.12 346 ALA A CA 1
ATOM 2858 C C . ALA A 1 346 ? -46.985 10.765 48.643 1.00 94.12 346 ALA A C 1
ATOM 2860 O O . ALA A 1 346 ? -47.921 10.702 49.440 1.00 94.12 346 ALA A O 1
ATOM 2861 N N . ILE A 1 347 ? -45.840 11.394 48.937 1.00 92.69 347 ILE A N 1
ATOM 2862 C CA . ILE A 1 347 ? -45.597 12.097 50.206 1.00 92.69 347 ILE A CA 1
ATOM 2863 C C . ILE A 1 347 ? -46.564 13.277 50.361 1.00 92.69 347 ILE A C 1
ATOM 2865 O O . ILE A 1 347 ? -47.178 13.425 51.416 1.00 92.69 347 ILE A O 1
ATOM 2869 N N . ILE A 1 348 ? -46.756 14.085 49.311 1.00 91.62 348 ILE A N 1
ATOM 2870 C CA . ILE A 1 348 ? -47.719 15.196 49.308 1.00 91.62 348 ILE A CA 1
ATOM 2871 C C . ILE A 1 348 ? -49.134 14.684 49.595 1.00 91.62 348 ILE A C 1
ATOM 2873 O O . ILE A 1 348 ? -49.831 15.261 50.428 1.00 91.62 348 ILE A O 1
ATOM 2877 N N . ALA A 1 349 ? -49.560 13.598 48.947 1.00 91.56 349 ALA A N 1
ATOM 2878 C CA . ALA A 1 349 ? -50.883 13.016 49.146 1.00 91.56 349 ALA A CA 1
ATOM 2879 C C . ALA A 1 349 ? -51.071 12.516 50.587 1.00 91.56 349 ALA A C 1
ATOM 2881 O O . ALA A 1 349 ? -52.100 12.799 51.201 1.00 91.56 349 ALA A O 1
ATOM 2882 N N . ALA A 1 350 ? -50.063 11.844 51.152 1.00 91.50 350 ALA A N 1
ATOM 2883 C CA . ALA A 1 350 ? -50.076 11.382 52.538 1.00 91.50 350 ALA A CA 1
ATOM 2884 C C . ALA A 1 350 ? -50.137 12.548 53.541 1.00 91.50 350 ALA A C 1
ATOM 2886 O O . ALA A 1 350 ? -50.969 12.532 54.448 1.00 91.50 350 ALA A O 1
ATOM 2887 N N . LEU A 1 351 ? -49.319 13.590 53.348 1.00 87.94 351 LEU A N 1
ATOM 2888 C CA . LEU A 1 351 ? -49.336 14.800 54.177 1.00 87.94 351 LEU A CA 1
ATOM 2889 C C . LEU A 1 351 ? -50.675 15.536 54.078 1.00 87.94 351 LEU A C 1
ATOM 2891 O O . LEU A 1 351 ? -51.225 15.951 55.092 1.00 87.94 351 LEU A O 1
ATOM 2895 N N . THR A 1 352 ? -51.238 15.647 52.874 1.00 87.44 352 THR A N 1
ATOM 2896 C CA . THR A 1 352 ? -52.546 16.284 52.652 1.00 87.44 352 THR A CA 1
ATOM 2897 C C . THR A 1 352 ? -53.670 15.502 53.338 1.00 87.44 352 THR A C 1
ATOM 2899 O O . THR A 1 352 ? -54.557 16.093 53.956 1.00 87.44 352 THR A O 1
ATOM 2902 N N . PHE A 1 353 ? -53.628 14.167 53.278 1.00 89.69 353 PHE A N 1
ATOM 2903 C CA . PHE A 1 353 ? -54.580 13.307 53.980 1.00 89.69 353 PHE A CA 1
ATOM 2904 C C . PHE A 1 353 ? -54.464 13.450 55.502 1.00 89.69 353 PHE A C 1
ATOM 2906 O O . PHE A 1 353 ? -55.481 13.585 56.183 1.00 89.69 353 PHE A O 1
ATOM 2913 N N . TYR A 1 354 ? -53.238 13.472 56.028 1.00 85.44 354 TYR A N 1
ATOM 2914 C CA . TYR A 1 354 ? -52.966 13.688 57.449 1.00 85.44 354 TYR A CA 1
ATOM 2915 C C . TYR A 1 354 ? -53.458 15.064 57.923 1.00 85.44 354 TYR A C 1
ATOM 2917 O O . TYR A 1 354 ? -54.149 15.169 58.935 1.00 85.44 354 TYR A O 1
ATOM 2925 N N . LEU A 1 355 ? -53.202 16.115 57.141 1.00 83.62 355 LEU A N 1
ATOM 2926 C CA . LEU A 1 355 ? -53.643 17.484 57.418 1.00 83.62 355 LEU A CA 1
ATOM 2927 C C . LEU A 1 355 ? -55.153 17.640 57.550 1.00 83.62 355 LEU A C 1
ATOM 2929 O O . LEU A 1 355 ? -55.631 18.462 58.335 1.00 83.62 355 LEU A O 1
ATOM 2933 N N . LYS A 1 356 ? -55.918 16.844 56.799 1.00 83.56 356 LYS A N 1
ATOM 2934 C CA . LYS A 1 356 ? -57.378 16.827 56.903 1.00 83.56 356 LYS A CA 1
ATOM 2935 C C . LYS A 1 356 ? -57.850 16.435 58.312 1.00 83.56 356 LYS A C 1
ATOM 2937 O O . LYS A 1 356 ? -58.955 16.812 58.688 1.00 83.56 356 LYS A O 1
ATOM 2942 N N . GLN A 1 357 ? -57.030 15.715 59.081 1.00 85.00 357 GLN A N 1
ATOM 2943 C CA . GLN A 1 357 ? -57.377 15.213 60.412 1.00 85.00 357 GLN A CA 1
ATOM 2944 C C . GLN A 1 357 ? -56.935 16.126 61.571 1.00 85.00 357 GLN A C 1
ATOM 2946 O O . GLN A 1 357 ? -57.418 15.934 62.684 1.00 85.00 357 GLN A O 1
ATOM 2951 N N . MET A 1 358 ? -56.064 17.123 61.353 1.00 79.44 358 MET A N 1
ATOM 2952 C CA . MET A 1 358 ? -55.568 17.984 62.441 1.00 79.44 358 MET A CA 1
ATOM 2953 C C . MET A 1 358 ? -56.383 19.285 62.610 1.00 79.44 358 MET A C 1
ATOM 2955 O O . MET A 1 358 ? -56.674 19.940 61.605 1.00 79.44 358 MET A O 1
ATOM 2959 N N . PRO A 1 359 ? -56.749 19.702 63.845 1.00 68.12 359 PRO A N 1
ATOM 2960 C CA . PRO A 1 359 ? -57.631 20.858 64.044 1.00 68.12 359 PRO A CA 1
ATOM 2961 C C . PRO A 1 359 ? -56.980 22.243 63.887 1.00 68.12 359 PRO A C 1
ATOM 2963 O O . PRO A 1 359 ? -57.637 23.101 63.309 1.00 68.12 359 PRO A O 1
ATOM 2966 N N . ASN A 1 360 ? -55.733 22.481 64.339 1.00 66.81 360 ASN A N 1
ATOM 2967 C CA . ASN A 1 360 ? -55.301 23.858 64.667 1.00 66.81 360 ASN A CA 1
ATOM 2968 C C . ASN A 1 360 ? -53.948 24.390 64.131 1.00 66.81 360 ASN A C 1
ATOM 2970 O O . ASN A 1 360 ? -53.687 25.555 64.380 1.00 66.81 360 ASN A O 1
ATOM 2974 N N . ASP A 1 361 ? -53.151 23.660 63.337 1.00 66.38 361 ASP A N 1
ATOM 2975 C CA . ASP A 1 361 ? -51.916 24.209 62.717 1.00 66.38 361 ASP A CA 1
ATOM 2976 C C . ASP A 1 361 ? -51.781 23.775 61.246 1.00 66.38 361 ASP A C 1
ATOM 2978 O O . ASP A 1 361 ? -51.197 22.736 60.934 1.00 66.38 361 ASP A O 1
ATOM 2982 N N . LYS A 1 362 ? -52.381 24.533 60.315 1.00 77.50 362 LYS A N 1
ATOM 2983 C CA . LYS A 1 362 ? -52.454 24.156 58.883 1.00 77.50 362 LYS A CA 1
ATOM 2984 C C . LYS A 1 362 ? -51.597 25.010 57.949 1.00 77.50 362 LYS A C 1
ATOM 2986 O O . LYS A 1 362 ? -51.239 24.521 56.880 1.00 77.50 362 LYS A O 1
ATOM 2991 N N . GLU A 1 363 ? -51.275 26.250 58.314 1.00 82.62 363 GLU A N 1
ATOM 2992 C CA . GLU A 1 363 ? -50.662 27.213 57.385 1.00 82.62 363 GLU A CA 1
ATOM 2993 C C . GLU A 1 363 ? -49.256 26.795 56.933 1.00 82.62 363 GLU A C 1
ATOM 2995 O O . GLU A 1 363 ? -49.014 26.683 55.729 1.00 82.62 363 GLU A O 1
ATOM 3000 N N . ASP A 1 364 ? -48.363 26.448 57.864 1.00 81.56 364 ASP A N 1
ATOM 3001 C CA . ASP A 1 364 ? -46.983 26.059 57.535 1.00 81.56 364 ASP A CA 1
ATOM 3002 C C . ASP A 1 364 ? -46.919 24.822 56.631 1.00 81.56 364 ASP A C 1
ATOM 3004 O O . ASP A 1 364 ? -46.132 24.747 55.683 1.00 81.56 364 ASP A O 1
ATOM 3008 N N . ILE A 1 365 ? -47.779 23.836 56.883 1.00 81.88 365 ILE A N 1
ATOM 3009 C CA . ILE A 1 365 ? -47.769 22.581 56.128 1.00 81.88 365 ILE A CA 1
ATOM 3010 C C . ILE A 1 365 ? -48.360 22.788 54.722 1.00 81.88 365 ILE A C 1
ATOM 3012 O O . ILE A 1 365 ? -47.883 22.170 53.769 1.00 81.88 365 ILE A O 1
ATOM 3016 N N . ILE A 1 366 ? -49.336 23.692 54.549 1.00 85.25 366 ILE A N 1
ATOM 3017 C CA . ILE A 1 366 ? -49.844 24.082 53.220 1.00 85.25 366 ILE A CA 1
ATOM 3018 C C . ILE A 1 366 ? -48.720 24.694 52.373 1.00 85.25 366 ILE A C 1
ATOM 3020 O O . ILE A 1 366 ? -48.573 24.335 51.201 1.00 85.25 366 ILE A O 1
ATOM 3024 N N . VAL A 1 367 ? -47.889 25.562 52.962 1.00 88.44 367 VAL A N 1
ATOM 3025 C CA . VAL A 1 367 ? -46.724 26.144 52.276 1.00 88.44 367 VAL A CA 1
ATOM 3026 C C . VAL A 1 367 ? -45.739 25.048 51.855 1.00 88.44 367 VAL A C 1
ATOM 3028 O O . VAL A 1 367 ? -45.310 25.020 50.699 1.00 88.44 367 VAL A O 1
ATOM 3031 N N . TRP A 1 368 ? -45.440 24.087 52.735 1.00 86.88 368 TRP A N 1
ATOM 3032 C CA . TRP A 1 368 ? -44.577 22.946 52.401 1.00 86.88 368 TRP A CA 1
ATOM 3033 C C . TRP A 1 368 ? -45.130 22.079 51.267 1.00 86.88 368 TRP A C 1
ATOM 3035 O O . TRP A 1 368 ? -44.381 21.700 50.362 1.00 86.88 368 TRP A O 1
ATOM 3045 N N . VAL A 1 369 ? -46.434 21.795 51.270 1.00 89.06 369 VAL A N 1
ATOM 3046 C CA . VAL A 1 369 ? -47.102 21.052 50.191 1.00 89.06 369 VAL A CA 1
ATOM 3047 C C . VAL A 1 369 ? -46.965 21.788 48.855 1.00 89.06 369 VAL A C 1
ATOM 3049 O O . VAL A 1 369 ? -46.618 21.163 47.851 1.00 89.06 369 VAL A O 1
ATOM 3052 N N . ALA A 1 370 ? -47.168 23.109 48.837 1.00 91.38 370 ALA A N 1
ATOM 3053 C CA . ALA A 1 370 ? -47.022 23.919 47.630 1.00 91.38 370 ALA A CA 1
ATOM 3054 C C . ALA A 1 370 ? -45.577 23.921 47.095 1.00 91.38 370 ALA A C 1
ATOM 3056 O O . ALA A 1 370 ? -45.365 23.726 45.895 1.00 91.38 370 ALA A O 1
ATOM 3057 N N . ILE A 1 371 ? -44.575 24.065 47.974 1.00 92.69 371 ILE A N 1
ATOM 3058 C CA . ILE A 1 371 ? -43.151 23.999 47.602 1.00 92.69 371 ILE A CA 1
ATOM 3059 C C . ILE A 1 371 ? -42.816 22.630 46.998 1.00 92.69 371 ILE A C 1
ATOM 3061 O O . ILE A 1 371 ? -42.227 22.555 45.918 1.00 92.69 371 ILE A O 1
ATOM 3065 N N . MET A 1 372 ? -43.232 21.539 47.649 1.00 91.75 372 MET A N 1
ATOM 3066 C CA . MET A 1 372 ? -42.974 20.179 47.168 1.00 91.75 372 MET A CA 1
ATOM 3067 C C . MET A 1 372 ? -43.672 19.900 45.829 1.00 91.75 372 MET A C 1
ATOM 3069 O O . MET A 1 372 ? -43.081 19.268 44.952 1.00 91.75 372 MET A O 1
ATOM 3073 N N . ALA A 1 373 ? -44.890 20.414 45.623 1.00 91.19 373 ALA A N 1
ATOM 3074 C CA . ALA A 1 373 ? -45.591 20.323 44.342 1.00 91.19 373 ALA A CA 1
ATOM 3075 C C . ALA A 1 373 ? -44.855 21.093 43.228 1.00 91.19 373 ALA A C 1
ATOM 3077 O O . ALA A 1 373 ? -44.716 20.589 42.106 1.00 91.19 373 ALA A O 1
ATOM 3078 N N . GLY A 1 374 ? -44.319 22.277 43.545 1.00 94.00 374 GLY A N 1
ATOM 3079 C CA . GLY A 1 374 ? -43.464 23.055 42.648 1.00 94.00 374 GLY A CA 1
ATOM 3080 C C . GLY A 1 374 ? -42.192 22.297 42.255 1.00 94.00 374 GLY A C 1
ATOM 3081 O O . GLY A 1 374 ? -41.900 22.157 41.066 1.00 94.00 374 GLY A O 1
ATOM 3082 N N . ILE A 1 375 ? -41.485 21.720 43.234 1.00 93.50 375 ILE A N 1
ATOM 3083 C CA . ILE A 1 375 ? -40.297 20.881 43.004 1.00 93.50 375 ILE A CA 1
ATOM 3084 C C . ILE A 1 375 ? -40.651 19.672 42.130 1.00 93.50 375 ILE A C 1
ATOM 3086 O O . ILE A 1 375 ? -39.973 19.421 41.135 1.00 93.50 375 ILE A O 1
ATOM 3090 N N . SER A 1 376 ? -41.733 18.954 42.439 1.00 92.75 376 SER A N 1
ATOM 3091 C CA . SER A 1 376 ? -42.180 17.798 41.650 1.00 92.75 376 SER A CA 1
ATOM 3092 C C . SER A 1 376 ? -42.450 18.170 40.188 1.00 92.75 376 SER A C 1
ATOM 3094 O O . SER A 1 376 ? -42.048 17.449 39.272 1.00 92.75 376 SER A O 1
ATOM 3096 N N . THR A 1 377 ? -43.086 19.320 39.954 1.00 94.12 377 THR A N 1
ATOM 3097 C CA . THR A 1 377 ? -43.384 19.825 38.604 1.00 94.12 377 THR A CA 1
ATOM 3098 C C . THR A 1 377 ? -42.110 20.208 37.849 1.00 94.12 377 THR A C 1
ATOM 3100 O O . THR A 1 377 ? -41.960 19.873 36.668 1.00 94.12 377 THR A O 1
ATOM 3103 N N . LEU A 1 378 ? -41.157 20.855 38.526 1.00 94.00 378 LEU A N 1
ATOM 3104 C CA . LEU A 1 378 ? -39.846 21.181 37.961 1.00 94.00 378 LEU A CA 1
ATOM 3105 C C . LEU A 1 378 ? -39.074 19.913 37.582 1.00 94.00 378 LEU A C 1
ATOM 3107 O O . LEU A 1 378 ? -38.595 19.813 36.453 1.00 94.00 378 LEU A O 1
ATOM 3111 N N . LEU A 1 379 ? -39.012 18.913 38.466 1.00 92.56 379 LEU A N 1
ATOM 3112 C CA . LEU A 1 379 ? -38.342 17.636 38.194 1.00 92.56 379 LEU A CA 1
ATOM 3113 C C . LEU A 1 379 ? -38.989 16.891 37.018 1.00 92.56 379 LEU A C 1
ATOM 3115 O O . LEU A 1 379 ? -38.281 16.395 36.139 1.00 92.56 379 LEU A O 1
ATOM 3119 N N . GLY A 1 380 ? -40.325 16.872 36.946 1.00 92.12 380 GLY A N 1
ATOM 3120 C CA . GLY A 1 380 ? -41.063 16.319 35.808 1.00 92.12 380 GLY A CA 1
ATOM 3121 C C . GLY A 1 380 ? -40.748 17.035 34.492 1.00 92.12 380 GLY A C 1
ATOM 3122 O O . GLY A 1 380 ? -40.518 16.388 33.466 1.00 92.12 380 GLY A O 1
ATOM 3123 N N . THR A 1 381 ? -40.657 18.366 34.526 1.00 93.75 381 THR A N 1
ATOM 3124 C CA . THR A 1 381 ? -40.294 19.190 33.364 1.00 93.75 381 THR A CA 1
ATOM 3125 C C . THR A 1 381 ? -38.862 18.912 32.914 1.00 93.75 381 THR A C 1
ATOM 3127 O O . THR A 1 381 ? -38.632 18.651 31.733 1.00 93.75 381 THR A O 1
ATOM 3130 N N . VAL A 1 382 ? -37.906 18.878 33.846 1.00 93.06 382 VAL A N 1
ATOM 3131 C CA . VAL A 1 382 ? -36.501 18.538 33.572 1.00 93.06 382 VAL A CA 1
ATOM 3132 C C . VAL A 1 382 ? -36.395 17.149 32.938 1.00 93.06 382 VAL A C 1
ATOM 3134 O O . VAL A 1 382 ? -35.735 17.002 31.908 1.00 93.06 382 VAL A O 1
ATOM 3137 N N . ASN A 1 383 ? -37.095 16.145 33.478 1.00 92.69 383 ASN A N 1
ATOM 3138 C CA . ASN A 1 383 ? -37.102 14.792 32.919 1.00 92.69 383 ASN A CA 1
ATOM 3139 C C . ASN A 1 383 ? -37.672 14.762 31.488 1.00 92.69 383 ASN A C 1
ATOM 3141 O O . ASN A 1 383 ? -37.092 14.141 30.596 1.00 92.69 383 ASN A O 1
ATOM 3145 N N . LYS A 1 384 ? -38.772 15.486 31.237 1.00 93.19 384 LYS A N 1
ATOM 3146 C CA . LYS A 1 384 ? -39.422 15.557 29.918 1.00 93.19 384 LYS A CA 1
ATOM 3147 C C . LYS A 1 384 ? -38.574 16.283 28.868 1.00 93.19 384 LYS A C 1
ATOM 3149 O O . LYS A 1 384 ? -38.589 15.877 27.705 1.00 93.19 384 LYS A O 1
ATOM 3154 N N . VAL A 1 385 ? -37.870 17.346 29.259 1.00 94.19 385 VAL A N 1
ATOM 3155 C CA . VAL A 1 385 ? -37.061 18.179 28.354 1.00 94.19 385 VAL A CA 1
ATOM 3156 C C . VAL A 1 385 ? -35.713 17.527 28.061 1.00 94.19 385 VAL A C 1
ATOM 3158 O O . VAL A 1 385 ? -35.358 17.363 26.897 1.00 94.19 385 VAL A O 1
ATOM 3161 N N . ILE A 1 386 ? -34.978 17.116 29.097 1.00 93.00 386 ILE A N 1
ATOM 3162 C CA . ILE A 1 386 ? -33.629 16.553 28.938 1.00 93.00 386 ILE A CA 1
ATOM 3163 C C . ILE A 1 386 ? -33.692 15.110 28.426 1.00 93.00 386 ILE A C 1
ATOM 3165 O O . ILE A 1 386 ? -32.837 14.702 27.641 1.00 93.00 386 ILE A O 1
ATOM 3169 N N . LYS A 1 387 ? -34.704 14.337 28.848 1.00 95.19 387 LYS A N 1
ATOM 3170 C CA . LYS A 1 387 ? -34.849 12.899 28.560 1.00 95.19 387 LYS A CA 1
ATOM 3171 C C . LYS A 1 387 ? -33.546 12.131 28.843 1.00 95.19 387 LYS A C 1
ATOM 3173 O O . LYS A 1 387 ? -32.962 11.546 27.925 1.00 95.19 387 LYS A O 1
ATOM 3178 N N . PRO A 1 388 ? -33.059 12.145 30.098 1.00 94.19 388 PRO A N 1
ATOM 3179 C CA . PRO A 1 388 ? -31.762 11.576 30.454 1.00 94.19 388 PRO A CA 1
ATOM 3180 C C . PRO A 1 388 ? -31.646 10.082 30.125 1.00 94.19 388 PRO A C 1
ATOM 3182 O O . PRO A 1 388 ? -30.566 9.654 29.728 1.00 94.19 388 PRO A O 1
ATOM 3185 N N . SER A 1 389 ? -32.737 9.310 30.180 1.00 94.50 389 SER A N 1
ATOM 3186 C CA . SER A 1 389 ? -32.776 7.917 29.705 1.00 94.50 389 SER A CA 1
ATOM 3187 C C . SER A 1 389 ? -32.447 7.790 28.212 1.00 94.50 389 SER A C 1
ATOM 3189 O O . SER A 1 389 ? -31.595 6.991 27.828 1.00 94.50 389 SER A O 1
ATOM 3191 N N . ASN A 1 390 ? -33.042 8.630 27.359 1.00 95.38 390 ASN A N 1
ATOM 3192 C CA . ASN A 1 390 ? -32.765 8.633 25.920 1.00 95.38 390 ASN A CA 1
ATOM 3193 C C . ASN A 1 390 ? -31.318 9.044 25.621 1.00 95.38 390 ASN A C 1
ATOM 3195 O O . ASN A 1 390 ? -30.696 8.505 24.705 1.00 95.38 390 ASN A O 1
ATOM 3199 N N . LEU A 1 391 ? -30.777 10.011 26.369 1.00 95.19 391 LEU A N 1
ATOM 3200 C CA . LEU A 1 391 ? -29.368 10.394 26.253 1.00 95.19 391 LEU A CA 1
ATOM 3201 C C . LEU A 1 391 ? -28.450 9.260 26.725 1.00 95.19 391 LEU A C 1
ATOM 3203 O O . LEU A 1 391 ? -27.488 8.934 26.034 1.00 95.19 391 LEU A O 1
ATOM 3207 N N . SER A 1 392 ? -28.770 8.620 27.851 1.00 96.31 392 SER A N 1
ATOM 3208 C CA . SER A 1 392 ? -28.034 7.464 28.366 1.00 96.31 392 SER A CA 1
ATOM 3209 C C . SER A 1 392 ? -27.943 6.347 27.326 1.00 96.31 392 SER A C 1
ATOM 3211 O O . SER A 1 392 ? -26.847 5.844 27.065 1.00 96.31 392 SER A O 1
ATOM 3213 N N . GLU A 1 393 ? -29.060 6.023 26.675 1.00 96.25 393 GLU A N 1
ATOM 3214 C CA . GLU A 1 393 ? -29.129 4.999 25.635 1.00 96.25 393 GLU A CA 1
ATOM 3215 C C . GLU A 1 393 ? -28.297 5.376 24.401 1.00 96.25 393 GLU A C 1
ATOM 3217 O O . GLU A 1 393 ? -27.537 4.562 23.878 1.00 96.25 393 GLU A O 1
ATOM 3222 N N . LYS A 1 394 ? -28.335 6.645 23.980 1.00 95.56 394 LYS A N 1
ATOM 3223 C CA . LYS A 1 394 ? -27.468 7.157 22.907 1.00 95.56 394 LYS A CA 1
ATOM 3224 C C . LYS A 1 394 ? -25.981 7.009 23.242 1.00 95.56 394 LYS A C 1
ATOM 3226 O O . LYS A 1 394 ? -25.206 6.564 22.394 1.00 95.56 394 LYS A O 1
ATOM 3231 N N . HIS A 1 395 ? -25.571 7.335 24.471 1.00 96.06 395 HIS A N 1
ATOM 3232 C CA . HIS A 1 395 ? -24.192 7.122 24.918 1.00 96.06 395 HIS A CA 1
ATOM 3233 C C . HIS A 1 395 ? -23.835 5.627 24.973 1.00 96.06 395 HIS A C 1
ATOM 3235 O O . HIS A 1 395 ? -22.731 5.264 24.563 1.00 96.06 395 HIS A O 1
ATOM 3241 N N . ARG A 1 396 ? -24.762 4.754 25.393 1.00 96.81 396 ARG A N 1
ATOM 3242 C CA . ARG A 1 396 ? -24.576 3.294 25.389 1.00 96.81 396 ARG A CA 1
ATOM 3243 C C . ARG A 1 396 ? -24.325 2.770 23.975 1.00 96.81 396 ARG A C 1
ATOM 3245 O O . ARG A 1 396 ? -23.320 2.097 23.748 1.00 96.81 396 ARG A O 1
ATOM 3252 N N . LEU A 1 397 ? -25.178 3.132 23.016 1.00 95.62 397 LEU A N 1
ATOM 3253 C CA . LEU A 1 397 ? -25.042 2.736 21.611 1.00 95.62 397 LEU A CA 1
ATOM 3254 C C . LEU A 1 397 ? -23.730 3.242 21.001 1.00 95.62 397 LEU A C 1
ATOM 3256 O O . LEU A 1 397 ? -23.022 2.477 20.348 1.00 95.62 397 LEU A O 1
ATOM 3260 N N . ASN A 1 398 ? -23.357 4.497 21.263 1.00 94.12 398 ASN A N 1
ATOM 3261 C CA . ASN A 1 398 ? -22.069 5.034 20.823 1.00 94.12 398 ASN A CA 1
ATOM 3262 C C . ASN A 1 398 ? -20.883 4.270 21.414 1.00 94.12 398 ASN A C 1
ATOM 3264 O O . ASN A 1 398 ? -19.928 3.997 20.693 1.00 94.12 398 ASN A O 1
ATOM 3268 N N . SER A 1 399 ? -20.939 3.892 22.695 1.00 95.81 399 SER A N 1
ATOM 3269 C CA . SER A 1 399 ? -19.871 3.084 23.288 1.00 95.81 399 SER A CA 1
ATOM 3270 C C . SER A 1 399 ? -19.708 1.734 22.586 1.00 95.81 399 SER A C 1
ATOM 3272 O O . SER A 1 399 ? -18.581 1.343 22.309 1.00 95.81 399 SER A O 1
ATOM 3274 N N . GLY A 1 400 ? -20.810 1.081 22.193 1.00 95.75 400 GLY A N 1
ATOM 3275 C CA . GLY A 1 400 ? -20.764 -0.155 21.406 1.00 95.75 400 GLY A CA 1
ATOM 3276 C C . GLY A 1 400 ? -20.148 0.041 20.015 1.00 95.75 400 GLY A C 1
ATOM 3277 O O . GLY A 1 400 ? -19.398 -0.811 19.544 1.00 95.75 400 GLY A O 1
ATOM 3278 N N . LYS A 1 401 ? -20.387 1.192 19.370 1.00 95.31 401 LYS A N 1
ATOM 3279 C CA . LYS A 1 401 ? -19.720 1.541 18.103 1.00 95.31 401 LYS A CA 1
ATOM 3280 C C . LYS A 1 401 ? -18.208 1.738 18.282 1.00 95.31 401 LYS A C 1
ATOM 3282 O O . LYS A 1 401 ? -17.434 1.241 17.468 1.00 95.31 401 LYS A O 1
ATOM 3287 N N . PHE A 1 402 ? -17.776 2.418 19.349 1.00 95.56 402 PHE A N 1
ATOM 3288 C CA . PHE A 1 402 ? -16.347 2.568 19.659 1.00 95.56 402 PHE A CA 1
ATOM 3289 C C . PHE A 1 402 ? -15.683 1.232 20.004 1.00 95.56 402 PHE A C 1
ATOM 3291 O O . PHE A 1 402 ? -14.573 0.975 19.551 1.00 95.56 402 PHE A O 1
ATOM 3298 N N . GLU A 1 403 ? -16.364 0.359 20.742 1.00 95.50 403 GLU A N 1
ATOM 3299 C CA . GLU A 1 403 ? -15.887 -0.997 21.024 1.00 95.50 403 GLU A CA 1
ATOM 3300 C C . GLU A 1 403 ? -15.704 -1.814 19.737 1.00 95.50 403 GLU A C 1
ATOM 3302 O O . GLU A 1 403 ? -14.671 -2.455 19.547 1.00 95.50 403 GLU A O 1
ATOM 3307 N N . HIS A 1 404 ? -16.662 -1.736 18.807 1.00 94.62 404 HIS A N 1
ATOM 3308 C CA . HIS A 1 404 ? -16.543 -2.380 17.499 1.00 94.62 404 HIS A CA 1
ATOM 3309 C C . HIS A 1 404 ? -15.323 -1.869 16.713 1.00 94.62 404 HIS A C 1
ATOM 3311 O O . HIS A 1 404 ? -14.526 -2.672 16.219 1.00 94.62 404 HIS A O 1
ATOM 3317 N N . LEU A 1 405 ? -15.128 -0.545 16.658 1.00 94.12 405 LEU A N 1
ATOM 3318 C CA . LEU A 1 405 ? -13.940 0.071 16.058 1.00 94.12 405 LEU A CA 1
ATOM 3319 C C . LEU A 1 405 ? -12.644 -0.399 16.722 1.00 94.12 405 LEU A C 1
ATOM 3321 O O . LEU A 1 405 ? -11.676 -0.726 16.031 1.00 94.12 405 LEU A O 1
ATOM 3325 N N . ARG A 1 406 ? -12.625 -0.456 18.060 1.00 93.88 406 ARG A N 1
ATOM 3326 C CA . ARG A 1 406 ? -11.475 -0.933 18.832 1.00 93.88 406 ARG A CA 1
ATOM 3327 C C . ARG A 1 406 ? -11.136 -2.364 18.444 1.00 93.88 406 ARG A C 1
ATOM 3329 O O . ARG A 1 406 ? -9.988 -2.615 18.108 1.00 93.88 406 ARG A O 1
ATOM 3336 N N . HIS A 1 407 ? -12.110 -3.273 18.425 1.00 91.75 407 HIS A N 1
ATOM 3337 C CA . HIS A 1 407 ? -11.888 -4.674 18.057 1.00 91.75 407 HIS A CA 1
ATOM 3338 C C . HIS A 1 407 ? -11.402 -4.839 16.612 1.00 91.75 407 HIS A C 1
ATOM 3340 O O . HIS A 1 407 ? -10.528 -5.665 16.349 1.00 91.75 407 HIS A O 1
ATOM 3346 N N . LYS A 1 408 ? -11.918 -4.040 15.671 1.00 90.69 408 LYS A N 1
ATOM 3347 C CA . LYS A 1 408 ? -11.461 -4.043 14.272 1.00 90.69 408 LYS A CA 1
ATOM 3348 C C . LYS A 1 408 ? -9.984 -3.640 14.157 1.00 90.69 408 LYS A C 1
ATOM 3350 O O . LYS A 1 408 ? -9.215 -4.290 13.443 1.00 90.69 408 LYS A O 1
ATOM 3355 N N . LEU A 1 409 ? -9.571 -2.622 14.911 1.00 89.44 409 LEU A N 1
ATOM 3356 C CA . LEU A 1 409 ? -8.183 -2.166 14.970 1.00 89.44 409 LEU A CA 1
ATOM 3357 C C . LEU A 1 409 ? -7.280 -3.152 15.732 1.00 89.44 409 LEU A C 1
ATOM 3359 O O . LEU A 1 409 ? -6.187 -3.470 15.273 1.00 89.44 409 LEU A O 1
ATOM 3363 N N . GLU A 1 410 ? -7.760 -3.699 16.849 1.00 88.25 410 GLU A N 1
ATOM 3364 C CA . GLU A 1 410 ? -7.069 -4.692 17.676 1.00 88.25 410 GLU A CA 1
ATOM 3365 C C . GLU A 1 410 ? -6.768 -5.971 16.891 1.00 88.25 410 GLU A C 1
ATOM 3367 O O . GLU A 1 410 ? -5.624 -6.426 16.866 1.00 88.25 410 GLU A O 1
ATOM 3372 N N . LYS A 1 411 ? -7.761 -6.497 16.161 1.00 85.62 411 LYS A N 1
ATOM 3373 C CA . LYS A 1 411 ? -7.591 -7.643 15.256 1.00 85.62 411 LYS A CA 1
ATOM 3374 C C . LYS A 1 411 ? -6.454 -7.412 14.259 1.00 85.62 411 LYS A C 1
ATOM 3376 O O . LYS A 1 411 ? -5.652 -8.308 14.012 1.00 85.62 411 LYS A O 1
ATOM 3381 N N . SER A 1 412 ? -6.366 -6.196 13.735 1.00 83.06 412 SER A N 1
ATOM 3382 C CA . SER A 1 412 ? -5.423 -5.840 12.675 1.00 83.06 412 SER A CA 1
ATOM 3383 C C . SER A 1 412 ? -4.016 -5.521 13.183 1.00 83.06 412 SER A C 1
ATOM 3385 O O . SER A 1 412 ? -3.063 -5.679 12.434 1.00 83.06 412 SER A O 1
ATOM 3387 N N . ILE A 1 413 ? -3.869 -5.073 14.435 1.00 83.19 413 ILE A N 1
ATOM 3388 C CA . ILE A 1 413 ? -2.566 -4.734 15.037 1.00 83.19 413 ILE A CA 1
ATOM 3389 C C . ILE A 1 413 ? -1.955 -5.911 15.810 1.00 83.19 413 ILE A C 1
ATOM 3391 O O . ILE A 1 413 ? -0.731 -6.067 15.806 1.00 83.19 413 ILE A O 1
ATOM 3395 N N . ILE A 1 414 ? -2.782 -6.670 16.540 1.00 73.69 414 ILE A N 1
ATOM 3396 C CA . ILE A 1 414 ? -2.333 -7.718 17.471 1.00 73.69 414 ILE A CA 1
ATOM 3397 C C . ILE A 1 414 ? -2.278 -9.077 16.782 1.00 73.69 414 ILE A C 1
ATOM 3399 O O . ILE A 1 414 ? -1.276 -9.779 16.896 1.00 73.69 414 ILE A O 1
ATOM 3403 N N . PHE A 1 415 ? -3.358 -9.462 16.102 1.00 62.16 415 PHE A N 1
ATOM 3404 C CA . PHE A 1 415 ? -3.529 -10.837 15.630 1.00 62.16 415 PHE A CA 1
ATOM 3405 C C . PHE A 1 415 ? -3.034 -11.038 14.209 1.00 62.16 415 PHE A C 1
ATOM 3407 O O . PHE A 1 415 ? -2.487 -12.091 13.889 1.00 62.16 415 PHE A O 1
ATOM 3414 N N . ASN A 1 416 ? -3.163 -10.013 13.378 1.00 59.31 416 ASN A N 1
ATOM 3415 C CA . ASN A 1 416 ? -2.549 -10.032 12.075 1.00 59.31 416 ASN A CA 1
ATOM 3416 C C . ASN A 1 416 ? -1.237 -9.242 12.163 1.00 59.31 416 ASN A C 1
ATOM 3418 O O . ASN A 1 416 ? -1.242 -8.035 12.393 1.00 59.31 416 ASN A O 1
ATOM 3422 N N . ASN A 1 417 ? -0.101 -9.883 11.871 1.00 56.75 417 ASN A N 1
ATOM 3423 C CA . ASN A 1 417 ? 1.041 -9.173 11.277 1.00 56.75 417 ASN A CA 1
ATOM 3424 C C . ASN A 1 417 ? 0.642 -8.735 9.851 1.00 56.75 417 ASN A C 1
ATOM 3426 O O . ASN A 1 417 ? 1.326 -9.063 8.888 1.00 56.75 417 ASN A O 1
ATOM 3430 N N . ASP A 1 418 ? -0.537 -8.116 9.707 1.00 56.25 418 ASP A N 1
ATOM 3431 C CA . ASP A 1 418 ? -1.151 -7.874 8.419 1.00 56.25 418 ASP A CA 1
ATOM 3432 C C . ASP A 1 418 ? -0.364 -6.780 7.756 1.00 56.25 418 ASP A C 1
ATOM 3434 O O . ASP A 1 418 ? -0.425 -5.612 8.135 1.00 56.25 418 ASP A O 1
ATOM 3438 N N . ASP A 1 419 ? 0.260 -7.138 6.658 1.00 61.25 419 ASP A N 1
ATOM 3439 C CA . ASP A 1 419 ? 0.777 -6.172 5.724 1.00 61.25 419 ASP A CA 1
ATOM 3440 C C . ASP A 1 419 ? -0.312 -5.132 5.324 1.00 61.25 419 ASP A C 1
ATOM 3442 O O . ASP A 1 419 ? -0.005 -4.048 4.838 1.00 61.25 419 ASP A O 1
ATOM 3446 N N . ARG A 1 420 ? -1.608 -5.433 5.541 1.00 69.44 420 ARG A N 1
ATOM 3447 C CA . ARG A 1 420 ? -2.771 -4.592 5.205 1.00 69.44 420 ARG A CA 1
ATOM 3448 C C . ARG A 1 420 ? -3.119 -3.513 6.239 1.00 69.44 420 ARG A C 1
ATOM 3450 O O . ARG A 1 420 ? -4.157 -2.876 6.060 1.00 69.44 420 ARG A O 1
ATOM 3457 N N . LEU A 1 421 ? -2.316 -3.284 7.285 1.00 81.81 421 LEU A N 1
ATOM 3458 C CA . LEU A 1 421 ? -2.622 -2.283 8.326 1.00 81.81 421 LEU A CA 1
ATOM 3459 C C . LEU A 1 421 ? -3.021 -0.919 7.745 1.00 81.81 421 LEU A C 1
ATOM 3461 O O . LEU A 1 421 ? -3.968 -0.302 8.214 1.00 81.81 421 LEU A O 1
ATOM 3465 N N . GLU A 1 422 ? -2.339 -0.481 6.693 1.00 77.88 422 GLU A N 1
ATOM 3466 C CA . GLU A 1 422 ? -2.640 0.758 5.980 1.00 77.88 422 GLU A CA 1
ATOM 3467 C C . GLU A 1 422 ? -4.099 0.846 5.499 1.00 77.88 422 GLU A C 1
ATOM 3469 O O . GLU A 1 422 ? -4.790 1.820 5.784 1.00 77.88 422 GLU A O 1
ATOM 3474 N N . LEU A 1 423 ? -4.596 -0.205 4.841 1.00 79.62 423 LEU A N 1
ATOM 3475 C CA . LEU A 1 423 ? -5.978 -0.261 4.355 1.00 79.62 423 LEU A CA 1
ATOM 3476 C C . LEU A 1 423 ? -6.983 -0.288 5.511 1.00 79.62 423 LEU A C 1
ATOM 3478 O O . LEU A 1 423 ? -8.074 0.262 5.396 1.00 79.62 423 LEU A O 1
ATOM 3482 N N . VAL A 1 424 ? -6.618 -0.928 6.624 1.00 83.50 424 VAL A N 1
ATOM 3483 C CA . VAL A 1 424 ? -7.450 -0.946 7.831 1.00 83.50 424 VAL A CA 1
ATOM 3484 C C . VAL A 1 424 ? -7.515 0.439 8.462 1.00 83.50 424 VAL A C 1
ATOM 3486 O O . VAL A 1 424 ? -8.589 0.852 8.883 1.00 83.50 424 VAL A O 1
ATOM 3489 N N . LEU A 1 425 ? -6.397 1.164 8.540 1.00 85.88 425 LEU A N 1
ATOM 3490 C CA . LEU A 1 425 ? -6.374 2.512 9.109 1.00 85.88 425 LEU A CA 1
ATOM 3491 C C . LEU A 1 425 ? -7.245 3.476 8.294 1.00 85.88 425 LEU A C 1
ATOM 3493 O O . LEU A 1 425 ? -7.992 4.248 8.895 1.00 85.88 425 LEU A O 1
ATOM 3497 N N . ASP A 1 426 ? -7.221 3.381 6.961 1.00 84.50 426 ASP A N 1
ATOM 3498 C CA . ASP A 1 426 ? -8.103 4.161 6.080 1.00 84.50 426 ASP A CA 1
ATOM 3499 C C . ASP A 1 426 ? -9.591 3.853 6.355 1.00 84.50 426 ASP A C 1
ATOM 3501 O O . ASP A 1 426 ? -10.424 4.758 6.463 1.00 84.50 426 ASP A O 1
ATOM 3505 N N . ASP A 1 427 ? -9.930 2.574 6.526 1.00 86.44 427 ASP A N 1
ATOM 3506 C CA . ASP A 1 427 ? -11.294 2.111 6.802 1.00 86.44 427 ASP A CA 1
ATOM 3507 C C . ASP A 1 427 ? -11.777 2.528 8.206 1.00 86.44 427 ASP A C 1
ATOM 3509 O O . ASP A 1 427 ? -12.874 3.057 8.366 1.00 86.44 427 ASP A O 1
ATOM 3513 N N . ILE A 1 428 ? -10.919 2.411 9.226 1.00 89.06 428 ILE A N 1
ATOM 3514 C CA . ILE A 1 428 ? -11.179 2.924 10.581 1.00 89.06 428 ILE A CA 1
ATOM 3515 C C . ILE A 1 428 ? -11.382 4.441 10.558 1.00 89.06 428 ILE A C 1
ATOM 3517 O O . ILE A 1 428 ? -12.246 4.954 11.267 1.00 89.06 428 ILE A O 1
ATOM 3521 N N . GLN A 1 429 ? -10.612 5.177 9.750 1.00 89.44 429 GLN A N 1
ATOM 3522 C CA . GLN A 1 429 ? -10.779 6.622 9.614 1.00 89.44 429 GLN A CA 1
ATOM 3523 C C . GLN A 1 429 ? -12.138 6.975 9.002 1.00 89.44 429 GLN A C 1
ATOM 3525 O O . GLN A 1 429 ? -12.757 7.961 9.413 1.00 89.44 429 GLN A O 1
ATOM 3530 N N . LYS A 1 430 ? -12.602 6.193 8.023 1.00 90.56 430 LYS A N 1
ATOM 3531 C CA . LYS A 1 430 ? -13.928 6.358 7.425 1.00 90.56 430 LYS A CA 1
ATOM 3532 C C . LYS A 1 430 ? -15.025 6.087 8.454 1.00 90.56 430 LYS A C 1
ATOM 3534 O O . LYS A 1 430 ? -15.837 6.976 8.697 1.00 90.56 430 LYS A O 1
ATOM 3539 N N . ASP A 1 431 ? -14.985 4.933 9.113 1.00 89.38 431 ASP A N 1
ATOM 3540 C CA . ASP A 1 431 ? -15.962 4.558 10.138 1.00 89.38 431 ASP A CA 1
ATOM 3541 C C . ASP A 1 431 ? -16.003 5.586 11.283 1.00 89.38 431 ASP A C 1
ATOM 3543 O O . ASP A 1 431 ? -17.069 5.953 11.773 1.00 89.38 431 ASP A O 1
ATOM 3547 N N . TRP A 1 432 ? -14.841 6.109 11.691 1.00 89.19 432 TRP A N 1
ATOM 3548 C CA . TRP A 1 432 ? -14.743 7.158 12.703 1.00 89.19 432 TRP A CA 1
ATOM 3549 C C . TRP A 1 432 ? -15.457 8.450 12.286 1.00 89.19 432 TRP A C 1
ATOM 3551 O O . TRP A 1 432 ? -16.122 9.070 13.114 1.00 89.19 432 TRP A O 1
ATOM 3561 N N . LYS A 1 433 ? -15.346 8.866 11.016 1.00 88.50 433 LYS A N 1
ATOM 3562 C CA . LYS A 1 433 ? -16.036 10.062 10.492 1.00 88.50 433 LYS A CA 1
ATOM 3563 C C . LYS A 1 433 ? -17.558 9.904 10.481 1.00 88.50 433 LYS A C 1
ATOM 3565 O O . LYS A 1 433 ? -18.263 10.904 10.572 1.00 88.50 433 LYS A O 1
ATOM 3570 N N . GLU A 1 434 ? -18.054 8.675 10.383 1.00 87.00 434 GLU A N 1
ATOM 3571 C CA . GLU A 1 434 ? -19.487 8.361 10.404 1.00 87.00 434 GLU A CA 1
ATOM 3572 C C . GLU A 1 434 ? -20.067 8.312 11.832 1.00 87.00 434 GLU A C 1
ATOM 3574 O O . GLU A 1 434 ? -21.288 8.275 12.017 1.00 87.00 434 GLU A O 1
ATOM 3579 N N . LEU A 1 435 ? -19.224 8.346 12.873 1.00 86.75 435 LEU A N 1
ATOM 3580 C CA . LEU A 1 435 ? -19.695 8.365 14.254 1.00 86.75 435 LEU A CA 1
ATOM 3581 C C . LEU A 1 435 ? -20.296 9.721 14.631 1.00 86.75 435 LEU A C 1
ATOM 3583 O O . LEU A 1 435 ? -19.624 10.748 14.688 1.00 86.75 435 LEU A O 1
ATOM 3587 N N . THR A 1 436 ? -21.570 9.704 15.016 1.00 75.56 436 THR A N 1
ATOM 3588 C CA . THR A 1 436 ? -22.227 10.832 15.682 1.00 75.56 436 THR A CA 1
ATOM 3589 C C . THR A 1 436 ? -21.595 11.066 17.051 1.00 75.56 436 THR A C 1
ATOM 3591 O O . THR A 1 436 ? -21.834 10.298 17.987 1.00 75.56 436 THR A O 1
ATOM 3594 N N . LEU A 1 437 ? -20.799 12.124 17.190 1.00 75.06 437 LEU A N 1
ATOM 3595 C CA . LEU A 1 437 ? -20.142 12.466 18.449 1.00 75.06 437 LEU A CA 1
ATOM 3596 C C . LEU A 1 437 ? -21.124 13.186 19.384 1.00 75.06 437 LEU A C 1
ATOM 3598 O O . LEU A 1 437 ? -21.367 14.383 19.255 1.00 75.06 437 LEU A O 1
ATOM 3602 N N . TYR A 1 438 ? -21.689 12.451 20.344 1.00 82.62 438 TYR A N 1
ATOM 3603 C CA . TYR A 1 438 ? -22.302 13.073 21.518 1.00 82.62 438 TYR A CA 1
ATOM 3604 C C . TYR A 1 438 ? -21.197 13.516 22.471 1.00 82.62 438 TYR A C 1
ATOM 3606 O O . TYR A 1 438 ? -20.336 12.714 22.835 1.00 82.62 438 TYR A O 1
ATOM 3614 N N . ASN A 1 439 ? -21.233 14.778 22.890 1.00 89.62 439 ASN A N 1
ATOM 3615 C CA . ASN A 1 439 ? -20.246 15.313 23.819 1.00 89.62 439 ASN A CA 1
ATOM 3616 C C . ASN A 1 439 ? -20.293 14.547 25.145 1.00 89.62 439 ASN A C 1
ATOM 3618 O O . ASN A 1 439 ? -21.352 14.393 25.750 1.00 89.62 439 ASN A O 1
ATOM 3622 N N . VAL A 1 440 ? -19.134 14.082 25.601 1.00 93.31 440 VAL A N 1
ATOM 3623 C CA . VAL A 1 440 ? -18.958 13.507 26.938 1.00 93.31 440 VAL A CA 1
ATOM 3624 C C . VAL A 1 440 ? -18.437 14.598 27.866 1.00 93.31 440 VAL A C 1
ATOM 3626 O O . VAL A 1 440 ? -17.630 15.430 27.448 1.00 93.31 440 VAL A O 1
ATOM 3629 N N . LYS A 1 441 ? -18.864 14.607 29.134 1.00 95.19 441 LYS A N 1
ATOM 3630 C CA . LYS A 1 441 ? -18.343 15.571 30.110 1.00 95.19 441 LYS A CA 1
ATOM 3631 C C . LYS A 1 441 ? -16.837 15.383 30.292 1.00 95.19 441 LYS A C 1
ATOM 3633 O O . LYS A 1 441 ? -16.355 14.259 30.446 1.00 95.19 441 LYS A O 1
ATOM 3638 N N . GLU A 1 442 ? -16.098 16.489 30.373 1.00 96.25 442 GLU A N 1
ATOM 3639 C CA . GLU A 1 442 ? -14.636 16.478 30.534 1.00 96.25 442 GLU A CA 1
ATOM 3640 C C . GLU A 1 442 ? -14.189 15.638 31.742 1.00 96.25 442 GLU A C 1
ATOM 3642 O O . GLU A 1 442 ? -13.220 14.882 31.664 1.00 96.25 442 GLU A O 1
ATOM 3647 N N . TYR A 1 443 ? -14.937 15.702 32.847 1.00 96.94 443 TYR A N 1
ATOM 3648 C CA . TYR A 1 443 ? -14.695 14.881 34.033 1.00 96.94 443 TYR A CA 1
ATOM 3649 C C . TYR A 1 443 ? -14.721 13.371 33.726 1.00 96.94 443 TYR A C 1
ATOM 3651 O O . TYR A 1 443 ? -13.809 12.638 34.120 1.00 96.94 443 TYR A O 1
ATOM 3659 N N . ASN A 1 444 ? -15.724 12.903 32.976 1.00 96.38 444 ASN A N 1
ATOM 3660 C CA . ASN A 1 444 ? -15.863 11.494 32.604 1.00 96.38 444 ASN A CA 1
ATOM 3661 C C . ASN A 1 444 ? -14.774 11.066 31.614 1.00 96.38 444 ASN A C 1
ATOM 3663 O O . ASN A 1 444 ? -14.221 9.972 31.745 1.00 96.38 444 ASN A O 1
ATOM 3667 N N . PHE A 1 445 ? -14.387 11.953 30.694 1.00 96.19 445 PHE A N 1
ATOM 3668 C CA . PHE A 1 445 ? -13.257 11.730 29.794 1.00 96.19 445 PHE A CA 1
ATOM 3669 C C . PHE A 1 445 ? -11.920 11.604 30.548 1.00 96.19 445 PHE A C 1
ATOM 3671 O O . PHE A 1 445 ? -11.163 10.658 30.317 1.00 96.19 445 PHE A O 1
ATOM 3678 N N . LYS A 1 446 ? -11.638 12.496 31.512 1.00 96.75 446 LYS A N 1
ATOM 3679 C CA . LYS A 1 446 ? -10.443 12.420 32.377 1.00 96.75 446 LYS A CA 1
ATOM 3680 C C . LYS A 1 446 ? -10.420 11.129 33.195 1.00 96.75 446 LYS A C 1
ATOM 3682 O O . LYS A 1 446 ? -9.378 10.477 33.293 1.00 96.75 446 LYS A O 1
ATOM 3687 N N . ARG A 1 447 ? -11.571 10.727 33.746 1.00 97.00 447 ARG A N 1
ATOM 3688 C CA . ARG A 1 447 ? -11.716 9.468 34.490 1.00 97.00 447 ARG A CA 1
ATOM 3689 C C . ARG A 1 447 ? -11.419 8.250 33.610 1.00 97.00 447 ARG A C 1
ATOM 3691 O O . ARG A 1 447 ? -10.643 7.393 34.029 1.00 97.00 447 ARG A O 1
ATOM 3698 N N . ALA A 1 448 ? -11.974 8.200 32.397 1.00 96.62 448 ALA A N 1
ATOM 3699 C CA . ALA A 1 448 ? -11.689 7.144 31.425 1.00 96.62 448 ALA A CA 1
ATOM 3700 C C . ALA A 1 448 ? -10.204 7.125 31.028 1.00 96.62 448 ALA A C 1
ATOM 3702 O O . ALA A 1 448 ? -9.571 6.075 31.059 1.00 96.62 448 ALA A O 1
ATOM 3703 N N . THR A 1 449 ? -9.610 8.292 30.764 1.00 95.31 449 THR A N 1
ATOM 3704 C CA . THR A 1 449 ? -8.183 8.421 30.423 1.00 95.31 449 THR A CA 1
ATOM 3705 C C . THR A 1 449 ? -7.284 7.848 31.521 1.00 95.31 449 THR A C 1
ATOM 3707 O O . THR A 1 449 ? -6.369 7.076 31.236 1.00 95.31 449 THR A O 1
ATOM 3710 N N . LYS A 1 450 ? -7.555 8.178 32.794 1.00 95.88 450 LYS A N 1
ATOM 3711 C CA . LYS A 1 450 ? -6.808 7.639 33.943 1.00 95.88 450 LYS A CA 1
ATOM 3712 C C . LYS A 1 450 ? -6.946 6.119 34.039 1.00 95.88 450 LYS A C 1
ATOM 3714 O O . LYS A 1 450 ? -5.957 5.432 34.276 1.00 95.88 450 LYS A O 1
ATOM 3719 N N . MET A 1 451 ? -8.157 5.602 33.829 1.00 95.00 451 MET A N 1
ATOM 3720 C CA . MET A 1 451 ? -8.426 4.165 33.827 1.00 95.00 451 MET A CA 1
ATOM 3721 C C . MET A 1 451 ? -7.620 3.446 32.736 1.00 95.00 451 MET A C 1
ATOM 3723 O O . MET A 1 451 ? -6.912 2.496 33.053 1.00 95.00 451 MET A O 1
ATOM 3727 N N . ILE A 1 452 ? -7.644 3.941 31.494 1.00 93.81 452 ILE A N 1
ATOM 3728 C CA . ILE A 1 452 ? -6.879 3.364 30.378 1.00 93.81 452 ILE A CA 1
ATOM 3729 C C . ILE A 1 452 ? -5.367 3.455 30.614 1.00 93.81 452 ILE A C 1
ATOM 3731 O O . ILE A 1 452 ? -4.649 2.483 30.382 1.00 93.81 452 ILE A O 1
ATOM 3735 N N . LYS A 1 453 ? -4.866 4.586 31.130 1.00 91.50 453 LYS A N 1
ATOM 3736 C CA . LYS A 1 453 ? -3.441 4.743 31.466 1.00 91.50 453 LYS A CA 1
ATOM 3737 C C . LYS A 1 453 ? -2.983 3.698 32.489 1.00 91.50 453 LYS A C 1
ATOM 3739 O O . LYS A 1 453 ? -1.908 3.122 32.341 1.00 91.50 453 LYS A O 1
ATOM 3744 N N . ASN A 1 454 ? -3.812 3.415 33.492 1.00 93.31 454 ASN A N 1
ATOM 3745 C CA . ASN A 1 454 ? -3.498 2.436 34.531 1.00 93.31 454 ASN A CA 1
ATOM 3746 C C . ASN A 1 454 ? -3.446 0.990 34.014 1.00 93.31 454 ASN A C 1
ATOM 3748 O O . ASN A 1 454 ? -2.775 0.169 34.633 1.00 93.31 454 ASN A O 1
ATOM 3752 N N . MET A 1 455 ? -4.098 0.678 32.887 1.00 89.62 455 MET A N 1
ATOM 3753 C CA . MET A 1 455 ? -4.030 -0.655 32.277 1.00 89.62 455 MET A CA 1
ATOM 3754 C C . MET A 1 455 ? -2.650 -0.960 31.670 1.00 89.62 455 MET A C 1
ATOM 3756 O O . MET A 1 455 ? -2.329 -2.127 31.482 1.00 89.62 455 MET A O 1
ATOM 3760 N N . LYS A 1 456 ? -1.828 0.061 31.364 1.00 87.06 456 LYS A N 1
ATOM 3761 C CA . LYS A 1 456 ? -0.483 -0.080 30.761 1.00 87.06 456 LYS A CA 1
ATOM 3762 C C . LYS A 1 456 ? -0.443 -0.897 29.451 1.00 87.06 456 LYS A C 1
ATOM 3764 O O . LYS A 1 456 ? 0.582 -1.480 29.121 1.00 87.06 456 LYS A O 1
ATOM 3769 N N . VAL A 1 457 ? -1.542 -0.919 28.693 1.00 81.12 457 VAL A N 1
ATOM 3770 C CA . VAL A 1 457 ? -1.665 -1.687 27.432 1.00 81.12 457 VAL A CA 1
ATOM 3771 C C . VAL A 1 457 ? -1.134 -0.916 26.212 1.00 81.12 457 VAL A C 1
ATOM 3773 O O . VAL A 1 457 ? -0.748 -1.521 25.217 1.00 81.12 457 VAL A O 1
ATOM 3776 N N . TYR A 1 458 ? -1.099 0.419 26.268 1.00 81.88 458 TYR A N 1
ATOM 3777 C CA . TYR A 1 458 ? -0.812 1.282 25.114 1.00 81.88 458 TYR A CA 1
ATOM 3778 C C . TYR A 1 458 ? 0.436 2.149 25.330 1.00 81.88 458 TYR A C 1
ATOM 3780 O O . TYR A 1 458 ? 0.703 2.536 26.471 1.00 81.88 458 TYR A O 1
ATOM 3788 N N . PRO A 1 459 ? 1.162 2.524 24.258 1.00 71.69 459 PRO A N 1
ATOM 3789 C CA . PRO A 1 459 ? 2.298 3.437 24.359 1.00 71.69 459 PRO A CA 1
ATOM 3790 C C . PRO A 1 459 ? 1.882 4.827 24.873 1.00 71.69 459 PRO A C 1
ATOM 3792 O O . PRO A 1 459 ? 0.729 5.259 24.731 1.00 71.69 459 PRO A O 1
ATOM 3795 N N . GLU A 1 460 ? 2.834 5.555 25.463 1.00 72.38 460 GLU A N 1
ATOM 3796 C CA . GLU A 1 460 ? 2.627 6.940 25.894 1.00 72.38 460 GLU A CA 1
ATOM 3797 C C . GLU A 1 460 ? 2.489 7.905 24.700 1.00 72.38 460 GLU A C 1
ATOM 3799 O O . GLU A 1 460 ? 2.854 7.610 23.564 1.00 72.38 460 GLU A O 1
ATOM 3804 N N . ASN A 1 461 ? 1.852 9.056 24.934 1.00 67.19 461 ASN A N 1
ATOM 3805 C CA . ASN A 1 461 ? 1.353 9.933 23.874 1.00 67.19 461 ASN A CA 1
ATOM 3806 C C . ASN A 1 461 ? 2.485 10.543 23.029 1.00 67.19 461 ASN A C 1
ATOM 3808 O O . ASN A 1 461 ? 3.328 11.249 23.573 1.00 67.19 461 ASN A O 1
ATOM 3812 N N . LEU A 1 462 ? 2.467 10.299 21.710 1.00 63.81 462 LEU A N 1
ATOM 3813 C CA . LEU A 1 462 ? 3.364 10.894 20.701 1.00 63.81 462 LEU A CA 1
ATOM 3814 C C . LEU A 1 462 ? 4.876 10.752 20.976 1.00 63.81 462 LEU A C 1
ATOM 3816 O O . LEU A 1 462 ? 5.674 11.391 20.292 1.00 63.81 462 LEU A O 1
ATOM 3820 N N . ALA A 1 463 ? 5.292 9.906 21.926 1.00 61.47 463 ALA A N 1
ATOM 3821 C CA . ALA A 1 463 ? 6.708 9.667 22.214 1.00 61.47 463 ALA A CA 1
ATOM 3822 C C . ALA A 1 463 ? 7.456 9.161 20.967 1.00 61.47 463 ALA A C 1
ATOM 3824 O O . ALA A 1 463 ? 8.597 9.536 20.730 1.00 61.47 463 ALA A O 1
ATOM 3825 N N . PHE A 1 464 ? 6.762 8.404 20.116 1.00 63.56 464 PHE A N 1
ATOM 3826 C CA . PHE A 1 464 ? 7.298 7.799 18.900 1.00 63.56 464 PHE A CA 1
ATOM 3827 C C . PHE A 1 464 ? 7.452 8.744 17.695 1.00 63.56 464 PHE A C 1
ATOM 3829 O O . PHE A 1 464 ? 8.011 8.341 16.680 1.00 63.56 464 PHE A O 1
ATOM 3836 N N . LEU A 1 465 ? 6.924 9.975 17.750 1.00 59.44 465 LEU A N 1
ATOM 3837 C CA . LEU A 1 465 ? 7.107 10.960 16.670 1.00 59.44 465 LEU A CA 1
ATOM 3838 C C . LEU A 1 465 ? 8.393 11.778 16.823 1.00 59.44 465 LEU A C 1
ATOM 3840 O O . LEU A 1 465 ? 8.744 12.522 15.913 1.00 59.44 465 LEU A O 1
ATOM 3844 N N . LYS A 1 466 ? 9.073 11.668 17.970 1.00 57.59 466 LYS A N 1
ATOM 3845 C CA . LYS A 1 466 ? 10.336 12.366 18.241 1.00 57.59 466 LYS A CA 1
ATOM 3846 C C . LYS A 1 466 ? 11.566 11.633 17.670 1.00 57.59 466 LYS A C 1
ATOM 3848 O O . LYS A 1 466 ? 12.674 12.124 17.855 1.00 57.59 466 LYS A O 1
ATOM 3853 N N . GLU A 1 467 ? 11.355 10.506 16.978 1.00 50.41 467 GLU A N 1
ATOM 3854 C CA . GLU A 1 467 ? 12.353 9.664 16.286 1.00 50.41 467 GLU A CA 1
ATOM 3855 C C . GLU A 1 467 ? 12.188 9.681 14.749 1.00 50.41 467 GLU A C 1
ATOM 3857 O O . GLU A 1 467 ? 13.224 9.703 14.045 1.00 50.41 467 GLU A O 1
#